Protein 6I4E (pdb70)

Nearest PDB structures (foldseek):
  6i4e-assembly1_A  TM=1.003E+00  e=1.230E-75  Plasmodium falciparum 3D7
  6i4j-assembly1_A  TM=1.002E+00  e=8.021E-72  Plasmodium falciparum 3D7
  6i4f-assembly1_A  TM=1.000E+00  e=1.715E-70  Plasmodium falciparum 3D7
  6i4g-assembly2_B  TM=9.887E-01  e=1.568E-67  Plasmodium falciparum 3D7
  5ce3-assembly1_A  TM=9.933E-01  e=3.897E-62  Spodoptera frugiperda

GO terms:
  GO:0005524 ATP binding (F, IDA)
  GO:0015629 actin cytoskeleton (C, IDA)
  GO:0016887 ATP hydrolysis activity (F, IDA)
  GO:0016887 ATP hydrolysis activity (F, EXP)
  GO:0009665 plastid inheritance (P, IMP)
  GO:0020014 schizogony (P, IMP)
  GO:0085017 entry into host cell by a symbiont-containing vacuole (P, IMP)
  GO:0005515 protein binding (F, IPI)

InterPro domains:
  IPR004000 Actin family [PF00022] (4-376)
  IPR004000 Actin family [PR00190] (27-36)
  IPR004000 Actin family [PR00190] (50-61)
  IPR004000 Actin family [PR00190] (62-84)
  IPR004000 Actin family [PR00190] (116-129)
  IPR004000 Actin family [PR00190] (141-160)
  IPR004000 Actin family [PR00190] (237-253)
  IPR004000 Actin family [PTHR11937] (9-370)
  IPR004000 Actin family [SM00268] (6-376)
  IPR004001 Actin, conserved site [PS00406] (54-64)
  IPR004001 Actin, conserved site [PS00432] (357-365)
  IPR020902 Actin/actin-like conserved site [PS01132] (105-117)
  IPR043129 ATPase, nucleotide binding domain [SSF53067] (5-154)
  IPR043129 ATPase, nucleotide binding domain [SSF53067] (147-376)

Secondary structure (DSSP, 8-state):
-PPPEEEEE-SSEEEEEETT-SS-SEEEE--EEE---EETHHHHTTGGG-EEE-TTTTSS---HHHHHHHHHIIIIIII---GGGS-EEEEE-TT--HHHHHHHHHHHHHTS--SEEEEEEHHHHHHHHTT-SSEEEEEE-SS-EEEEEEETTEE-GGG-EEES-SHHHHHHHHHHHGGGGT----SHHHHHHHHHHHHHH-B--SSHHHHHHHHTTSSTT-EEEE-TTS-EEEESTHHHHHHHTTT-GGGGT-----HHHHHHHHHHTS-HHHHHHHHT-EEEESGGG-SBTHHHHHHHHHHHHS-TTSPP-EE--TTGGGHHHHHHHHHTTSTTGGGTSEEHHHHHHH-/--HHHHHTTSSSEEEEEEEETTEEEEPPGGGTTEEETT-EEEEEEEEE-TTS-EEEEEEEEE-TT--HHHHHHHHHHHHHHHHHTTT-EEEEEEETT---HHHHTT-TT--EEES--PPP--

CATH classification: 3.30.420.40 (+2 more: 3.30.420.40, 3.90.640.10)

Foldseek 3Di:
DAWEKEWEDALFWIFIPTFPDQGGQDIFGQKWWDCVIDGGPVRVVPVPSTDIDRQCNAQAGNDVVSVLVVVVCCQPVNHNHQQLRHEYEYEGEQPHDPVSVVVVVCCSCPVSVHFWYHYYYLQLLLQVLVVDQFAWEFEAAARWTKIWGGDRRGTDNQLIDTFRGHLNLLLVLLCVVCVVVPDHQDDPVSSVVSSVVLLPQAAADLDLVVQVVVQVVDVPQWDWDQDPVGDIDIDGSSRHVSLCCQCVVVSVVDPGHHPLVSNLSSLVSDDPVCSLRHQQHYEYAADSCQHHPNQSNSQVSNCVVDPVPHDHGYHYDPVRNRSSSSSSSPCSPDPCNVVRIDGSVNVVVPD/DPVVLVVPQPDADKWKFWQALLDTHTDDPVCPQEAELQTKMKMWGWDADPVGDIAIEIEIEHHPNHDPSRSVSSVVVSVVSCVSVVVRYHYYYHYPPRGDPVVQVSDPVGHHYDYDDHDDND

B-factor: mean 24.71, std 13.39, range [6.47, 109.11]

Solvent-accessible surface area: 21126 Å² total; per-residue (Å²): 199,74,115,3,2,0,0,8,4,9,10,12,54,0,31,0,0,41,15,17,33,88,41,15,187,6,60,3,17,0,6,1,0,83,115,139,25,57,7,0,82,64,0,28,111,80,79,80,127,18,90,53,112,88,1,4,76,63,9,36,14,105,48,39,105,4,0,55,80,0,0,81,14,0,0,104,72,66,32,196,13,37,2,76,112,41,3,0,0,0,2,16,2,4,89,22,75,156,47,21,84,94,104,7,17,74,10,0,0,100,58,15,71,0,41,4,4,57,14,8,45,21,0,16,1,1,0,15,5,19,0,9,3,18,0,0,0,1,20,2,22,41,2,16,1,6,0,0,0,0,55,21,10,110,18,25,90,118,0,17,48,98,16,62,2,0,2,37,31,0,4,70,21,0,17,138,8,0,104,118,97,67,60,53,18,84,72,55,49,55,69,59,36,0,79,36,0,11,86,124,7,12,33,6,2,73,62,30,109,101,45,60,120,73,15,140,121,55,78,131,22,74,101,58,32,119,22,109,110,41,92,102,0,43,1,0,42,4,30,0,36,0,0,0,0,1,7,64,7,79,57,44,65,65,176,42,40,4,3,34,40,7,0,27,53,0,0,106,118,1,85,102,117,20,52,142,62,0,2,16,27,0,2,0,0,9,34,9,0,79,20,135,20,3,11,110,16,0,47,122,30,0,68,116,65,6,70,118,124,54,167,24,103,23,24,41,24,111,112,19,97,61,3,13,0,3,0,0,0,0,4,9,28,7,47,5,6,100,86,55,62,82,39,42,110,91,37,77,148,109,79,153,20,88,16,17,95,110,4,4,143,128,68,32,43,46,3,5,44,0,38,144,9,44,4,45,61,11,76,109,149,63,68,4,43,2,50,15,13,0,0,5,0,0,0,54,2,48,88,62,250,119,46,100,50,74,27,24,0,0,4,0,12,6,102,124,27,33,54,1,1,16,0,0,0,0,3,0,0,15,23,0,6,94,91,14,129,47,188,5,79,20,51,80,4,47,23,47,174,30,45,102,78,0,39,63,38,15,216,90,30,34,113,87,81,192,40,41,46,78,46,15,80

Radius of gyration: 23.72 Å; Cα contacts (8 Å, |Δi|>4): 1157; chains: 2; bounding box: 40×74×56 Å

Organism: Plasmodium falciparum (isolate 3D7) (NCBI:txid36329)

Structure (mmCIF, N/CA/C/O backbone):
data_6I4E
#
_entry.id   6I4E
#
_cell.length_a   68.520
_cell.length_b   71.270
_cell.length_c   109.980
_cell.angle_alpha   90.000
_cell.angle_beta   90.000
_cell.angle_gamma   90.000
#
_symmetry.space_group_name_H-M   'P 21 2 21'
#
loop_
_entity.id
_entity.type
_entity.pdbx_description
1 polymer Actin-1
2 polymer Gelsolin
3 non-polymer "ADENOSINE-5'-DIPHOSPHATE"
4 non-polymer 'MAGNESIUM ION'
5 non-polymer 'CALCIUM ION'
6 non-polymer 'THIOCYANATE ION'
7 non-polymer BETA-MERCAPTOETHANOL
8 non-polymer 2-[BIS-(2-HYDROXY-ETHYL)-AMINO]-2-HYDROXYMETHYL-PROPANE-1,3-DIOL
9 non-polymer DI(HYDROXYETHYL)ETHER
10 water water
#
loop_
_atom_site.group_PDB
_atom_site.id
_atom_site.type_symbol
_atom_site.label_atom_id
_atom_site.label_alt_id
_atom_site.label_comp_id
_atom_site.label_asym_id
_atom_site.label_entity_id
_atom_site.label_seq_id
_atom_site.pdbx_PDB_ins_code
_atom_site.Cartn_x
_atom_site.Cartn_y
_atom_site.Cartn_z
_atom_site.occupancy
_atom_site.B_iso_or_equiv
_atom_site.auth_seq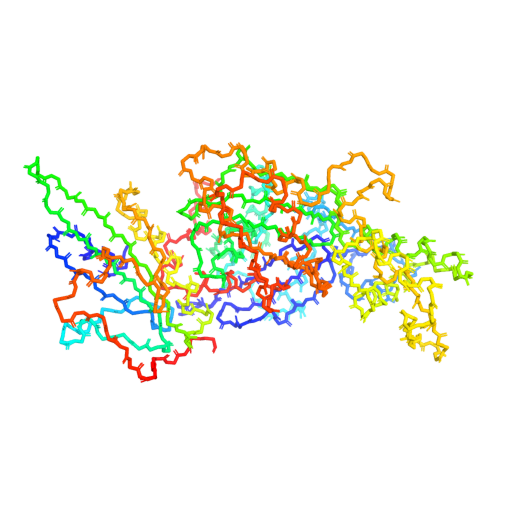_id
_atom_site.auth_comp_id
_atom_site.auth_asym_id
_atom_site.auth_atom_id
_atom_site.pdbx_PDB_model_num
ATOM 1 N N A ASP A 1 7 ? 99.80671 119.63714 144.96774 0.508 40.68248 5 ASP A N 1
ATOM 2 N N B ASP A 1 7 ? 102.41456 119.37693 145.90757 0.492 43.85152 5 ASP A N 1
ATOM 3 C CA A ASP A 1 7 ? 100.97572 119.49882 145.82439 0.508 40.25994 5 ASP A CA 1
ATOM 4 C CA B ASP A 1 7 ? 102.74307 119.06694 147.29737 0.492 43.32322 5 ASP A CA 1
ATOM 5 C C A ASP A 1 7 ? 101.31106 118.02598 146.05254 0.508 37.10139 5 ASP A C 1
ATOM 6 C C B ASP A 1 7 ? 102.48809 117.59743 147.65392 0.492 38.92193 5 ASP A C 1
ATOM 7 O O A ASP A 1 7 ? 102.28842 117.51156 145.51263 0.508 37.00107 5 ASP A O 1
ATOM 8 O O B ASP A 1 7 ? 103.11471 117.09326 148.59878 0.492 38.61511 5 ASP A O 1
ATOM 23 N N A VAL A 1 8 ? 100.49941 117.34263 146.85873 0.508 33.60202 6 VAL A N 1
ATOM 24 N N B VAL A 1 8 ? 101.56813 116.93441 146.93162 0.492 34.72464 6 VAL A N 1
ATOM 25 C CA A VAL A 1 8 ? 100.74587 115.92776 147.08844 0.508 30.37179 6 VAL A CA 1
ATOM 26 C CA B VAL A 1 8 ? 101.22865 115.52431 147.18112 0.492 29.97060 6 VAL A CA 1
ATOM 27 C C A VAL A 1 8 ? 100.40246 115.17001 145.81807 0.508 26.61883 6 VAL A C 1
ATOM 28 C C B VAL A 1 8 ? 100.60065 114.77240 146.00778 0.492 26.89239 6 VAL A C 1
ATOM 29 O O A VAL A 1 8 ? 99.56070 115.59520 145.01851 0.508 28.14019 6 VAL A O 1
ATOM 30 O O B VAL A 1 8 ? 99.41200 114.93899 145.70017 0.492 27.63259 6 VAL A O 1
ATOM 55 N N A GLN A 1 9 ? 101.05662 114.03644 145.64361 0.508 21.93566 7 GLN A N 1
ATOM 56 N N B GLN A 1 9 ? 101.35402 113.81718 145.47272 0.492 22.97088 7 GLN A N 1
ATOM 57 C CA A GLN A 1 9 ? 100.84664 113.15239 144.52224 0.508 18.08197 7 GLN A CA 1
ATOM 58 C CA B GLN A 1 9 ? 100.90585 113.04972 144.33245 0.492 20.93283 7 GLN A CA 1
ATOM 59 C C A GLN A 1 9 ? 99.71954 112.17260 144.82807 0.508 14.28940 7 GLN A C 1
ATOM 60 C C B GLN A 1 9 ? 99.80568 112.06651 144.71616 0.492 15.97089 7 GLN A C 1
ATOM 61 O O A GLN A 1 9 ? 99.71062 111.50689 145.87496 0.508 14.93254 7 GLN A O 1
ATOM 62 O O B GLN A 1 9 ? 99.89430 111.29606 145.68585 0.492 15.62838 7 GLN A O 1
ATOM 89 N N . ALA A 1 10 ? 98.77637 112.06986 143.90523 1.000 12.56724 8 ALA A N 1
ATOM 90 C CA . ALA A 1 10 ? 97.68559 111.13746 144.04731 1.000 12.18635 8 ALA A CA 1
ATOM 91 C C . ALA A 1 10 ? 98.11185 109.71929 143.68530 1.000 10.34409 8 ALA A C 1
ATOM 92 O O . ALA A 1 10 ? 99.02768 109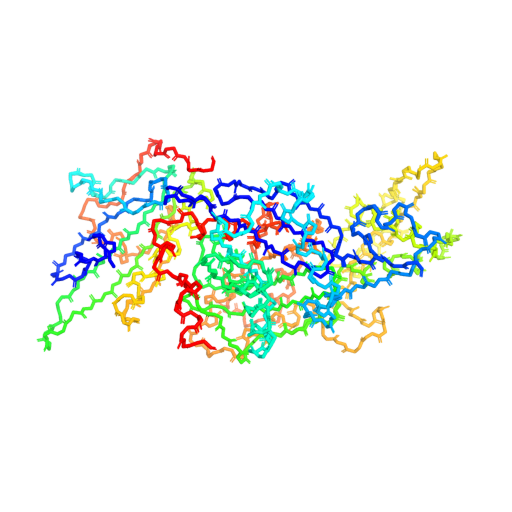.49036 142.88063 1.000 11.92025 8 ALA A O 1
ATOM 100 N N . LEU A 1 11 ? 97.43145 108.75906 144.30060 1.000 10.80502 9 LEU A N 1
ATOM 101 C CA . LEU A 1 11 ? 97.52386 107.35541 143.91951 1.000 11.00688 9 LEU A CA 1
ATOM 102 C C . LEU A 1 11 ? 96.33336 107.03247 143.02823 1.000 10.47211 9 LEU A C 1
ATOM 103 O O . LEU A 1 11 ? 95.23016 107.51388 143.27247 1.000 13.22628 9 LEU A O 1
ATOM 119 N N . VAL A 1 12 ? 96.54627 106.20766 142.03118 1.000 9.09550 10 VAL A N 1
ATOM 120 C CA . VAL A 1 12 ? 95.53297 105.83379 141.07393 1.000 10.13636 10 VAL A CA 1
ATOM 121 C C . VAL A 1 12 ? 95.34294 104.32348 141.14516 1.000 8.93688 10 VAL A C 1
ATOM 122 O O . VAL A 1 12 ? 96.30674 103.57442 140.93222 1.000 9.52957 10 VAL A O 1
ATOM 135 N N . VAL A 1 13 ? 94.11345 103.89311 141.43728 1.000 9.43711 11 VAL A N 1
ATOM 136 C CA . VAL A 1 13 ? 93.79609 102.48412 141.61751 1.000 10.73407 11 VAL A CA 1
ATOM 137 C C . VAL A 1 13 ? 92.62987 102.14004 140.69897 1.000 10.11289 11 VAL A C 1
ATOM 138 O O . VAL A 1 13 ? 91.50752 102.61333 140.90603 1.000 10.44531 11 VAL A O 1
ATOM 151 N N A ASP A 1 14 ? 92.88531 101.27401 139.73647 0.671 10.02634 12 ASP A N 1
ATOM 152 N N B ASP A 1 14 ? 92.90402 101.32123 139.69335 0.329 9.79917 12 ASP A N 1
ATOM 153 C CA A ASP A 1 14 ? 91.86936 100.74774 138.83380 0.671 11.28133 12 ASP A CA 1
ATOM 154 C CA B ASP A 1 14 ? 91.88158 100.75008 138.83004 0.329 10.23231 12 ASP A CA 1
ATOM 155 C C A ASP A 1 14 ? 91.50584 99.35244 139.31172 0.671 10.79448 12 ASP A C 1
ATOM 156 C C B ASP A 1 14 ? 91.53144 99.37811 139.38769 0.329 10.68755 12 ASP A C 1
ATOM 157 O O A ASP A 1 14 ? 92.30225 98.40199 139.19974 0.671 11.99355 12 ASP A O 1
ATOM 158 O O B ASP A 1 14 ? 92.37814 98.47461 139.44736 0.329 11.09206 12 ASP A O 1
ATOM 175 N N . ASN A 1 15 ? 90.29310 99.25737 139.85380 1.000 12.19442 13 ASN A N 1
ATOM 176 C CA . ASN A 1 15 ? 89.77295 98.06079 140.48046 1.000 13.96323 13 ASN A CA 1
ATOM 177 C C . ASN A 1 15 ? 89.28132 97.03311 139.47516 1.000 14.51807 13 ASN A C 1
ATOM 178 O O . ASN A 1 15 ? 88.08907 96.84717 139.27762 1.000 17.75959 13 ASN A O 1
ATOM 189 N N A GLY A 1 16 ? 90.20383 96.33383 138.83736 0.877 12.87489 14 GLY A N 1
ATOM 190 N N B GLY A 1 16 ? 90.22745 96.35034 138.84557 0.123 14.30838 14 GLY A N 1
ATOM 191 C CA A GLY A 1 16 ? 89.84939 95.43519 137.77678 0.877 13.93424 14 GLY A CA 1
ATOM 192 C CA B GLY A 1 16 ? 89.87747 95.40616 137.81191 0.123 14.24553 14 GLY A CA 1
ATOM 193 C C A GLY A 1 16 ? 89.24339 94.13642 138.26139 0.877 13.67844 14 GLY A C 1
ATOM 194 C C B GLY A 1 16 ? 89.09604 94.22249 138.34652 0.123 13.97761 14 GLY A C 1
ATOM 195 O O A GLY A 1 16 ? 89.65581 93.55162 139.26840 0.877 14.37125 14 GLY A O 1
ATOM 196 O O B GLY A 1 16 ? 89.17920 93.85136 139.51761 0.123 14.14487 14 GLY A O 1
ATOM 203 N N . SER A 1 17 ? 88.30721 93.63534 137.45239 1.000 13.71105 15 SER A N 1
ATOM 204 C CA . SER A 1 17 ? 87.65419 92.36469 137.72603 1.000 15.07795 15 SER A CA 1
ATOM 205 C C . SER A 1 17 ? 88.64366 91.20603 137.76030 1.000 15.86667 15 SER A C 1
ATOM 206 O O . SER A 1 17 ? 88.40541 90.20710 138.45357 1.000 18.69151 15 SER A O 1
ATOM 215 N N . GLY A 1 18 ? 89.73116 91.31237 137.01111 1.000 14.62276 16 GLY A N 1
ATOM 216 C CA . GLY A 1 18 ? 90.77597 90.32751 136.99195 1.000 16.46253 16 GLY A CA 1
ATOM 217 C C . GLY A 1 18 ? 92.05306 90.77209 137.64857 1.000 15.26708 16 GLY A C 1
ATOM 218 O O . GLY A 1 18 ? 92.65337 90.00990 138.39311 1.000 17.10585 16 GLY A O 1
ATOM 222 N N . ASN A 1 19 ? 92.50355 91.98132 137.38996 1.000 14.15947 17 ASN A N 1
ATOM 223 C CA . ASN A 1 19 ? 93.74417 92.49617 137.96414 1.000 15.51294 17 ASN A CA 1
ATOM 224 C C . ASN A 1 19 ? 93.53489 93.91554 138.44658 1.000 12.96904 17 ASN A C 1
ATOM 225 O O . ASN A 1 19 ? 92.92459 94.72242 137.73392 1.000 13.39476 17 ASN A O 1
ATOM 236 N N . VAL A 1 20 ? 94.08682 94.22549 139.59353 1.000 13.32446 18 VAL A N 1
ATOM 237 C CA . VAL A 1 20 ? 94.22063 95.61744 140.00561 1.000 13.20238 18 VAL A CA 1
ATOM 238 C C . VAL A 1 20 ? 95.37940 96.23675 139.25507 1.000 12.07875 18 VAL A C 1
ATOM 239 O O . VAL A 1 20 ? 96.41672 95.60645 139.09870 1.000 13.47630 18 VAL A O 1
ATOM 252 N N . LYS A 1 21 ? 95.17287 97.44878 138.75620 1.000 10.87118 19 LYS A N 1
ATOM 253 C CA . LYS A 1 21 ? 96.23646 98.24900 138.19029 1.000 11.71763 19 LYS A CA 1
ATOM 254 C C . LYS A 1 21 ? 96.40415 99.43236 139.13157 1.000 10.28044 19 LYS A C 1
ATOM 255 O O . LYS A 1 21 ? 95.44043 100.14492 139.39577 1.000 11.44416 19 LYS A O 1
ATOM 274 N N . ALA A 1 22 ? 97.60861 99.66840 139.62650 1.000 11.15214 20 ALA A N 1
ATOM 275 C CA . ALA A 1 22 ? 97.80565 100.74462 140.59182 1.000 11.78039 20 ALA A CA 1
ATOM 276 C C . ALA A 1 22 ? 99.13663 101.42951 140.34926 1.000 10.46922 20 ALA A C 1
ATOM 277 O O . ALA A 1 22 ? 100.08853 100.85345 139.80248 1.000 11.97892 20 ALA A O 1
ATOM 284 N N . GLY A 1 23 ? 99.22080 102.67990 140.78544 1.000 10.18881 21 GLY A N 1
ATOM 285 C CA . GLY A 1 23 ? 100.44054 103.43892 140.62821 1.000 11.88041 21 GLY A CA 1
ATOM 286 C C . GLY A 1 23 ? 100.21975 104.86571 141.06834 1.000 10.36393 21 GLY A C 1
ATOM 287 O O . GLY A 1 23 ? 99.26930 105.17630 141.78072 1.000 11.36622 21 GLY A O 1
ATOM 291 N N A VAL A 1 24 ? 101.06278 105.73120 140.56561 0.474 11.28455 22 VAL A N 1
ATOM 292 N N B VAL A 1 24 ? 101.15444 105.70122 140.68802 0.526 11.43251 22 VAL A N 1
ATOM 293 C CA A VAL A 1 24 ? 101.11910 107.09977 141.03247 0.474 11.91327 22 VAL A CA 1
ATOM 294 C CA B VAL A 1 24 ? 101.13497 107.11853 141.03023 0.526 12.62160 22 VAL A CA 1
ATOM 295 C C A VAL A 1 24 ? 100.77492 108.04296 139.88956 0.474 10.46911 22 VAL A C 1
ATOM 296 C C B VAL A 1 24 ? 100.66027 107.96434 139.85771 0.526 11.20603 22 VAL A C 1
ATOM 297 O O A VAL A 1 24 ? 101.26309 107.87687 138.76424 0.474 11.23621 22 VAL A O 1
ATOM 298 O O B VAL A 1 24 ? 100.94886 107.67128 138.68556 0.526 12.06938 22 VAL A O 1
ATOM 323 N N . ALA A 1 25 ? 99.92105 109.01923 140.17629 1.000 11.43735 23 ALA A N 1
ATOM 324 C CA . ALA A 1 25 ? 99.55494 110.01269 139.17323 1.000 12.95403 23 ALA A CA 1
ATOM 325 C C . ALA A 1 25 ? 100.79812 110.58961 138.52064 1.000 12.79563 23 ALA A C 1
ATOM 326 O O . ALA A 1 25 ? 101.79355 110.89381 139.18035 1.000 13.98340 23 ALA A O 1
ATOM 334 N N . GLY A 1 26 ? 100.72409 110.73426 137.20238 1.000 13.00775 24 GLY A N 1
ATOM 335 C CA . GLY A 1 26 ? 101.77283 111.30772 136.40693 1.000 15.81430 24 GLY A CA 1
ATOM 336 C C . GLY A 1 26 ? 102.63575 110.29114 135.71053 1.000 15.78577 24 GLY A C 1
ATOM 337 O O . GLY A 1 26 ? 103.43156 110.66660 134.84357 1.000 17.54562 24 GLY A O 1
ATOM 341 N N . ASP A 1 27 ? 102.52159 109.00968 136.06507 1.000 16.01063 25 ASP A N 1
ATOM 342 C CA . ASP A 1 27 ? 103.20869 107.95709 135.32554 1.000 16.54657 25 ASP A CA 1
ATOM 343 C C . ASP A 1 27 ? 102.36015 107.58674 134.11702 1.000 14.81700 25 ASP A C 1
ATOM 344 O O . ASP A 1 27 ? 101.12639 107.75028 134.11134 1.000 14.29218 25 ASP A O 1
ATOM 353 N N . ASP A 1 28 ? 103.02279 107.04020 133.09883 1.000 15.26025 26 ASP A N 1
ATOM 354 C CA . ASP A 1 28 ? 102.36582 106.67829 131.85050 1.000 16.95248 26 ASP A CA 1
ATOM 355 C C . ASP A 1 28 ? 101.82239 105.25789 131.84087 1.000 15.98224 26 ASP A C 1
ATOM 356 O O . ASP A 1 28 ? 101.23092 104.84162 130.83288 1.000 17.58678 26 ASP A O 1
ATOM 365 N N . ALA A 1 29 ? 101.97869 104.51569 132.94015 1.000 14.74795 27 ALA A N 1
ATOM 366 C CA . ALA A 1 29 ? 101.50852 103.13976 133.03492 1.000 16.49823 27 ALA A CA 1
ATOM 367 C C . ALA A 1 29 ? 101.50590 102.75863 134.50115 1.000 14.26768 27 ALA A C 1
ATOM 368 O O . ALA A 1 29 ? 102.26345 103.33384 135.28214 1.000 14.62785 27 ALA A O 1
ATOM 375 N N . PRO A 1 30 ? 100.68686 101.80236 134.90837 1.000 13.36586 28 PRO A N 1
ATOM 376 C CA . PRO A 1 30 ? 100.66784 101.40240 136.32046 1.000 14.69251 28 PRO A CA 1
ATOM 377 C C . PRO A 1 30 ? 101.92380 100.64676 136.66530 1.000 16.39276 28 PRO A C 1
ATOM 378 O O . PRO A 1 30 ? 102.40347 99.83038 135.89004 1.000 20.47845 28 PRO A O 1
ATOM 389 N N . ARG A 1 31 ? 102.46934 100.93736 137.83505 1.000 15.77318 29 ARG A N 1
ATOM 390 C CA . ARG A 1 31 ? 103.64906 100.22391 138.29678 1.000 18.83293 29 ARG A CA 1
ATOM 391 C C . ARG A 1 31 ? 103.32157 98.89453 138.92898 1.000 16.38355 29 ARG A C 1
ATOM 392 O O . ARG A 1 31 ? 104.20013 98.03964 139.03496 1.000 20.12633 29 ARG A O 1
ATOM 413 N N A SER A 1 32 ? 102.08786 98.70562 139.35133 0.612 14.77152 30 SER A N 1
ATOM 414 N N B SER A 1 32 ? 102.08971 98.69069 139.36589 0.388 15.49054 30 SER A N 1
ATOM 415 C CA A SER A 1 32 ? 101.63085 97.51056 140.02788 0.612 16.19049 30 SER A CA 1
ATOM 416 C CA B SER A 1 32 ? 101.68994 97.46416 140.03248 0.388 16.36251 30 SER A CA 1
ATOM 417 C C A SER A 1 32 ? 100.45385 96.94071 139.25030 0.612 14.32280 30 SER A C 1
ATOM 418 C C B SER A 1 32 ? 100.44389 96.90950 139.36279 0.388 14.61168 30 SER A C 1
ATOM 419 O O A SER A 1 32 ? 99.49047 97.65064 138.94818 0.612 14.49478 30 SER A O 1
ATOM 420 O O B SER A 1 32 ? 99.41794 97.59002 139.28036 0.388 13.94099 30 SER A O 1
ATOM 435 N N . VAL A 1 33 ? 100.52209 95.65389 138.94143 1.000 14.78308 31 VAL A N 1
ATOM 436 C CA . VAL A 1 33 ? 99.41452 94.93584 138.32656 1.000 16.29719 31 VAL A CA 1
ATOM 437 C C . VAL A 1 33 ? 99.38226 93.56697 138.98639 1.000 16.37555 31 VAL A C 1
ATOM 438 O O . VAL A 1 33 ? 100.38151 92.84572 138.93700 1.000 19.08918 31 VAL A O 1
ATOM 452 N N . PHE A 1 34 ? 98.28454 93.20642 139.63598 1.000 16.68041 32 PHE A N 1
ATOM 453 C CA . PHE A 1 34 ? 98.24988 91.93140 140.33618 1.000 16.70301 32 PHE A CA 1
ATOM 454 C C . PHE A 1 34 ? 96.82483 91.39154 140.35738 1.000 16.46313 32 PHE A C 1
ATOM 455 O O . PHE A 1 34 ? 95.86433 92.15584 140.26191 1.000 16.01911 32 PHE A O 1
ATOM 472 N N . PRO A 1 35 ? 96.65649 90.08634 140.52885 1.000 17.86621 33 PRO A N 1
ATOM 473 C CA . PRO A 1 35 ? 95.32130 89.51122 140.39665 1.000 19.23042 33 PRO A CA 1
ATOM 474 C C . PRO A 1 35 ? 94.43356 89.88897 141.55954 1.000 18.50551 33 PRO A C 1
ATOM 475 O O . PRO A 1 35 ? 94.85824 89.90893 142.72109 1.000 18.28756 33 PRO A O 1
ATOM 486 N N A SER A 1 36 ? 93.17431 90.13277 141.21592 0.759 18.71888 34 SER A N 1
ATOM 487 N N B SER A 1 36 ? 93.17232 90.19196 141.24657 0.149 19.54746 34 SER A N 1
ATOM 488 N N C SER A 1 36 ? 93.18454 90.23443 141.23752 0.091 19.38351 34 SER A N 1
ATOM 489 C CA A SER A 1 36 ? 92.16819 90.57015 142.16089 0.759 19.46796 34 SER A CA 1
ATOM 490 C CA B SER A 1 36 ? 92.21786 90.64409 142.25876 0.149 20.55039 34 SER A CA 1
ATOM 491 C CA C SER A 1 36 ? 92.20514 90.63473 142.24887 0.091 20.21173 34 SER A CA 1
ATOM 492 C C A SER A 1 36 ? 91.61646 89.32637 142.83811 0.759 20.61348 34 SER A C 1
ATOM 493 C C B SER A 1 36 ? 91.60440 89.45058 142.99535 0.149 21.11613 34 SER A C 1
ATOM 494 C C C SER A 1 36 ? 91.62067 89.37708 142.89254 0.091 21.01542 34 SER A C 1
ATOM 495 O O A SER A 1 36 ? 90.47278 88.91476 142.61260 0.759 21.83243 34 SER A O 1
ATOM 496 O O B SER A 1 36 ? 90.39247 89.24376 143.02574 0.149 21.40666 34 SER A O 1
ATOM 497 O O C SER A 1 36 ? 90.44531 89.03610 142.74344 0.091 21.30075 34 SER A O 1
ATOM 519 N N . ILE A 1 37 ? 92.48942 88.68331 143.62258 1.000 21.68390 35 ILE A N 1
ATOM 520 C CA . ILE A 1 37 ? 92.17943 87.41759 144.29673 1.000 25.24236 35 ILE A CA 1
ATOM 521 C C . ILE A 1 37 ? 92.60818 87.53193 145.74714 1.000 26.92190 35 ILE A C 1
ATOM 522 O O . ILE A 1 37 ? 93.68326 88.06793 146.05476 1.000 26.64488 35 ILE A O 1
ATOM 540 N N . VAL A 1 38 ? 91.79007 86.97094 146.63212 1.000 28.92927 36 VAL A N 1
ATOM 541 C CA . VAL A 1 38 ? 92.12489 86.85091 148.04680 1.000 31.44693 36 VAL A CA 1
ATOM 542 C C . VAL A 1 38 ? 92.00523 85.39180 148.45224 1.000 34.42768 36 VAL A C 1
ATOM 543 O O . VAL A 1 38 ? 91.00407 84.73500 148.14213 1.000 34.64856 36 VAL A O 1
ATOM 556 N N . GLY A 1 39 ? 93.02989 84.89734 149.13021 1.000 37.10666 37 GLY A N 1
ATOM 557 C CA . GLY A 1 39 ? 93.08845 83.50903 149.56215 1.000 40.80425 37 GLY A CA 1
ATOM 558 C C . GLY A 1 39 ? 93.12192 83.43884 151.07526 1.000 43.68810 37 GLY A C 1
ATOM 559 O O . GLY A 1 39 ? 93.81099 84.22394 151.72857 1.000 44.12182 37 GLY A O 1
ATOM 563 N N . ARG A 1 40 ? 92.36150 82.51047 151.62235 1.000 46.43316 38 ARG A N 1
ATOM 564 C CA . ARG A 1 40 ? 92.32856 82.28572 153.05295 1.000 48.49134 38 ARG A CA 1
ATOM 565 C C . ARG A 1 40 ? 92.42874 80.78605 153.28345 1.000 50.66275 38 ARG A C 1
ATOM 566 O O . ARG A 1 40 ? 91.95108 80.00475 152.45466 1.000 50.73431 38 ARG A O 1
ATOM 587 N N . PRO A 1 41 ? 93.07170 80.34988 154.38424 1.000 53.06723 39 PRO A N 1
ATOM 588 C CA . PRO A 1 41 ? 93.34377 78.93836 154.71548 1.000 54.03262 39 PRO A CA 1
ATOM 589 C C . PRO A 1 41 ? 92.26563 77.92727 154.32410 1.000 54.60306 39 PRO A C 1
ATOM 590 O O . PRO A 1 41 ? 91.13681 78.06568 154.78460 1.000 55.06098 39 PRO A O 1
ATOM 601 N N . ASP A 1 54 ? 93.91843 85.07617 158.72561 1.000 63.79549 52 ASP A N 1
ATOM 602 C CA . ASP A 1 54 ? 94.33140 86.17567 157.86394 1.000 63.11505 52 ASP A CA 1
ATOM 603 C C . ASP A 1 54 ? 94.30256 85.73054 156.39658 1.000 60.58205 52 ASP A C 1
ATOM 604 O O . ASP A 1 54 ? 93.65379 84.73627 156.05864 1.000 60.56646 52 ASP A O 1
ATOM 612 N N . ALA A 1 55 ? 94.98857 86.45881 155.51825 1.000 57.68408 53 ALA A N 1
ATOM 613 C CA . ALA A 1 55 ? 94.70216 86.33534 154.10094 1.000 54.19313 53 ALA A CA 1
ATOM 614 C C . ALA A 1 55 ? 95.92767 86.67470 153.26825 1.000 50.53434 53 ALA A C 1
ATOM 615 O O . ALA A 1 55 ? 96.79929 87.44294 153.68617 1.000 50.82266 53 ALA A O 1
ATOM 622 N N . PHE A 1 56 ? 95.95878 86.11076 152.06352 1.000 46.30647 54 PHE A N 1
ATOM 623 C CA . PHE A 1 56 ? 96.98625 86.39124 151.07744 1.000 42.46687 54 PHE A CA 1
ATOM 624 C C . PHE A 1 56 ? 96.32191 86.98865 149.85179 1.000 36.98515 54 PHE A C 1
ATOM 625 O O . PHE A 1 56 ? 95.19403 86.63478 149.50780 1.000 36.25630 54 PHE A O 1
ATOM 642 N N . VAL A 1 57 ? 97.03298 87.88155 149.18196 1.000 32.74527 55 VAL A N 1
ATOM 643 C CA . VAL A 1 57 ? 96.46360 88.61939 148.06090 1.000 30.25984 55 VAL A CA 1
ATOM 644 C C . VAL A 1 57 ? 97.30210 88.42361 146.80823 1.000 31.41461 55 VAL A C 1
ATOM 645 O O . VAL A 1 57 ? 98.53198 88.41870 146.86655 1.000 32.17334 55 VAL A O 1
ATOM 658 N N . GLY A 1 58 ? 96.62839 88.32823 145.66462 1.000 32.41184 56 GLY A N 1
ATOM 659 C CA . GLY A 1 58 ? 97.31722 88.46338 144.39169 1.000 34.37694 56 GLY A CA 1
ATOM 660 C C . GLY A 1 58 ? 98.16796 87.26059 144.04152 1.000 36.74905 56 GLY A C 1
ATOM 661 O O . GLY A 1 58 ? 97.73166 86.11151 144.13351 1.000 36.66803 56 GLY A O 1
ATOM 665 N N . ASP A 1 59 ? 99.39539 87.53238 143.60399 1.000 40.25476 57 ASP A N 1
ATOM 666 C CA . ASP A 1 59 ? 100.29397 86.46729 143.16486 1.000 43.96444 57 ASP A CA 1
ATOM 667 C C . ASP A 1 59 ? 100.67606 85.53612 144.30558 1.000 44.90794 57 ASP A C 1
ATOM 668 O O . ASP A 1 59 ? 100.78654 84.31977 144.10865 1.000 45.79625 57 ASP A O 1
ATOM 677 N N A GLU A 1 60 ? 100.87928 86.09400 145.50460 0.438 45.26497 58 GLU A N 1
ATOM 678 N N B GLU A 1 60 ? 100.91699 86.06708 145.50086 0.562 45.64733 58 GLU A N 1
ATOM 679 C CA A GLU A 1 60 ? 101.25555 85.30120 146.67312 0.438 45.85091 58 GLU A CA 1
ATOM 680 C CA B GLU A 1 60 ? 101.28598 85.16544 146.58799 0.562 46.56473 58 GLU A CA 1
ATOM 681 C C A GLU A 1 60 ? 100.13901 84.35855 147.10356 0.438 47.61228 58 GLU A C 1
ATOM 682 C C B GLU A 1 60 ? 100.14400 84.21534 146.91736 0.562 47.65872 58 GLU A C 1
ATOM 683 O O A GLU A 1 60 ? 100.40526 83.37096 147.79658 0.438 47.93033 58 GLU A O 1
ATOM 684 O O B GLU A 1 60 ? 100.38219 83.07844 147.33827 0.562 47.46030 58 GLU A O 1
ATOM 707 N N . ALA A 1 61 ? 98.89912 84.64673 146.70566 1.000 49.40879 59 ALA A N 1
ATOM 708 C CA . ALA A 1 61 ? 97.77166 83.76151 146.95908 1.000 52.87495 59 ALA A CA 1
ATOM 709 C C . ALA A 1 61 ? 97.68747 82.66216 145.90844 1.000 56.49035 59 ALA A C 1
ATOM 710 O O . ALA A 1 61 ? 97.27431 81.53854 146.21890 1.000 56.34347 59 ALA A O 1
ATOM 718 N N . GLN A 1 62 ? 98.07698 82.96059 144.66676 1.000 59.75000 60 GLN A N 1
ATOM 719 C CA . GLN A 1 62 ? 98.19716 81.91228 143.65838 1.000 63.04687 60 GLN A CA 1
ATOM 720 C C . GLN A 1 62 ? 99.35761 80.97987 143.98037 1.000 64.01193 60 GLN A C 1
ATOM 721 O O . GLN A 1 62 ? 99.22176 79.75414 143.90696 1.000 64.25704 60 GLN A O 1
ATOM 735 N N . THR A 1 63 ? 100.51513 81.55063 144.32778 1.000 64.88476 61 THR A N 1
ATOM 736 C CA . THR A 1 63 ? 101.65754 80.75477 144.76829 1.000 65.73052 61 THR A CA 1
ATOM 737 C C . THR A 1 63 ? 101.24362 79.69424 145.78053 1.000 65.64312 61 THR A C 1
ATOM 738 O O . THR A 1 63 ? 101.87261 78.63247 145.86020 1.000 65.88116 61 THR A O 1
ATOM 749 N N . LYS A 1 64 ? 100.18304 79.95339 146.54941 1.000 65.29537 62 LYS A N 1
ATOM 750 C CA . LYS A 1 64 ? 99.78524 79.09719 147.66020 1.000 65.25707 62 LYS A CA 1
ATOM 751 C C . LYS A 1 64 ? 98.38290 78.52079 147.46838 1.000 65.10930 62 LYS A C 1
ATOM 752 O O . LYS A 1 64 ? 97.67921 78.24409 148.44349 1.000 64.44328 62 LYS A O 1
ATOM 771 N N A ARG A 1 65 ? 97.97086 78.36528 146.20395 0.623 65.36176 63 ARG A N 1
ATOM 772 N N B ARG A 1 65 ? 97.97183 78.30422 146.21664 0.377 65.30121 63 ARG A N 1
ATOM 773 C CA A ARG A 1 65 ? 96.72572 77.68425 145.85400 0.623 65.64652 63 ARG A CA 1
ATOM 774 C CA B ARG A 1 65 ? 96.64408 77.75232 145.96475 0.377 65.48034 63 ARG A CA 1
ATOM 775 C C A ARG A 1 65 ? 96.43486 76.50559 146.77287 0.623 66.39997 63 ARG A C 1
ATOM 776 C C B ARG A 1 65 ? 96.40196 76.45232 146.72518 0.377 66.26980 63 ARG A C 1
ATOM 777 O O A ARG A 1 65 ? 95.30604 76.32228 147.24138 0.623 66.64680 63 ARG A O 1
ATOM 778 O O B ARG A 1 65 ? 95.25124 76.13058 147.04391 0.377 66.44812 63 ARG A O 1
ATOM 819 N N . GLY A 1 66 ? 97.45844 75.68750 147.02182 1.000 66.74934 64 GLY A N 1
ATOM 820 C CA . GLY A 1 66 ? 97.25544 74.37712 147.61966 1.000 67.34442 64 GLY A CA 1
ATOM 821 C C . GLY A 1 66 ? 96.64826 74.38521 149.01082 1.000 67.68401 64 GLY A C 1
ATOM 822 O O . GLY A 1 66 ? 96.01956 73.40171 149.41832 1.000 67.99399 64 GLY A O 1
ATOM 827 N N . ILE A 1 67 ? 96.84000 75.46554 149.76598 1.000 67.27383 65 ILE A N 1
ATOM 828 C CA . ILE A 1 67 ? 96.36847 75.53726 151.14878 1.000 66.52107 65 ILE A CA 1
ATOM 829 C C . ILE A 1 67 ? 95.28434 76.58664 151.36341 1.000 64.41299 65 ILE A C 1
ATOM 830 O O . ILE A 1 67 ? 94.70557 76.64079 152.46355 1.000 64.59240 65 ILE A O 1
ATOM 846 N N . LEU A 1 68 ? 94.97942 77.40480 150.36076 1.000 61.51274 66 LEU A N 1
ATOM 847 C CA . LEU A 1 68 ? 94.03183 78.49792 150.50126 1.000 59.30550 66 LEU A CA 1
ATOM 848 C C . LEU A 1 68 ? 92.78197 78.22846 149.67517 1.000 58.23927 66 LEU A C 1
ATOM 849 O O . LEU A 1 68 ? 92.83125 77.57678 148.62767 1.000 58.91141 66 LEU A O 1
ATOM 865 N N . THR A 1 69 ? 91.65701 78.73505 150.16488 1.000 56.83067 67 THR A N 1
ATOM 866 C CA . THR A 1 69 ? 90.45973 78.88850 149.35004 1.000 56.01347 67 THR A CA 1
ATOM 867 C C . THR A 1 69 ? 90.47046 80.28030 148.73487 1.000 53.78986 67 THR A C 1
ATOM 868 O O . THR A 1 69 ? 90.54755 81.27556 149.45958 1.000 53.81474 67 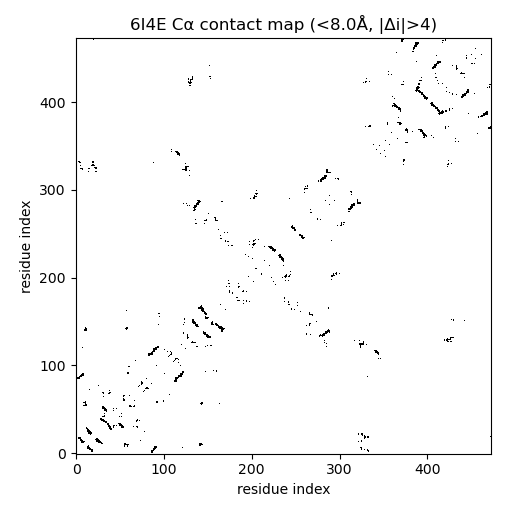THR A O 1
ATOM 879 N N . LEU A 1 70 ? 90.36406 80.34495 147.41274 1.000 51.69257 68 LEU A N 1
ATOM 880 C CA . LEU A 1 70 ? 90.48955 81.60729 146.69111 1.000 51.03278 68 LEU A CA 1
ATOM 881 C C . LEU A 1 70 ? 89.12227 82.17908 146.35694 1.000 48.99373 68 LEU A C 1
ATOM 882 O O . LEU A 1 70 ? 88.19078 81.45380 146.00314 1.000 49.18651 68 LEU A O 1
ATOM 898 N N . LYS A 1 71 ? 89.01955 83.49393 146.44447 1.000 46.16542 69 LYS A N 1
ATOM 899 C CA . LYS A 1 71 ? 87.80425 84.20243 146.09080 1.000 44.72833 69 LYS A CA 1
ATOM 900 C C . LYS A 1 71 ? 88.16349 85.40012 145.23383 1.000 39.57715 69 LYS A C 1
ATOM 901 O O . LYS A 1 71 ? 89.23737 85.99505 145.38217 1.000 38.52836 69 LYS A O 1
ATOM 920 N N . TYR A 1 72 ? 87.26681 85.69539 144.29190 1.000 37.24458 70 TYR A N 1
ATOM 921 C CA . TYR A 1 72 ? 87.33688 86.86007 143.43020 1.000 35.92763 70 TYR A CA 1
ATOM 922 C C . TYR A 1 72 ? 86.33779 87.85413 143.98618 1.000 28.12416 70 TYR A C 1
ATOM 923 O O . TYR A 1 72 ? 85.13166 87.69983 143.75743 1.000 27.87488 70 TYR A O 1
ATOM 941 N N A PRO A 1 73 ? 86.76212 88.88433 144.71695 0.723 23.72215 71 PRO A N 1
ATOM 942 N N B PRO A 1 73 ? 86.77056 88.87587 144.72560 0.277 25.37577 71 PRO A N 1
ATOM 943 C CA A PRO A 1 73 ? 85.79414 89.78920 145.34197 0.723 22.55216 71 PRO A CA 1
ATOM 944 C CA B PRO A 1 73 ? 85.80175 89.79649 145.33570 0.277 23.76509 71 PRO A CA 1
ATOM 945 C C A PRO A 1 73 ? 85.19428 90.80781 144.39431 0.723 18.90993 71 PRO A C 1
ATOM 946 C C B PRO A 1 73 ? 85.07086 90.65215 144.32715 0.277 21.05538 71 PRO A C 1
ATOM 947 O O A PRO A 1 73 ? 84.31095 91.56781 144.81027 0.723 18.33806 71 PRO A O 1
ATOM 948 O O B PRO A 1 73 ? 83.96168 91.11466 144.62090 0.277 21.09068 71 PRO A O 1
ATOM 969 N N . ILE A 1 74 ? 85.64246 90.84696 143.14024 1.000 18.97342 72 ILE A N 1
ATOM 970 C CA . ILE A 1 74 ? 85.15276 91.81819 142.16842 1.000 19.44591 72 ILE A CA 1
ATOM 971 C C . ILE A 1 74 ? 85.05298 91.11279 140.82086 1.000 19.57077 72 ILE A C 1
ATOM 972 O O . ILE A 1 74 ? 85.37051 91.64499 139.76686 1.000 18.52818 72 ILE A O 1
ATOM 989 N N . GLU A 1 75 ? 84.49335 89.91493 140.87081 1.000 21.46870 73 GLU A N 1
ATOM 990 C CA . GLU A 1 75 ? 84.55486 88.94819 139.78067 1.000 24.94633 73 GLU A CA 1
ATOM 991 C C . GLU A 1 75 ? 84.01004 89.49256 138.47198 1.000 21.99156 73 GLU A C 1
ATOM 992 O O . GLU A 1 75 ? 84.57086 89.20449 137.40450 1.000 20.43273 73 GLU A O 1
ATOM 1004 N N . HIS A 1 76 ? 82.90422 90.25139 138.51729 1.000 21.86345 74 HIS A N 1
ATOM 1005 C CA . HIS A 1 76 ? 82.33769 90.85946 137.31187 1.000 22.35680 74 HIS A CA 1
ATOM 1006 C C . HIS A 1 76 ? 82.33524 92.37644 137.36804 1.000 20.26217 74 HIS A C 1
ATOM 1007 O O . HIS A 1 76 ? 81.49632 93.02766 136.74412 1.000 21.88531 74 HIS A O 1
ATOM 1021 N N . GLY A 1 77 ? 83.28911 92.95012 138.06096 1.000 18.21814 75 GLY A N 1
ATOM 1022 C CA . GLY A 1 77 ? 83.48240 94.38430 138.04298 1.000 18.33556 75 GLY A CA 1
ATOM 1023 C C . GLY A 1 77 ? 82.81105 95.11371 139.17094 1.000 18.34571 75 GLY A C 1
ATOM 1024 O O . GLY A 1 77 ? 83.18633 96.26194 139.45212 1.000 17.69291 75 GLY A O 1
ATOM 1028 N N . ILE A 1 78 ? 81.88614 94.46227 139.86011 1.000 19.37944 76 ILE A N 1
ATOM 1029 C CA . ILE A 1 78 ? 81.19250 95.03502 141.00421 1.000 20.96767 76 ILE A CA 1
ATOM 1030 C C . ILE A 1 78 ? 81.70413 94.33179 142.25880 1.000 19.72195 76 ILE A C 1
ATOM 1031 O O . ILE A 1 78 ? 81.80477 93.10038 142.29161 1.000 20.02700 76 ILE A O 1
ATOM 1047 N N . VAL A 1 79 ? 82.03127 95.09214 143.29095 1.000 19.15239 77 VAL A N 1
ATOM 1048 C CA . VAL A 1 79 ? 82.54177 94.45710 144.48932 1.000 21.11045 77 VAL A CA 1
ATOM 1049 C C . VAL A 1 79 ? 81.39729 93.74300 145.17675 1.000 22.99824 77 VAL A C 1
ATOM 1050 O O . VAL A 1 79 ? 80.32473 94.32905 145.38908 1.000 24.10200 77 VAL A O 1
ATOM 1063 N N . THR A 1 80 ? 81.61691 92.48165 145.53298 1.000 24.00917 78 THR A N 1
ATOM 1064 C CA . THR A 1 80 ? 80.61066 91.68761 146.21955 1.000 26.90669 78 THR A CA 1
ATOM 1065 C C . THR A 1 80 ? 81.02005 91.26583 147.61679 1.000 28.17660 78 THR A C 1
ATOM 1066 O O . THR A 1 80 ? 80.15832 90.80143 148.37044 1.000 31.18906 78 THR A O 1
ATOM 1077 N N . ASN A 1 81 ? 82.30146 91.34576 147.96010 1.000 26.50828 79 ASN A N 1
ATOM 1078 C CA . ASN A 1 81 ? 82.77970 90.95360 149.28185 1.000 27.99476 79 ASN A CA 1
ATOM 1079 C C . ASN A 1 81 ? 83.71795 92.04322 149.76920 1.000 25.14643 79 ASN A C 1
ATOM 1080 O O . ASN A 1 81 ? 84.85390 92.15623 149.29630 1.000 24.65362 79 ASN A O 1
ATOM 1091 N N . TRP A 1 82 ? 83.24003 92.84530 150.70670 1.000 24.67082 80 TRP A N 1
ATOM 1092 C CA . TRP A 1 82 ? 83.95257 94.03151 151.13443 1.000 24.62067 80 TRP A CA 1
ATOM 1093 C C . TRP A 1 82 ? 85.11297 93.71629 152.04546 1.000 23.32413 80 TRP A C 1
ATOM 1094 O O . TRP A 1 82 ? 86.08971 94.44823 152.04444 1.000 22.68502 80 TRP A O 1
ATOM 1115 N N . ASP A 1 83 ? 85.04538 92.63440 152.81518 1.000 23.32474 81 ASP A N 1
ATOM 1116 C CA . ASP A 1 83 ? 86.20330 92.28313 153.62404 1.000 24.58978 81 ASP A CA 1
ATOM 1117 C C . ASP A 1 83 ? 87.37828 91.88017 152.74570 1.000 22.88330 81 ASP A C 1
ATOM 1118 O O . ASP A 1 83 ? 88.51442 92.33350 152.96137 1.000 23.19353 81 ASP A O 1
ATOM 1127 N N . ASP A 1 84 ? 87.11719 91.06479 151.71812 1.000 22.57180 82 ASP A N 1
ATOM 1128 C CA . ASP A 1 84 ? 88.17053 90.69623 150.78899 1.000 22.85668 82 ASP A CA 1
ATOM 1129 C C . ASP A 1 84 ? 88.64771 91.90265 149.98369 1.000 20.31275 82 ASP A C 1
ATOM 1130 O O . ASP A 1 84 ? 89.84976 92.04194 149.72116 1.000 20.00924 82 ASP A O 1
ATOM 1139 N N . MET A 1 85 ? 87.72739 92.78272 149.55495 1.000 19.31077 83 MET A N 1
ATOM 1140 C CA . MET A 1 85 ? 88.17196 93.94217 148.80200 1.000 18.49937 83 MET A CA 1
ATOM 1141 C C . MET A 1 85 ? 89.07623 94.81819 149.64888 1.000 17.23454 83 MET A C 1
ATOM 1142 O O . MET A 1 85 ? 90.07917 95.35489 149.15601 1.000 16.77455 83 MET A O 1
ATOM 1156 N N . GLU A 1 86 ? 88.76736 94.97180 150.94482 1.000 18.18473 84 GLU A N 1
ATOM 1157 C CA . GLU A 1 86 ? 89.64913 95.76619 151.79373 1.000 19.15292 84 GLU A CA 1
ATOM 1158 C C . GLU A 1 86 ? 91.03731 95.14719 151.87728 1.000 17.77128 84 GLU A C 1
ATOM 1159 O O . GLU A 1 86 ? 92.02469 95.87088 151.91512 1.000 18.47194 84 GLU A O 1
ATOM 1171 N N . LYS A 1 87 ? 91.13228 93.81298 151.87416 1.000 18.11310 85 LYS A N 1
ATOM 1172 C CA . LYS A 1 87 ? 92.43861 93.15693 151.85289 1.000 19.11610 85 LYS A CA 1
ATOM 1173 C C . LYS A 1 87 ? 93.18459 93.46198 150.57852 1.000 16.66592 85 LYS A C 1
ATOM 1174 O O . LYS A 1 87 ? 94.39101 93.69859 150.60773 1.000 16.42220 85 LYS A O 1
ATOM 1193 N N . ILE A 1 88 ? 92.48218 93.51753 149.45697 1.000 16.47126 86 ILE A N 1
ATOM 1194 C CA . ILE A 1 88 ? 93.11933 93.89497 148.20289 1.000 16.01102 86 ILE A CA 1
ATOM 1195 C C . ILE A 1 88 ? 93.64084 95.31998 148.26873 1.000 13.87391 86 ILE A C 1
ATOM 1196 O O . ILE A 1 88 ? 94.74431 95.60264 147.82052 1.000 13.69973 86 ILE A O 1
ATOM 1212 N N . TRP A 1 89 ? 92.83947 96.23542 148.79431 1.000 13.09314 87 TRP A N 1
ATOM 1213 C CA . TRP A 1 89 ? 93.27676 97.62244 148.85770 1.000 13.70834 87 TRP A CA 1
ATOM 1214 C C . TRP A 1 89 ? 94.43002 97.78884 149.83574 1.000 13.36024 87 TRP A C 1
ATOM 1215 O O . TRP A 1 89 ? 95.37264 98.51832 149.57419 1.000 12.81841 87 TRP A O 1
ATOM 1236 N N . HIS A 1 90 ? 94.41739 97.06575 150.95634 1.000 13.68114 88 HIS A N 1
ATOM 1237 C CA . HIS A 1 90 ? 95.55796 97.12873 151.86014 1.000 15.80453 88 HIS A CA 1
ATOM 1238 C C . HIS A 1 90 ? 96.81024 96.64756 151.17247 1.000 13.86195 88 HIS A C 1
ATOM 1239 O O . HIS A 1 90 ? 97.87144 97.26653 151.28942 1.000 15.09125 88 HIS A O 1
ATOM 1253 N N . HIS A 1 91 ? 96.70423 95.54559 150.44009 1.000 14.79735 89 HIS A N 1
ATOM 1254 C CA . HIS A 1 91 ? 97.85751 95.03239 149.70640 1.000 15.73553 89 HIS A CA 1
ATOM 1255 C C . HIS A 1 91 ? 98.35656 96.06247 148.68146 1.000 14.09105 89 HIS A C 1
ATOM 1256 O O . HIS A 1 91 ? 99.57325 96.23933 148.48259 1.000 14.74583 89 HIS A O 1
ATOM 1270 N N . THR A 1 92 ? 97.42496 96.73430 148.01387 1.000 12.94461 90 THR A N 1
ATOM 1271 C CA . THR A 1 92 ? 97.77877 97.74117 147.03912 1.000 13.39908 90 THR A CA 1
ATOM 1272 C C . THR A 1 92 ? 98.61873 98.82517 147.68082 1.000 11.55464 90 THR A C 1
ATOM 1273 O O . THR A 1 92 ? 99.69095 99.19879 147.18264 1.000 12.75704 90 THR A O 1
ATOM 1284 N N . PHE A 1 93 ? 98.10773 99.41144 148.75582 1.000 12.43669 91 PHE A N 1
ATOM 1285 C CA . PHE A 1 93 ? 98.81530 100.55531 149.34815 1.000 13.93525 91 PHE A CA 1
ATOM 1286 C C . PHE A 1 93 ? 100.12898 100.14206 150.00533 1.000 14.08307 91 PHE A C 1
ATOM 1287 O O . PHE A 1 93 ? 101.15637 100.79173 149.82064 1.000 15.36827 91 PHE A O 1
ATOM 1304 N N A TYR A 1 94 ? 100.11660 99.04017 150.76912 0.506 14.07175 92 TYR A N 1
ATOM 1305 N N B TYR A 1 94 ? 100.11295 99.06935 150.78520 0.494 15.42314 92 TYR A N 1
ATOM 1306 C CA A TYR A 1 94 ? 101.22040 98.66347 151.65145 0.506 15.61699 92 TYR A CA 1
ATOM 1307 C CA B TYR A 1 94 ? 101.32236 98.69059 151.50646 0.494 17.83222 92 TYR A CA 1
ATOM 1308 C C A TYR A 1 94 ? 102.24614 97.72562 151.02944 0.506 16.57599 92 TYR A C 1
ATOM 1309 C C B TYR A 1 94 ? 102.30786 97.94739 150.61478 0.494 16.98240 92 TYR A C 1
ATOM 1310 O O A TYR A 1 94 ? 103.44178 97.81979 151.34822 0.506 17.86210 92 TYR A O 1
ATOM 1311 O O B TYR A 1 94 ? 103.34128 98.49248 150.20355 0.494 16.97245 92 TYR A O 1
ATOM 1346 N N A ASN A 1 95 ? 101.79781 96.76168 150.24279 0.506 16.65280 93 ASN A N 1
ATOM 1347 N N B ASN A 1 95 ? 102.01742 96.69291 150.31601 0.494 16.97492 93 ASN A N 1
ATOM 1348 C CA A ASN A 1 95 ? 102.67648 95.74376 149.68148 0.506 18.17040 93 ASN A CA 1
ATOM 1349 C CA B ASN A 1 95 ? 103.02266 95.87818 149.65377 0.494 18.77319 93 ASN A CA 1
ATOM 1350 C C A ASN A 1 95 ? 103.16572 96.08866 148.27934 0.506 17.21960 93 ASN A C 1
ATOM 1351 C C B ASN A 1 95 ? 103.37289 96.41923 148.27714 0.494 17.22906 93 ASN A C 1
ATOM 1352 O O A ASN A 1 95 ? 104.24686 95.63301 147.88958 0.506 19.31299 93 ASN A O 1
ATOM 1353 O O B ASN A 1 95 ? 104.54917 96.45250 147.89664 0.494 17.52471 93 ASN A O 1
ATOM 1374 N N . GLU A 1 96 ? 102.37938 96.85382 147.50802 1.000 15.89115 94 GLU A N 1
ATOM 1375 C CA . GLU A 1 96 ? 102.67385 97.23195 146.12879 1.000 17.18234 94 GLU A CA 1
ATOM 1376 C C . GLU A 1 96 ? 103.25800 98.63377 146.05672 1.000 15.80088 94 GLU A C 1
ATOM 1377 O O . GLU A 1 96 ? 104.34217 98.82242 145.53035 1.000 19.27245 94 GLU A O 1
ATOM 1390 N N . LEU A 1 97 ? 102.55576 99.63178 146.55999 1.000 12.81642 95 LEU A N 1
ATOM 1391 C CA . LEU A 1 97 ? 103.00328 101.00153 146.37256 1.000 13.43879 95 LEU A CA 1
ATOM 1392 C C . LEU A 1 97 ? 103.88592 101.51497 147.51159 1.000 12.71427 95 LEU A C 1
ATOM 1393 O O . LEU A 1 97 ? 104.60532 102.49415 147.33215 1.000 14.60656 95 LEU A O 1
ATOM 1409 N N A ARG A 1 98 ? 103.82244 100.86879 148.67110 0.541 13.51355 96 ARG A N 1
ATOM 1410 N N B ARG A 1 98 ? 103.81880 100.90834 148.69342 0.459 12.67965 96 ARG A N 1
ATOM 1411 C CA A ARG A 1 98 ? 104.47203 101.33587 149.89662 0.541 14.66551 96 ARG A CA 1
ATOM 1412 C CA B ARG A 1 98 ? 104.55555 101.38636 149.87332 0.459 12.97163 96 ARG A CA 1
ATOM 1413 C C A ARG A 1 98 ? 104.13799 102.80644 150.15508 0.541 12.61530 96 ARG A C 1
ATOM 1414 C C B ARG A 1 98 ? 104.11553 102.78811 150.28688 0.459 11.86966 96 ARG A C 1
ATOM 1415 O O A ARG A 1 98 ? 104.99774 103.64653 150.44440 0.541 13.37609 96 ARG A O 1
ATOM 1416 O O B ARG A 1 98 ? 104.90009 103.56536 150.84283 0.459 12.10554 96 ARG A O 1
ATOM 1457 N N . ALA A 1 99 ? 102.84218 103.10082 150.07972 1.000 11.61499 97 ALA A N 1
ATOM 1458 C CA . ALA A 1 99 ? 102.32396 104.43995 150.28349 1.000 12.44660 97 ALA A CA 1
ATOM 1459 C C . ALA A 1 99 ? 101.36575 104.44717 151.45870 1.000 12.21130 97 ALA A C 1
ATOM 1460 O O . ALA A 1 99 ? 100.59560 103.49556 151.66163 1.000 14.68007 97 ALA A O 1
ATOM 1468 N N . ALA A 1 100 ? 101.42678 105.50319 152.24203 1.000 10.96575 98 ALA A N 1
ATOM 1469 C CA . ALA A 1 100 ? 100.47480 105.72250 153.32618 1.000 12.08980 98 ALA A CA 1
ATOM 1470 C C . ALA A 1 100 ? 99.19369 106.26597 152.74812 1.000 11.53990 98 ALA A C 1
ATOM 1471 O O . ALA A 1 100 ? 99.14801 107.40116 152.28753 1.000 12.49565 98 ALA A O 1
ATOM 1478 N N . PRO A 1 101 ? 98.10683 105.50823 152.75624 1.000 12.09688 99 PRO A N 1
ATOM 1479 C CA . PRO A 1 101 ? 96.88841 106.01929 152.12255 1.000 13.92448 99 PRO A CA 1
ATOM 1480 C C . PRO A 1 101 ? 96.34468 107.23607 152.82050 1.000 13.64889 99 PRO A C 1
ATOM 1481 O O . PRO A 1 101 ? 95.72123 108.07624 152.17300 1.000 13.78102 99 PRO A O 1
ATOM 1492 N N . GLU A 1 102 ? 96.62970 107.37890 154.11348 1.000 12.00815 100 GLU A N 1
ATOM 1493 C CA . GLU A 1 102 ? 96.16469 108.52108 154.86630 1.000 14.12914 100 GLU A CA 1
ATOM 1494 C C . GLU A 1 102 ? 96.92337 109.80047 154.53449 1.000 13.78343 100 GLU A C 1
ATOM 1495 O O . GLU A 1 102 ? 96.56913 110.85690 155.06238 1.000 15.28267 100 GLU A O 1
ATOM 1507 N N . GLU A 1 103 ? 97.90873 109.73264 153.63644 1.000 12.52393 101 GLU A N 1
ATOM 1508 C CA . GLU A 1 103 ? 98.70899 110.88372 153.25744 1.000 13.20969 101 GLU A CA 1
ATOM 1509 C C . GLU A 1 103 ? 98.62553 111.23197 151.78137 1.000 12.68111 101 GLU A C 1
ATOM 1510 O O . GLU A 1 103 ? 99.39174 112.07866 151.31581 1.000 15.60229 101 GLU A O 1
ATOM 1522 N N . HIS A 1 104 ? 97.75890 110.57442 151.01473 1.000 11.90868 102 HIS A N 1
ATOM 1523 C CA . HIS A 1 104 ? 97.64587 110.83493 149.58136 1.000 12.21596 102 HIS A CA 1
ATOM 1524 C C . HIS A 1 104 ? 96.19173 110.94725 149.16764 1.000 10.92005 102 HIS A C 1
ATOM 1525 O O . HIS A 1 104 ? 95.37903 110.10499 149.56823 1.000 12.75392 102 HIS A O 1
ATOM 1539 N N . PRO A 1 105 ? 95.85685 111.86791 148.26523 1.000 11.07775 103 PRO A N 1
ATOM 1540 C CA . PRO A 1 105 ? 94.59400 111.72028 147.54230 1.000 12.49139 103 PRO A CA 1
ATOM 1541 C C . PRO A 1 105 ? 94.61195 110.43298 146.72783 1.000 10.87093 103 PRO A C 1
ATOM 1542 O O . PRO A 1 105 ? 95.66302 109.98608 146.27924 1.000 10.91417 103 PRO A O 1
ATOM 1553 N N A VAL A 1 106 ? 93.42830 109.85704 146.51238 0.154 10.68101 104 VAL A N 1
ATOM 1554 N N B VAL A 1 106 ? 93.43884 109.83586 146.57678 0.846 10.39811 104 VAL A N 1
ATOM 1555 C CA A VAL A 1 106 ? 93.29469 108.56917 145.83791 0.154 10.73190 104 VAL A CA 1
ATOM 1556 C CA B VAL A 1 106 ? 93.28370 108.61082 145.82868 0.846 11.41322 104 VAL A CA 1
ATOM 1557 C C A VAL A 1 106 ? 92.17838 108.64240 144.80195 0.154 10.08908 104 VAL A C 1
ATOM 1558 C C B VAL A 1 106 ? 92.20929 108.79010 144.76382 0.846 10.45700 104 VAL A C 1
ATOM 1559 O O A VAL A 1 106 ? 91.02065 108.90707 145.14700 0.154 9.71954 104 VAL A O 1
ATOM 1560 O O B VAL A 1 106 ? 91.10509 109.25647 145.05147 0.846 12.46857 104 VAL A O 1
ATOM 1585 N N . LEU A 1 107 ? 92.51526 108.35208 143.54538 1.000 10.05853 105 LEU A N 1
ATOM 1586 C CA . LEU A 1 107 ? 91.53745 108.18516 142.48463 1.000 11.28474 105 LEU A CA 1
ATOM 1587 C C . LEU A 1 107 ? 91.27430 106.69635 142.39376 1.000 9.49710 105 LEU A C 1
ATOM 1588 O O . LEU A 1 107 ? 92.20159 105.89660 142.17877 1.000 10.61586 105 LEU A O 1
ATOM 1605 N N . LEU A 1 108 ? 90.01292 106.33091 142.55551 1.000 9.62216 106 LEU A N 1
ATOM 1606 C CA . LEU A 1 108 ? 89.55718 104.96234 142.41216 1.000 11.50056 106 LEU A CA 1
ATOM 1607 C C . LEU A 1 108 ? 88.60831 104.84366 141.24589 1.000 10.19927 106 LEU A C 1
ATOM 1608 O O . LEU A 1 108 ? 87.80281 105.73555 140.99198 1.000 12.59592 106 LEU A O 1
ATOM 1624 N N . THR A 1 109 ? 88.70092 103.74126 140.52703 1.000 10.34811 107 THR A N 1
ATOM 1625 C CA . THR A 1 109 ? 87.79976 103.53705 139.40607 1.000 11.59025 107 THR A CA 1
ATOM 1626 C C . THR A 1 109 ? 86.64458 102.62975 139.79702 1.000 11.07927 107 THR A C 1
ATOM 1627 O O . THR A 1 109 ? 86.72961 101.80539 140.72974 1.000 13.27212 107 THR A O 1
ATOM 1638 N N . GLU A 1 110 ? 85.56340 102.75609 139.04483 1.000 11.68434 108 GLU A N 1
ATOM 1639 C CA . GLU A 1 110 ? 84.41039 101.90132 139.20647 1.000 12.92167 108 GLU A CA 1
ATOM 1640 C C . GLU A 1 110 ? 83.86857 101.51026 137.84187 1.000 11.42896 108 GLU A C 1
ATOM 1641 O O . GLU A 1 110 ? 84.04736 102.19061 136.83147 1.000 11.88166 108 GLU A O 1
ATOM 1653 N N . ALA A 1 111 ? 83.14366 100.42131 137.85617 1.000 11.59730 109 ALA A N 1
ATOM 1654 C CA . ALA A 1 111 ? 82.52230 99.89392 136.67286 1.000 13.55958 109 ALA A CA 1
ATOM 1655 C C . ALA A 1 111 ? 81.40594 100.81765 136.21508 1.000 12.50676 109 ALA A C 1
ATOM 1656 O O . ALA A 1 111 ? 80.70167 101.43484 137.03341 1.000 14.08118 109 ALA A O 1
ATOM 1663 N N . PRO A 1 112 ? 81.14176 100.83847 134.91059 1.000 12.59446 110 PRO A N 1
ATOM 1664 C CA . PRO A 1 112 ? 79.90108 101.42578 134.42116 1.000 13.96662 110 PRO A CA 1
ATOM 1665 C C . PRO A 1 112 ? 78.72619 100.75345 135.12054 1.000 15.05471 110 PRO A C 1
ATOM 1666 O O . PRO A 1 112 ? 78.74279 99.54731 135.40710 1.000 15.84769 110 PRO A O 1
ATOM 1677 N N . LEU A 1 113 ? 77.70694 101.54502 135.42556 1.000 16.41681 111 LEU A N 1
ATOM 1678 C CA . LEU A 1 113 ? 76.49310 101.10694 136.12524 1.000 19.39958 111 LEU A CA 1
ATOM 1679 C C . LEU A 1 113 ? 76.74976 100.59640 137.54863 1.000 18.26379 111 LEU A C 1
ATOM 1680 O O . LEU A 1 113 ? 75.87855 99.95793 138.13332 1.000 19.89692 111 LEU A O 1
ATOM 1696 N N . ASN A 1 114 ? 77.87202 100.93437 138.17734 1.000 17.50515 112 ASN A N 1
ATOM 1697 C CA . ASN A 1 114 ? 78.07274 100.56861 139.57050 1.000 16.84188 112 ASN A CA 1
ATOM 1698 C C . ASN A 1 114 ? 76.96547 101.20675 140.40771 1.000 17.13220 112 ASN A C 1
ATOM 1699 O O . ASN A 1 114 ? 76.75285 102.41096 140.30922 1.000 18.27480 112 ASN A O 1
ATOM 1711 N N . PRO A 1 115 ? 76.26072 100.46217 141.26116 1.000 18.67161 113 PRO A N 1
ATOM 1712 C CA . PRO A 1 115 ? 75.24290 101.11048 142.07411 1.000 20.31139 113 PRO A CA 1
ATOM 1713 C C . PRO A 1 115 ? 75.85253 102.13524 143.00189 1.000 18.38933 113 PRO A C 1
ATOM 1714 O O . PRO A 1 115 ? 76.97476 102.00013 143.52207 1.000 18.68422 113 PRO A O 1
ATOM 1725 N N . LYS A 1 116 ? 75.09781 103.19551 143.21199 1.000 20.24859 114 LYS A N 1
ATOM 1726 C CA . LYS A 1 116 ? 75.50135 104.24702 144.11874 1.000 22.75656 114 LYS A CA 1
ATOM 1727 C C . LYS A 1 116 ? 75.77309 103.71187 145.51637 1.000 20.40438 114 LYS A C 1
ATOM 1728 O O . LYS A 1 116 ? 76.72052 104.14675 146.16321 1.000 19.99985 114 LYS A O 1
ATOM 1747 N N . GLY A 1 117 ? 75.01218 102.72288 145.98883 1.000 19.28652 115 GLY A N 1
ATOM 1748 C CA . GLY A 1 117 ? 75.27719 102.16416 147.30621 1.000 19.79894 115 GLY A CA 1
ATOM 1749 C C . GLY A 1 117 ? 76.65494 101.51620 147.38932 1.000 17.94977 115 GLY A C 1
ATOM 1750 O O . GLY A 1 117 ? 77.31807 101.54850 148.43862 1.000 18.92310 115 GLY A O 1
ATOM 1754 N N A ASN A 1 118 ? 77.10208 100.95413 146.27577 0.479 18.04401 116 ASN A N 1
ATOM 1755 N N B ASN A 1 118 ? 77.12179 100.91053 146.29105 0.521 17.96481 116 ASN A N 1
ATOM 1756 C CA A ASN A 1 118 ? 78.42626 100.39140 146.16947 0.479 18.60704 116 ASN A CA 1
ATOM 1757 C CA B ASN A 1 118 ? 78.44801 100.30994 146.28448 0.521 19.13191 116 ASN A CA 1
ATOM 1758 C C A ASN A 1 118 ? 79.48037 101.48928 146.24509 0.479 16.86701 116 ASN A C 1
ATOM 1759 C C B ASN A 1 118 ? 79.52604 101.38226 146.26166 0.521 17.36165 116 ASN A C 1
ATOM 1760 O O A ASN A 1 118 ? 80.42750 101.41633 147.03961 0.479 16.73715 116 ASN A O 1
ATOM 1761 O O B ASN A 1 118 ? 80.52720 101.28880 146.98068 0.521 18.42925 116 ASN A O 1
ATOM 1782 N N A ARG A 1 119 ? 79.30077 102.54996 145.46267 0.479 16.96150 117 ARG A N 1
ATOM 1783 N N B ARG A 1 119 ? 79.30811 102.43973 145.48770 0.521 16.69511 117 ARG A N 1
ATOM 1784 C CA A ARG A 1 119 ? 80.25523 103.64724 145.50081 0.479 17.95290 117 ARG A CA 1
ATOM 1785 C CA B ARG A 1 119 ? 80.22271 103.57093 145.51133 0.521 17.79993 117 ARG A CA 1
ATOM 1786 C C A ARG A 1 119 ? 80.31815 104.24461 146.89567 0.479 17.26425 117 ARG A C 1
ATOM 1787 C C B ARG A 1 119 ? 80.32220 104.13895 146.91659 0.521 17.11378 117 ARG A C 1
ATOM 1788 O O A ARG A 1 119 ? 81.39509 104.64548 147.36322 0.479 17.43668 117 ARG A O 1
ATOM 1789 O O B ARG A 1 119 ? 81.42651 104.40278 147.41454 0.521 17.31621 117 ARG A O 1
ATOM 1830 N N . GLU A 1 120 ? 79.17801 104.28834 147.59321 1.000 17.59475 118 GLU A N 1
ATOM 1831 C CA . GLU A 1 120 ? 79.16706 104.82729 148.94767 1.000 19.31316 118 GLU A CA 1
ATOM 1832 C C . GLU A 1 120 ? 79.92848 103.93502 149.91804 1.000 17.55481 118 GLU A C 1
ATOM 1833 O O . GLU A 1 120 ? 80.60441 104.43856 150.81826 1.000 18.21290 118 GLU A O 1
ATOM 1846 N N . ARG A 1 121 ? 79.82595 102.61626 149.76033 1.000 17.17636 119 ARG A N 1
ATOM 1847 C CA . ARG A 1 121 ? 80.54871 101.69507 150.62450 1.000 20.04968 119 ARG A CA 1
ATOM 1848 C C . ARG A 1 121 ? 82.05584 101.77776 150.37745 1.000 18.04463 119 ARG A C 1
ATOM 1849 O O . ARG A 1 121 ? 82.85034 101.78757 151.33077 1.000 18.78647 119 ARG A O 1
ATOM 1870 N N A MET A 1 122 ? 82.48602 101.87100 149.12578 0.572 16.46956 120 MET A N 1
ATOM 1871 N N B MET A 1 122 ? 82.46507 101.81850 149.09064 0.428 18.67851 120 MET A N 1
ATOM 1872 C CA A MET A 1 122 ? 83.91253 102.02486 148.88794 0.572 15.60529 120 MET A CA 1
ATOM 1873 C CA B MET A 1 122 ? 83.85556 102.09026 148.70963 0.428 19.55326 120 MET A CA 1
ATOM 1874 C C A MET A 1 122 ? 84.41346 103.35143 149.44638 0.572 14.48511 120 MET A C 1
ATOM 1875 C C B MET A 1 122 ? 84.36890 103.31878 149.44430 0.428 17.18101 120 MET A C 1
ATOM 1876 O O A MET A 1 122 ? 85.53865 103.43833 149.96506 0.572 14.97088 120 MET A O 1
ATOM 1877 O O B MET A 1 122 ? 85.44657 103.31108 150.06029 0.428 17.44219 120 MET A O 1
ATOM 1904 N N . THR A 1 123 ? 83.59458 104.39611 149.35443 1.000 16.51921 121 THR A N 1
ATOM 1905 C CA . THR A 1 123 ? 83.96765 105.68599 149.90266 1.000 17.90961 121 THR A CA 1
ATOM 1906 C C . THR A 1 123 ? 84.07798 105.63145 151.42350 1.000 16.57905 121 THR A C 1
ATOM 1907 O O . THR A 1 123 ? 85.03605 106.16269 152.00369 1.000 16.27564 121 THR A O 1
ATOM 1919 N N A GLN A 1 124 ? 83.12861 104.97754 152.08921 0.681 16.82487 122 GLN A N 1
ATOM 1920 N N B GLN A 1 124 ? 83.14447 104.94633 152.09131 0.319 16.95995 122 GLN A N 1
ATOM 1921 C CA A GLN A 1 124 ? 83.21870 104.77862 153.52268 0.681 18.72729 122 GLN A CA 1
ATOM 1922 C CA B GLN A 1 124 ? 83.23458 104.79132 153.53851 0.319 18.04446 122 GLN A CA 1
ATOM 1923 C C A GLN A 1 124 ? 84.50677 104.04629 153.91101 0.681 17.03762 122 GLN A C 1
ATOM 1924 C C B GLN A 1 124 ? 84.49197 104.02360 153.94428 0.319 17.02165 122 GLN A C 1
ATOM 1925 O O A GLN A 1 124 ? 85.18933 104.43559 154.86232 0.681 17.70069 122 GLN A O 1
ATOM 1926 O O B GLN A 1 124 ? 85.14161 104.36722 154.93738 0.319 17.15937 122 GLN A O 1
ATOM 1953 N N . ILE A 1 125 ? 84.83503 102.96531 153.21147 1.000 16.78854 123 ILE A N 1
ATOM 1954 C CA . ILE A 1 125 ? 86.04536 102.21319 153.52976 1.000 17.45930 123 ILE A CA 1
ATOM 1955 C C . ILE A 1 125 ? 87.27530 103.09151 153.35494 1.000 15.86666 123 ILE A C 1
ATOM 1956 O O . ILE A 1 125 ? 88.17519 103.10947 154.18826 1.000 15.72987 123 ILE A O 1
ATOM 1973 N N . MET A 1 126 ? 87.33124 103.83453 152.26566 1.000 13.99654 124 MET A N 1
ATOM 1974 C CA . MET A 1 126 ? 88.50371 104.66370 152.02411 1.000 14.91323 124 MET A CA 1
ATOM 1975 C C . MET A 1 126 ? 88.65686 105.71233 153.11409 1.000 13.19304 124 MET A C 1
ATOM 1976 O O . MET A 1 126 ? 89.76382 105.94519 153.61652 1.000 13.44928 124 MET A O 1
ATOM 1990 N N . PHE A 1 127 ? 87.56499 106.39535 153.45814 1.000 14.55698 125 PHE A N 1
ATOM 1991 C CA . PHE A 1 127 ? 87.65311 107.46945 154.44040 1.000 16.10690 125 PHE A CA 1
ATOM 1992 C C . PHE A 1 127 ? 87.75641 106.99058 155.87625 1.000 15.98709 125 PHE A C 1
ATOM 1993 O O . PHE A 1 127 ? 88.40377 107.64773 156.68140 1.000 17.71977 125 PHE A O 1
ATOM 2010 N N A GLU A 1 128 ? 87.17042 105.83900 156.20784 0.511 15.96480 126 GLU A N 1
ATOM 2011 N N B GLU A 1 128 ? 87.09561 105.90591 156.23716 0.489 16.34441 126 GLU A N 1
ATOM 2012 C CA A GLU A 1 128 ? 87.08519 105.38679 157.59399 0.511 17.97544 126 GLU A CA 1
ATOM 2013 C CA B GLU A 1 128 ? 87.05101 105.52036 157.64064 0.489 18.50174 126 GLU A CA 1
ATOM 2014 C C A GLU A 1 128 ? 87.90670 104.14855 157.92406 0.511 18.08538 126 GLU A C 1
ATOM 2015 C C B GLU A 1 128 ? 88.06600 104.45772 158.00054 0.489 19.42994 126 GLU A C 1
ATOM 2016 O O A GLU A 1 128 ? 88.14304 103.89511 159.11524 0.511 18.50843 126 GLU A O 1
ATOM 2017 O O B GLU A 1 128 ? 88.63140 104.50105 159.10330 0.489 20.26789 126 GLU A O 1
ATOM 2040 N N A SER A 1 129 ? 88.32619 103.36692 156.92733 0.511 17.48987 127 SER A N 1
ATOM 2041 N N B SER A 1 129 ? 88.33701 103.52300 157.09728 0.489 18.57069 127 SER A N 1
ATOM 2042 C CA A SER A 1 129 ? 89.24220 102.25718 157.14669 0.511 18.57479 127 SER A CA 1
ATOM 2043 C CA B SER A 1 129 ? 89.31927 102.50237 157.40522 0.489 19.11473 127 SER A CA 1
ATOM 2044 C C A SER A 1 129 ? 90.67362 102.60357 156.78419 0.511 17.10394 127 SER A C 1
ATOM 2045 C C B SER A 1 129 ? 90.71728 102.92906 156.98272 0.489 17.73051 127 SER A C 1
ATOM 2046 O O A SER A 1 129 ? 91.59437 102.12300 157.44603 0.511 18.21804 127 SER A O 1
ATOM 2047 O O B SER A 1 129 ? 91.64968 102.85474 157.79152 0.489 18.43966 127 SER A O 1
ATOM 2062 N N . PHE A 1 130 ? 90.87594 103.43482 155.75797 1.000 15.13096 128 PHE A N 1
ATOM 2063 C CA . PHE A 1 130 ? 92.18435 103.84620 155.29749 1.000 15.52269 128 PHE A CA 1
ATOM 2064 C C . PHE A 1 130 ? 92.47624 105.30160 155.59835 1.000 14.91774 128 PHE A C 1
ATOM 2065 O O . PHE A 1 130 ? 93.62823 105.73109 155.44050 1.000 15.86502 128 PHE A O 1
ATOM 2083 N N A ASN A 1 131 ? 91.47303 106.05890 156.01324 0.595 14.36529 129 ASN A N 1
ATOM 2084 N N B ASN A 1 131 ? 91.49308 106.08562 156.03039 0.405 14.90206 129 ASN A N 1
ATOM 2085 C CA A ASN A 1 131 ? 91.63113 107.46592 156.33136 0.595 14.22823 129 ASN A CA 1
ATOM 2086 C CA B ASN A 1 131 ? 91.71749 107.48551 156.40395 0.405 15.17196 129 ASN A CA 1
ATOM 2087 C C A ASN A 1 131 ? 92.26269 108.25319 155.19323 0.595 13.73116 129 ASN A C 1
ATOM 2088 C C B ASN A 1 131 ? 92.23906 108.33795 155.24844 0.405 13.98350 129 ASN A C 1
ATOM 2089 O O A ASN A 1 131 ? 93.04947 109.17160 155.41681 0.595 13.51173 129 ASN A O 1
ATOM 2090 O O B ASN A 1 131 ? 92.96905 109.30898 155.45671 0.405 13.74188 129 ASN A O 1
ATOM 2111 N N A VAL A 1 132 ? 91.86593 107.94055 153.96232 0.595 13.26734 130 VAL A N 1
ATOM 2112 N N B VAL A 1 132 ? 91.80865 108.02478 154.03250 0.405 12.77581 130 VAL A N 1
ATOM 2113 C CA A VAL A 1 132 ? 92.40371 108.75033 152.87178 0.595 14.87066 130 VAL A CA 1
ATOM 2114 C CA B VAL A 1 132 ? 92.29429 108.72822 152.84532 0.405 12.78962 130 VAL A CA 1
ATOM 2115 C C A VAL A 1 132 ? 91.96850 110.19180 153.06950 0.595 13.84418 130 VAL A C 1
ATOM 2116 C C B VAL A 1 132 ? 91.88899 110.20287 152.92301 0.405 12.59913 130 VAL A C 1
AT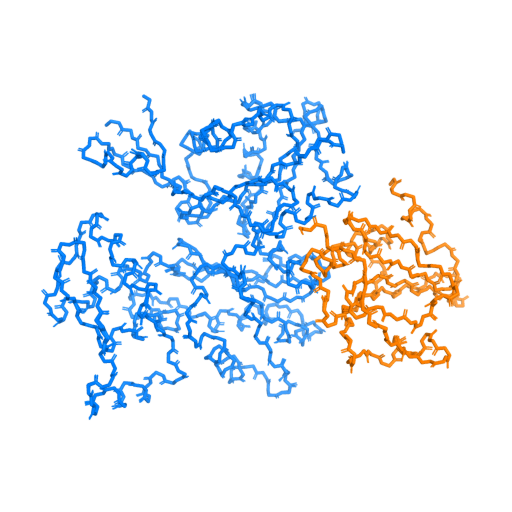OM 2117 O O A VAL A 1 132 ? 90.86034 110.44584 153.58928 0.595 15.05070 130 VAL A O 1
ATOM 2118 O O B VAL A 1 132 ? 90.70007 110.50209 153.16057 0.405 13.39436 130 VAL A O 1
ATOM 2143 N N . PRO A 1 133 ? 92.81863 111.16504 152.72657 1.000 12.84373 131 PRO A N 1
ATOM 2144 C CA . PRO A 1 133 ? 92.47229 112.58129 152.95778 1.000 14.37910 131 PRO A CA 1
ATOM 2145 C C . PRO A 1 133 ? 91.55340 113.16340 151.91452 1.000 13.55512 131 PRO A C 1
ATOM 2146 O O . PRO A 1 133 ? 90.86826 114.16143 152.17929 1.000 15.67585 131 PRO A O 1
ATOM 2157 N N . ALA A 1 134 ? 91.52580 112.59729 150.72515 1.000 13.37419 132 ALA A N 1
ATOM 2158 C CA . ALA A 1 134 ? 90.68554 113.08315 149.64809 1.000 13.94766 132 ALA A CA 1
ATOM 2159 C C . ALA A 1 134 ? 90.57733 111.96437 148.63417 1.000 12.29748 132 ALA A C 1
ATOM 2160 O O . ALA A 1 134 ? 91.51312 111.19807 148.44797 1.000 13.23207 132 ALA A O 1
ATOM 2167 N N A MET A 1 135 ? 89.44782 111.89177 147.96593 0.557 11.61664 133 MET A N 1
ATOM 2168 N N B MET A 1 135 ? 89.42273 111.89424 147.96581 0.443 13.06332 133 MET A N 1
ATOM 2169 C CA A MET A 1 135 ? 89.33017 110.88317 146.93412 0.557 12.80295 133 MET A CA 1
ATOM 2170 C CA B MET A 1 135 ? 89.07730 110.77900 147.08318 0.443 14.75462 133 MET A CA 1
ATOM 2171 C C A MET A 1 135 ? 88.43785 111.37945 145.82516 0.557 11.35380 133 MET A C 1
ATOM 2172 C C B MET A 1 135 ? 88.25890 111.25664 145.89207 0.443 12.49055 133 MET A C 1
ATOM 2173 O O A MET A 1 135 ? 87.72000 112.38090 145.94071 0.557 13.13147 133 MET A O 1
ATOM 2174 O O B MET A 1 135 ? 87.36162 112.09743 146.03469 0.443 12.48193 133 MET A O 1
ATOM 2201 N N . TYR A 1 136 ? 88.50709 110.66150 144.72311 1.000 11.82599 134 TYR A N 1
ATOM 2202 C CA . TYR A 1 136 ? 87.66871 110.87257 143.55096 1.000 13.08725 134 TYR A CA 1
ATOM 2203 C C . TYR A 1 136 ? 87.38878 109.50272 142.96801 1.000 11.81595 134 TYR A C 1
ATOM 2204 O O . TYR A 1 136 ? 88.28673 108.69023 142.84421 1.000 13.04395 134 TYR A O 1
ATOM 2223 N N . VAL A 1 137 ? 86.13467 109.24003 142.62172 1.000 11.76996 135 VAL A N 1
ATOM 2224 C CA . VAL A 1 137 ? 85.71654 108.00749 141.97259 1.000 12.94834 135 VAL A CA 1
ATOM 2225 C C . VAL A 1 137 ? 85.38127 108.32739 140.52068 1.000 12.50454 135 VAL A C 1
ATOM 2226 O O . VAL A 1 137 ? 84.56813 109.22077 140.24715 1.000 15.02151 135 VAL A O 1
ATOM 2239 N N . ALA A 1 138 ? 85.99932 107.61879 139.60034 1.000 11.64210 136 ALA A N 1
ATOM 2240 C CA . ALA A 1 138 ? 85.79753 107.80241 138.18377 1.000 13.45507 136 ALA A CA 1
ATOM 2241 C C . ALA A 1 138 ? 85.27819 106.53066 137.54247 1.000 11.23900 136 ALA A C 1
ATOM 2242 O O . ALA A 1 138 ? 85.68690 105.42407 137.89861 1.000 12.80469 136 ALA A O 1
ATOM 2249 N N . ILE A 1 139 ? 84.46193 106.70316 136.51689 1.000 12.04045 137 ILE A N 1
ATOM 2250 C CA . ILE A 1 139 ? 83.96237 105.57560 135.74302 1.000 11.94940 137 ILE A CA 1
ATOM 2251 C C . ILE A 1 139 ? 85.06782 105.13553 134.79537 1.000 10.57671 137 ILE A C 1
ATOM 2252 O O . ILE A 1 139 ? 85.63241 105.94986 134.03636 1.000 10.97228 137 ILE A O 1
ATOM 2268 N N . GLN A 1 140 ? 85.33584 103.83078 134.77527 1.000 11.05431 138 GLN A N 1
ATOM 2269 C CA . GLN A 1 140 ? 86.45136 103.30137 133.98879 1.000 12.08582 138 GLN A CA 1
ATOM 2270 C C . GLN A 1 140 ? 86.38608 103.75398 132.53983 1.000 10.30275 138 GLN A C 1
ATOM 2271 O O . GLN A 1 140 ? 87.37747 104.24661 131.98208 1.000 10.35601 138 GLN A O 1
ATOM 2285 N N . ALA A 1 141 ? 85.25678 103.54097 131.87826 1.000 11.25768 139 ALA A N 1
ATOM 2286 C CA . ALA A 1 141 ? 85.18147 103.84716 130.44748 1.000 12.61737 139 ALA A CA 1
ATOM 2287 C C . ALA A 1 141 ? 85.41045 105.31442 130.16433 1.000 11.20436 139 ALA A C 1
ATOM 2288 O O . ALA A 1 141 ? 85.93187 105.64348 129.10258 1.000 11.36769 139 ALA A O 1
ATOM 2295 N N . VAL A 1 142 ? 84.96785 106.20419 131.05499 1.000 11.17969 140 VAL A N 1
ATOM 2296 C CA . VAL A 1 142 ? 85.16911 107.63236 130.82967 1.000 12.10938 140 VAL A CA 1
ATOM 2297 C C . VAL A 1 142 ? 86.65402 107.95848 130.82293 1.000 10.24038 140 VAL A C 1
ATOM 2298 O O . VAL A 1 142 ? 87.14140 108.70307 129.97133 1.000 9.83298 140 VAL A O 1
ATOM 2311 N N . LEU A 1 143 ? 87.38635 107.41912 131.78640 1.000 9.89224 141 LEU A N 1
ATOM 2312 C CA . LEU A 1 143 ? 88.84048 107.57921 131.81014 1.000 9.79583 141 LEU A CA 1
ATOM 2313 C C . LEU A 1 143 ? 89.47198 107.09808 130.52340 1.000 8.43711 141 LEU A C 1
ATOM 2314 O O . LEU A 1 143 ? 90.37387 107.73281 130.00169 1.000 9.65970 141 LEU A O 1
ATOM 2330 N N A SER A 1 144 ? 89.04736 105.94086 130.00323 0.827 9.41341 142 SER A N 1
ATOM 2331 N N B SER A 1 144 ? 89.03225 105.94743 130.01237 0.055 8.70431 142 SER A N 1
ATOM 2332 N N C SER A 1 144 ? 89.00673 105.96016 130.00465 0.118 9.18718 142 SER A N 1
ATOM 2333 C CA A SER A 1 144 ? 89.60106 105.44821 128.73608 0.827 10.77363 142 SER A CA 1
ATOM 2334 C CA B SER A 1 144 ? 89.59485 105.45804 128.75906 0.055 8.95620 142 SER A CA 1
ATOM 2335 C CA C SER A 1 144 ? 89.55786 105.43066 128.76258 0.118 9.95254 142 SER A CA 1
ATOM 2336 C C A SER A 1 144 ? 89.31154 106.41695 127.60143 0.827 8.64277 142 SER A C 1
ATOM 2337 C C B SER A 1 144 ? 89.32621 106.43715 127.62473 0.055 8.97193 142 SER A C 1
ATOM 2338 C C C SER A 1 144 ? 89.30074 106.38042 127.60068 0.118 9.44183 142 SER A C 1
ATOM 2339 O O A SER A 1 144 ? 90.17128 106.65902 126.74899 0.827 10.53242 142 SER A O 1
ATOM 2340 O O B SER A 1 144 ? 90.22794 106.74232 126.83659 0.055 9.14119 142 SER A O 1
ATOM 2341 O O C SER A 1 144 ? 90.17756 106.58663 126.75326 0.118 9.89341 142 SER A O 1
ATOM 2363 N N . LEU A 1 145 ? 88.10385 106.96757 127.53744 1.000 9.06124 143 LEU A N 1
ATOM 2364 C CA . LEU A 1 145 ? 87.80379 107.91815 126.45947 1.000 9.94556 143 LEU A CA 1
ATOM 2365 C C . LEU A 1 145 ? 88.72779 109.11395 126.56448 1.000 8.84542 143 LEU A C 1
ATOM 2366 O O . LEU A 1 145 ? 89.32655 109.53568 125.55732 1.000 9.31777 143 LEU A O 1
ATOM 2384 N N . TYR A 1 146 ? 88.89919 109.64802 127.77500 1.000 9.32011 144 TYR A N 1
ATOM 2385 C CA . TYR A 1 146 ? 89.79726 110.79581 127.92401 1.000 11.43858 144 TYR A CA 1
ATOM 2386 C C . TYR A 1 146 ? 91.21620 110.44021 127.52179 1.000 10.20218 144 TYR A C 1
ATOM 2387 O O . TYR A 1 146 ? 91.89414 111.22583 126.88735 1.000 11.32729 144 TYR A O 1
ATOM 2405 N N A SER A 1 147 ? 91.65879 109.21475 127.83555 0.781 10.41682 145 SER A N 1
ATOM 2406 N N B SER A 1 147 ? 91.67168 109.23246 127.86503 0.219 10.20131 145 SER A N 1
ATOM 2407 C CA A SER A 1 147 ? 93.02008 108.81743 127.49355 0.781 11.98559 145 SER A CA 1
ATOM 2408 C CA B SER A 1 147 ? 93.01219 108.80837 127.46935 0.219 10.42231 145 SER A CA 1
ATOM 2409 C C A SER A 1 147 ? 93.22567 108.76842 125.99152 0.781 10.84521 145 SER A C 1
ATOM 2410 C C B SER A 1 147 ? 93.20900 108.90564 125.97057 0.219 9.87582 145 SER A C 1
ATOM 2411 O O A SER A 1 147 ? 94.37769 108.83019 125.53144 0.781 12.33565 145 SER A O 1
ATOM 2412 O O B SER A 1 147 ? 94.32490 109.16988 125.49823 0.219 9.34686 145 SER A O 1
ATOM 2427 N N . SER A 1 148 ? 92.14672 108.68180 125.21135 1.000 10.51188 146 SER A N 1
ATOM 2428 C CA . SER A 1 148 ? 92.19718 108.70086 123.75196 1.000 12.03729 146 SER A CA 1
ATOM 2429 C C . SER A 1 148 ? 92.08146 110.08920 123.19873 1.000 11.06465 146 SER A C 1
ATOM 2430 O O . SER A 1 148 ? 92.06098 110.24229 121.99227 1.000 12.25459 146 SER A O 1
ATOM 2439 N N . GLY A 1 149 ? 91.99001 111.08973 124.04991 1.000 11.27780 147 GLY A N 1
ATOM 2440 C CA . GLY A 1 149 ? 91.94306 112.44970 123.54736 1.000 12.06984 147 GLY A CA 1
ATOM 2441 C C . GLY A 1 149 ? 90.58671 112.84842 123.04789 1.000 9.66894 147 GLY A C 1
ATOM 2442 O O . GLY A 1 149 ? 90.51904 113.62838 122.10629 1.000 11.47646 147 GLY A O 1
ATOM 2446 N N . ARG A 1 150 ? 89.51744 112.34337 123.66299 1.000 9.52192 148 ARG A N 1
ATOM 2447 C CA . ARG A 1 150 ? 88.15328 112.60118 123.24050 1.000 11.12381 148 ARG A CA 1
ATOM 2448 C C . ARG A 1 150 ? 87.26620 112.92134 124.42816 1.000 9.35209 148 ARG A C 1
ATOM 2449 O O . ARG A 1 150 ? 87.45631 112.38711 125.50942 1.000 10.25769 148 ARG A O 1
ATOM 2470 N N . THR A 1 151 ? 86.22620 113.72616 124.17072 1.000 9.78644 149 THR A N 1
ATOM 2471 C CA . THR A 1 151 ? 85.14607 113.94404 125.10709 1.000 11.63523 149 THR A CA 1
ATOM 2472 C C . THR A 1 151 ? 83.84171 113.27160 124.70544 1.000 10.97216 149 THR A C 1
ATOM 2473 O O . THR A 1 151 ? 82.95138 113.14984 125.54388 1.000 11.43209 149 THR A O 1
ATOM 2484 N N . THR A 1 152 ? 83.71684 112.82936 123.45963 1.000 9.97223 150 THR A N 1
ATOM 2485 C CA . THR A 1 152 ? 82.52534 112.16648 122.93186 1.000 11.52245 150 THR A CA 1
ATOM 2486 C C . THR A 1 152 ? 82.96125 110.90368 122.21642 1.000 10.09631 150 THR A C 1
ATOM 2487 O O . THR A 1 152 ? 83.89454 110.91853 121.40400 1.000 11.05784 150 THR A O 1
ATOM 2498 N N . GLY A 1 153 ? 82.26823 109.81453 122.47850 1.000 10.34394 151 GLY A N 1
ATOM 2499 C CA . GLY A 1 153 ? 82.52556 108.58154 121.78065 1.000 11.06678 151 GLY A CA 1
ATOM 2500 C C . GLY A 1 153 ? 81.84990 107.46684 122.51358 1.000 9.23094 151 GLY A C 1
ATOM 2501 O O . GLY A 1 153 ? 81.20760 107.67869 123.52900 1.000 10.97630 151 GLY A O 1
ATOM 2505 N N . ILE A 1 154 ? 81.96795 106.26223 121.97045 1.000 9.44302 152 ILE A N 1
ATOM 2506 C CA . ILE A 1 154 ? 81.48386 105.07705 122.68665 1.000 10.21477 152 ILE A CA 1
ATOM 2507 C C . ILE A 1 154 ? 82.67197 104.18654 122.97595 1.000 9.02685 152 ILE A C 1
ATOM 2508 O O . ILE A 1 154 ? 83.42513 103.83651 122.07534 1.000 10.12499 152 ILE A O 1
ATOM 2524 N N . VAL A 1 155 ? 82.83180 103.80807 124.23614 1.000 8.74994 153 VAL A N 1
ATOM 2525 C CA . VAL A 1 155 ? 83.91260 102.93865 124.64933 1.000 9.81354 153 VAL A CA 1
ATOM 2526 C C . VAL A 1 155 ? 83.41253 101.51943 124.72687 1.000 8.91310 153 VAL A C 1
ATOM 2527 O O . VAL A 1 155 ? 82.38701 101.24117 125.35625 1.000 10.40710 153 VAL A O 1
ATOM 2540 N N A LEU A 1 156 ? 84.11745 100.62321 124.06633 0.689 9.53257 154 LEU A N 1
ATOM 2541 N N B LEU A 1 156 ? 84.18431 100.60588 124.14275 0.311 9.72845 154 LEU A N 1
ATOM 2542 C CA A LEU A 1 156 ? 83.91369 99.19745 124.22193 0.689 11.26130 154 LEU A CA 1
ATOM 2543 C CA B LEU A 1 156 ? 83.98845 99.16709 124.27445 0.311 11.03489 154 LEU A CA 1
ATOM 2544 C C A LEU A 1 156 ? 85.04980 98.73894 125.11458 0.689 10.31114 154 LEU A C 1
ATOM 2545 C C B LEU A 1 156 ? 85.14073 98.69723 125.15000 0.311 10.80177 154 LEU A C 1
ATOM 2546 O O A LEU A 1 156 ? 86.19806 98.70576 124.67675 0.689 11.67186 154 LEU A O 1
ATOM 2547 O O B LEU A 1 156 ? 86.25676 98.51341 124.65771 0.311 11.31953 154 LEU A O 1
ATOM 2578 N N A ASP A 1 157 ? 84.73101 98.40128 126.36515 0.689 9.78825 155 ASP A N 1
ATOM 2579 N N B ASP A 1 157 ? 84.87986 98.49974 126.44210 0.311 10.81932 155 ASP A N 1
ATOM 2580 C CA A ASP A 1 157 ? 85.71379 97.99211 127.35493 0.689 11.47659 155 ASP A CA 1
ATOM 2581 C CA B ASP A 1 157 ? 85.90294 98.03122 127.36927 0.311 11.94935 155 ASP A CA 1
ATOM 2582 C C A ASP A 1 157 ? 85.49650 96.51794 127.56252 0.689 10.55073 155 ASP A C 1
ATOM 2583 C C B ASP A 1 157 ? 85.61624 96.58483 127.70434 0.311 10.90942 155 ASP A C 1
ATOM 2584 O O A ASP A 1 157 ? 84.40972 96.10726 127.98636 0.689 11.68596 155 ASP A O 1
ATOM 2585 O O B ASP A 1 157 ? 84.64159 96.27756 128.40231 0.311 11.11671 155 ASP A O 1
ATOM 2602 N N . SER A 1 158 ? 86.50012 95.70947 127.25783 1.000 11.28332 156 SER A N 1
ATOM 2603 C CA . SER A 1 158 ? 86.40364 94.28535 127.49995 1.000 11.96991 156 SER A CA 1
ATOM 2604 C C . SER A 1 158 ? 87.58958 93.89548 128.37269 1.000 10.65056 156 SER A C 1
ATOM 2605 O O . SER A 1 158 ? 88.73409 94.02053 127.94489 1.000 11.49742 156 SER A O 1
ATOM 2612 N N . GLY A 1 159 ? 87.30358 93.43644 129.58271 1.000 10.70685 157 GLY A N 1
ATOM 2613 C CA . GLY A 1 159 ? 88.30191 93.11122 130.57160 1.000 12.00354 157 GLY A CA 1
ATOM 2614 C C . GLY A 1 159 ? 88.36396 91.63200 130.83155 1.000 11.75900 157 GLY A C 1
ATOM 2615 O O . GLY A 1 159 ? 88.34114 90.81883 129.90491 1.000 13.54075 157 GLY A O 1
ATOM 2619 N N . ASP A 1 160 ? 88.39885 91.25630 132.09856 1.000 11.61180 158 ASP A N 1
ATOM 2620 C CA . ASP A 1 160 ? 88.56670 89.85899 132.47417 1.000 13.22006 158 ASP A CA 1
ATOM 2621 C C . ASP A 1 160 ? 87.22494 89.19322 132.73375 1.000 12.22017 158 ASP A C 1
ATOM 2622 O O . ASP A 1 160 ? 86.88579 88.17765 132.11589 1.000 14.48674 158 ASP A O 1
ATOM 2631 N N . GLY A 1 161 ? 86.44218 89.75825 133.63739 1.000 12.21427 159 GLY A N 1
ATOM 2632 C CA . GLY A 1 161 ? 85.16120 89.20761 134.01710 1.000 13.50496 159 GLY A CA 1
ATOM 2633 C C . GLY A 1 161 ? 83.97167 89.94963 133.49736 1.000 14.10756 159 GLY A C 1
ATOM 2634 O O . GLY A 1 161 ? 82.83389 89.52618 133.73572 1.000 16.56436 159 GLY A O 1
ATOM 2638 N N . VAL A 1 162 ? 84.16929 91.04459 132.77404 1.000 13.00876 160 VAL A N 1
ATOM 2639 C CA . VAL A 1 162 ? 83.04117 91.85177 132.32114 1.000 14.48152 160 VAL A CA 1
ATOM 2640 C C . VAL A 1 162 ? 83.46032 92.69758 131.14579 1.000 11.73029 160 VAL A C 1
ATOM 2641 O O . VAL A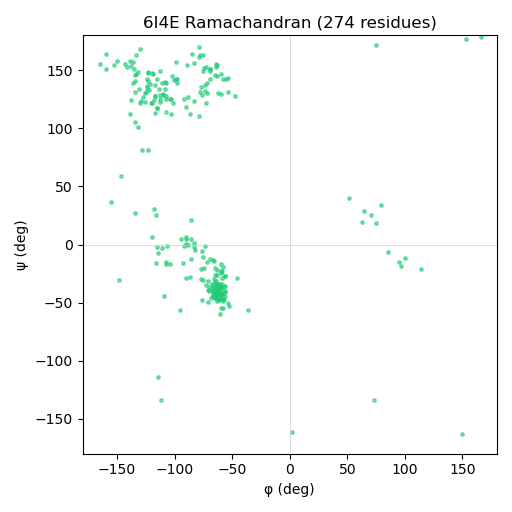 1 162 ? 84.62273 93.08083 131.02475 1.000 11.58407 160 VAL A O 1
ATOM 2654 N N . SER A 1 163 ? 82.48185 92.99647 130.28741 1.000 11.79253 161 SER A N 1
ATOM 2655 C CA . SER A 1 163 ? 82.62374 93.92697 129.19194 1.000 12.64139 161 SER A CA 1
ATOM 2656 C C . SER A 1 163 ? 81.44934 94.88503 129.21543 1.000 11.50233 161 SER A C 1
ATOM 2657 O O . SER A 1 163 ? 80.33904 94.52521 129.59845 1.000 12.77222 161 SER A O 1
ATOM 2665 N N . HIS A 1 164 ? 81.68819 96.10766 128.77253 1.000 10.85309 162 HIS A N 1
ATOM 2666 C CA . HIS A 1 164 ? 80.61743 97.09302 128.67533 1.000 12.27706 162 HIS A CA 1
ATOM 2667 C C . HIS A 1 164 ? 80.79975 97.91435 127.41725 1.000 10.47136 162 HIS A C 1
ATOM 2668 O O . HIS A 1 164 ? 81.92503 98.14255 126.97396 1.000 10.86370 162 HIS A O 1
ATOM 2682 N N . THR A 1 165 ? 79.68756 98.41526 126.89878 1.000 10.75562 163 THR A N 1
ATOM 2683 C CA . THR A 1 165 ? 79.71385 99.48309 125.90469 1.000 11.81967 163 THR A CA 1
ATOM 2684 C C . THR A 1 165 ? 79.12053 100.73560 126.54726 1.000 10.63992 163 THR A C 1
ATOM 2685 O O . THR A 1 165 ? 78.03189 100.68014 127.14657 1.000 11.50835 163 THR A O 1
ATOM 2696 N N . VAL A 1 166 ? 79.85737 101.84379 126.45220 1.000 10.10163 164 VAL A N 1
ATOM 2697 C CA . VAL A 1 166 ? 79.52692 103.03897 127.21136 1.000 10.91171 164 VAL A CA 1
ATOM 2698 C C . VAL A 1 166 ? 79.53028 104.26639 126.30659 1.000 9.73040 164 VAL A C 1
ATOM 2699 O O . VAL A 1 166 ? 80.60912 104.79878 126.02948 1.000 9.20267 164 VAL A O 1
ATOM 2712 N N . PRO A 1 167 ? 78.36819 104.75265 125.86461 1.000 9.06562 165 PRO A N 1
ATOM 2713 C CA . PRO A 1 167 ? 78.31870 106.01297 125.11832 1.000 10.35489 165 PRO A CA 1
ATOM 2714 C C . PRO A 1 167 ? 78.54236 107.16658 126.06863 1.000 9.67530 165 PRO A C 1
ATOM 2715 O O . PRO A 1 167 ? 77.97876 107.21076 127.17833 1.000 10.19965 165 PRO A O 1
ATOM 2726 N N . ILE A 1 168 ? 79.34137 108.11625 125.61757 1.000 9.76028 166 ILE A N 1
ATOM 2727 C CA . ILE A 1 168 ? 79.74078 109.29277 126.39045 1.000 11.03904 166 ILE A CA 1
ATOM 2728 C C . ILE A 1 168 ? 79.58983 110.50724 125.47998 1.000 10.57730 166 ILE A C 1
ATOM 2729 O O . ILE A 1 168 ? 80.08459 110.51230 124.34841 1.000 11.01102 166 ILE A O 1
ATOM 2745 N N . TYR A 1 169 ? 78.94333 111.55155 125.97152 1.000 11.87521 167 TYR A N 1
ATOM 2746 C CA . TYR A 1 169 ? 78.73634 112.76839 125.19328 1.000 13.50246 167 TYR A CA 1
ATOM 2747 C C . TYR A 1 169 ? 79.25405 113.95030 125.98772 1.000 12.72670 167 TYR A C 1
ATOM 2748 O O . TYR A 1 169 ? 78.77986 114.20053 127.10222 1.000 13.84005 167 TYR A O 1
ATOM 2766 N N . GLU A 1 170 ? 80.18775 114.69035 125.39523 1.000 13.49943 168 GLU A N 1
ATOM 2767 C CA . GLU A 1 170 ? 80.70285 115.89940 126.00919 1.000 15.77512 168 GLU A CA 1
ATOM 2768 C C . GLU A 1 170 ? 81.15699 115.66330 127.45064 1.000 15.90201 168 GLU A C 1
ATOM 2769 O O . GLU A 1 170 ? 80.99351 116.48930 128.34418 1.000 17.15486 168 GLU A O 1
ATOM 2781 N N . GLY A 1 171 ? 81.79326 114.53142 127.66634 1.000 14.55916 169 GLY A N 1
ATOM 2782 C CA . GLY A 1 171 ? 82.42453 114.20174 128.89187 1.000 16.32417 169 GLY A CA 1
ATOM 2783 C C . GLY A 1 171 ? 81.64879 113.31989 129.82677 1.000 16.32388 169 GLY A C 1
ATOM 2784 O O . GLY A 1 171 ? 82.22608 112.87562 130.82816 1.000 20.67353 169 GLY A O 1
ATOM 2788 N N A TYR A 1 172 ? 80.35596 113.08850 129.55916 0.170 16.07930 170 TYR A N 1
ATOM 2789 N N B TYR A 1 172 ? 80.37891 113.05099 129.56180 0.830 15.66920 170 TYR A N 1
ATOM 2790 C CA A TYR A 1 172 ? 79.44929 112.37327 130.45510 0.170 16.18761 170 TYR A CA 1
ATOM 2791 C CA B TYR A 1 172 ? 79.54744 112.31966 130.50117 0.830 17.65676 170 TYR A CA 1
ATOM 2792 C C A TYR A 1 172 ? 78.96028 111.07651 129.82766 0.170 14.82426 170 TYR A C 1
ATOM 2793 C C B TYR A 1 172 ? 78.87205 111.10284 129.89790 0.830 15.10828 170 TYR A C 1
ATOM 2794 O O A TYR A 1 172 ? 78.53702 111.06520 128.66905 0.170 14.47050 170 TYR A O 1
ATOM 2795 O O B TYR A 1 172 ? 78.30658 111.15659 128.80599 0.830 14.05635 170 TYR A O 1
ATOM 2830 N N . ALA A 1 173 ? 78.99686 109.99411 130.60392 1.000 13.77456 171 ALA A N 1
ATOM 2831 C CA . ALA A 1 173 ? 78.40094 108.75123 130.17344 1.000 14.51854 171 ALA A CA 1
ATOM 2832 C C . ALA A 1 173 ? 76.89930 108.93613 130.13262 1.000 14.77930 171 ALA A C 1
ATOM 2833 O O . ALA A 1 173 ? 76.31870 109.67994 130.93219 1.000 18.07600 171 ALA A O 1
ATOM 2841 N N . LEU A 1 174 ? 76.24655 108.22649 129.24357 1.000 14.25275 172 LEU A N 1
ATOM 2842 C CA . LEU A 1 174 ? 74.79141 108.27651 129.10306 1.000 15.14333 172 LEU A CA 1
ATOM 2843 C C . LEU A 1 174 ? 74.23947 107.00780 129.70865 1.000 13.83070 172 LEU A C 1
ATOM 2844 O O . LEU A 1 174 ? 74.27244 105.94143 129.06779 1.000 13.81079 172 LEU A O 1
ATOM 2860 N N A PRO A 1 175 ? 73.70228 107.03266 130.92154 0.618 15.93650 173 PRO A N 1
ATOM 2861 N N B PRO A 1 175 ? 73.73715 107.05354 130.95012 0.382 15.44410 173 PRO A N 1
ATOM 2862 C CA A PRO A 1 175 ? 73.50221 105.75845 131.62551 0.618 17.80925 173 PRO A CA 1
ATOM 2863 C CA B PRO A 1 175 ? 73.43840 105.79947 131.65993 0.382 16.51052 173 PRO A CA 1
ATOM 2864 C C A PRO A 1 175 ? 72.36682 104.91546 131.07838 0.618 15.44497 173 PRO A C 1
ATOM 2865 C C B PRO A 1 175 ? 72.46024 104.90752 130.93102 0.382 14.53712 173 PRO A C 1
ATOM 2866 O O A PRO A 1 175 ? 72.35161 103.70585 131.32449 0.618 17.06656 173 PRO A O 1
ATOM 2867 O O B PRO A 1 175 ? 72.66325 103.68763 130.86945 0.382 15.00581 173 PRO A O 1
ATOM 2888 N N . HIS A 1 176 ? 71.42733 105.49350 130.32767 1.000 12.27136 174 HIS A N 1
ATOM 2889 C CA . HIS A 1 176 ? 70.36172 104.74307 129.71894 1.000 12.71650 174 HIS A CA 1
ATOM 2890 C C . HIS A 1 176 ? 70.82662 103.92769 128.53341 1.000 11.85565 174 HIS A C 1
ATOM 2891 O O . HIS A 1 176 ? 70.04554 103.11935 128.01599 1.000 13.85388 174 HIS A O 1
ATOM 2906 N N . ALA A 1 177 ? 72.06650 104.13449 128.06470 1.000 11.52904 175 ALA A N 1
ATOM 2907 C CA . ALA A 1 177 ? 72.56010 103.49297 126.85485 1.000 12.16748 175 ALA A CA 1
ATOM 2908 C C . ALA A 1 177 ? 73.71731 102.53543 127.10992 1.000 11.03037 175 ALA A C 1
ATOM 2909 O O . ALA A 1 177 ? 74.22286 101.91210 126.18480 1.000 12.90937 175 ALA A O 1
ATOM 2916 N N . ILE A 1 178 ? 74.17653 102.42513 128.35308 1.000 10.80596 176 ILE A N 1
ATOM 2917 C CA . ILE A 1 178 ? 75.26950 101.52904 128.69033 1.000 11.65362 176 ILE A CA 1
ATOM 2918 C C . ILE A 1 178 ? 74.77065 100.10274 128.67432 1.000 11.52456 176 ILE A C 1
ATOM 2919 O O . ILE A 1 178 ? 73.68990 99.81690 129.18182 1.000 13.83778 176 ILE A O 1
ATOM 2935 N N A MET A 1 179 ? 75.56508 99.20306 128.05922 0.516 11.66129 177 MET A N 1
ATOM 2936 N N B MET A 1 179 ? 75.54710 99.20374 128.08426 0.484 13.31600 177 MET A N 1
ATOM 2937 C CA A MET A 1 179 ? 75.30525 97.76825 128.00401 0.516 12.93483 177 MET A CA 1
ATOM 2938 C CA B MET A 1 179 ? 75.12539 97.82331 128.00612 0.484 15.99401 177 MET A CA 1
ATOM 2939 C C A MET A 1 179 ? 76.39769 97.04693 128.78305 0.516 13.21372 177 MET A C 1
ATOM 2940 C C B MET A 1 179 ? 76.27217 96.92553 128.40958 0.484 16.40799 177 MET A C 1
ATOM 2941 O O A MET A 1 179 ? 77.57166 97.37202 128.66220 0.516 14.17408 177 MET A O 1
ATOM 2942 O O B MET A 1 179 ? 77.43866 97.21053 128.16045 0.484 14.89336 177 MET A O 1
ATOM 2969 N N A ARG A 1 180 ? 76.01029 96.06943 129.59357 0.516 13.68213 178 ARG A N 1
ATOM 2970 N N B ARG A 1 180 ? 75.91440 95.81876 129.02062 0.484 18.69708 178 ARG A N 1
ATOM 2971 C CA A ARG A 1 180 ? 76.92302 95.15358 130.26092 0.516 15.40729 178 ARG A CA 1
ATOM 2972 C CA B ARG A 1 180 ? 76.85887 94.81286 129.46263 0.484 21.52107 178 ARG A CA 1
ATOM 2973 C C A ARG A 1 180 ? 76.83550 93.79040 129.59497 0.516 14.08506 178 ARG A C 1
ATOM 2974 C C B ARG A 1 180 ? 76.89136 93.74652 128.38027 0.484 23.12524 178 ARG A C 1
ATOM 2975 O O A ARG A 1 180 ? 75.73865 93.28449 129.35097 0.516 13.77172 178 ARG A O 1
ATOM 2976 O O B ARG A 1 180 ? 75.83975 93.24501 127.97423 0.484 23.85548 178 ARG A O 1
ATOM 3017 N N A LEU A 1 181 ? 77.98872 93.18654 129.33812 0.516 13.86316 179 LEU A N 1
ATOM 3018 N N B LEU A 1 181 ? 78.08019 93.44943 127.86558 0.484 24.91477 179 LEU A N 1
ATOM 3019 C CA A LEU A 1 181 ? 78.07638 91.80228 128.89303 0.516 15.84366 179 LEU A CA 1
ATOM 3020 C CA B LEU A 1 181 ? 78.26312 92.30164 126.99064 0.484 26.65872 179 LEU A CA 1
ATOM 3021 C C A LEU A 1 181 ? 78.89011 91.00287 129.90289 0.516 15.56798 179 LEU A C 1
ATOM 3022 C C B LEU A 1 181 ? 78.49298 91.08100 127.86744 0.484 26.88953 179 LEU A C 1
ATOM 3023 O O A LEU A 1 181 ? 80.05468 91.33578 130.19404 0.516 14.49061 179 LEU A O 1
ATOM 3024 O O B LEU A 1 181 ? 79.32224 91.11791 128.78412 0.484 26.81183 179 LEU A O 1
ATOM 3055 N N A ASP A 1 182 ? 78.30419 89.91878 130.40156 0.516 17.53121 180 ASP A N 1
ATOM 3056 N N B ASP A 1 182 ? 77.76869 89.99667 127.58126 0.484 27.19863 180 ASP A N 1
ATOM 3057 C CA A ASP A 1 182 ? 79.06566 88.97142 131.20645 0.516 20.39899 180 ASP A CA 1
ATOM 3058 C CA B ASP A 1 182 ? 77.70709 88.86676 128.51165 0.484 27.50187 180 ASP A CA 1
ATOM 3059 C C A ASP A 1 182 ? 79.74813 88.00301 130.24385 0.516 19.19085 180 ASP A C 1
ATOM 3060 C C B ASP A 1 182 ? 78.89092 87.89728 128.40303 0.484 24.95743 180 ASP A C 1
ATOM 3061 O O A ASP A 1 182 ? 79.40379 86.83451 130.11565 0.516 20.01151 180 ASP A O 1
ATOM 3062 O O B ASP A 1 182 ? 78.72485 86.68773 128.57790 0.484 24.59400 180 ASP A O 1
ATOM 3079 N N A LEU A 1 183 ? 80.71935 88.54535 129.52442 0.516 16.63312 181 LEU A N 1
ATOM 3080 N N B LEU A 1 183 ? 80.09373 88.39915 128.12774 0.484 22.49066 181 LEU A N 1
ATOM 3081 C CA A LEU A 1 183 ? 81.45430 87.80774 128.50474 0.516 17.92197 181 LEU A CA 1
ATOM 3082 C CA B LEU A 1 183 ? 81.30817 87.59386 128.21020 0.484 21.90141 181 LEU A CA 1
ATOM 3083 C C A LEU A 1 183 ? 82.69821 88.63727 128.27613 0.516 15.35045 181 LEU A C 1
ATOM 3084 C C B LEU A 1 183 ? 82.51966 88.52725 128.30394 0.484 19.32782 181 LEU A C 1
ATOM 3085 O O A LEU A 1 183 ? 82.62270 89.72305 127.70020 0.516 15.07568 181 LEU A O 1
ATOM 3086 O O B LEU A 1 183 ? 82.40349 89.74387 128.12636 0.484 19.24810 181 LEU A O 1
ATOM 3117 N N A ALA A 1 184 ? 83.81723 88.14462 128.74365 0.516 13.91773 182 ALA A N 1
ATOM 3118 N N B ALA A 1 184 ? 83.68588 87.94219 128.58325 0.484 17.09624 182 ALA A N 1
ATOM 3119 C CA A ALA A 1 184 ? 85.05773 88.83785 128.49373 0.516 13.61508 182 ALA A CA 1
ATOM 3120 C CA B ALA A 1 184 ? 84.93273 88.70088 128.74632 0.484 16.08749 182 ALA A CA 1
ATOM 3121 C C A ALA A 1 184 ? 86.17415 87.81597 128.50503 0.516 13.14275 182 ALA A C 1
ATOM 3122 C C B ALA A 1 184 ? 86.12690 87.73362 128.67509 0.484 14.93749 182 ALA A C 1
ATOM 3123 O O A ALA A 1 184 ? 85.99386 86.66389 128.09830 0.516 12.40214 182 ALA A O 1
ATOM 3124 O O B ALA A 1 184 ? 85.96349 86.55517 128.34269 0.484 15.36458 182 ALA A O 1
ATOM 3137 N N . GLY A 1 185 ? 87.35089 88.23477 128.94412 1.000 13.99270 183 GLY A N 1
ATOM 3138 C CA . GLY A 1 185 ? 88.54355 87.41533 128.73091 1.000 15.17625 183 GLY A CA 1
ATOM 3139 C C . GLY A 1 185 ? 88.55340 86.07951 129.45341 1.000 14.58098 183 GLY A C 1
ATOM 3140 O O . GLY A 1 185 ? 89.08113 85.09427 128.93406 1.000 14.88677 183 GLY A O 1
ATOM 3145 N N . ARG A 1 186 ? 88.01802 86.03199 130.66384 1.000 15.31903 184 ARG A N 1
ATOM 3146 C CA . ARG A 1 186 ? 88.03284 84.77541 131.38987 1.000 16.78112 184 ARG A CA 1
ATOM 3147 C C . ARG A 1 186 ? 87.17253 83.72451 130.69215 1.000 16.04875 184 ARG A C 1
ATOM 3148 O O . ARG A 1 186 ? 87.53824 82.55115 130.64196 1.000 16.72196 184 ARG A O 1
ATOM 3169 N N . ASP A 1 187 ? 86.04183 84.13901 130.11297 1.000 14.99933 185 ASP A N 1
ATOM 3170 C CA . ASP A 1 187 ? 85.24092 83.21833 129.32609 1.000 16.07526 185 ASP A CA 1
ATOM 3171 C C . ASP A 1 187 ? 85.99981 82.72512 128.12149 1.000 14.89009 185 ASP A C 1
ATOM 3172 O O . ASP A 1 187 ? 85.85176 81.57218 127.71320 1.000 15.33006 185 ASP A O 1
ATOM 3181 N N . LEU A 1 188 ? 86.77536 83.60963 127.49070 1.000 14.72275 186 LEU A N 1
ATOM 3182 C CA . LEU A 1 188 ? 87.55531 83.18954 126.33008 1.000 13.87823 186 LEU A CA 1
ATOM 3183 C C . LEU A 1 188 ? 88.65120 82.19789 126.72540 1.000 13.83963 186 LEU A C 1
ATOM 3184 O O . LEU A 1 188 ? 88.88786 81.22454 126.01201 1.000 14.07820 186 LEU A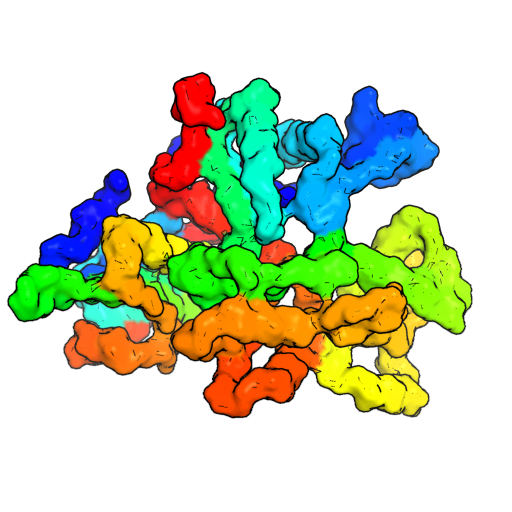 O 1
ATOM 3200 N N . THR A 1 189 ? 89.32165 82.43173 127.85743 1.000 14.22785 187 THR A N 1
ATOM 3201 C CA . THR A 1 189 ? 90.29675 81.46184 128.34346 1.000 14.79142 187 THR A CA 1
ATOM 3202 C C . THR A 1 189 ? 89.65242 80.11017 128.57156 1.000 14.75699 187 THR A C 1
ATOM 3203 O O . THR A 1 189 ? 90.18333 79.07398 128.14493 1.000 15.59806 187 THR A O 1
ATOM 3214 N N . GLU A 1 190 ? 88.50004 80.11095 129.23865 1.000 15.50604 188 GLU A N 1
ATOM 3215 C CA . GLU A 1 190 ? 87.79752 78.85424 129.48766 1.000 17.47832 188 GLU A CA 1
ATOM 3216 C C . GLU A 1 190 ? 87.36325 78.18743 128.18448 1.000 15.66782 188 GLU A C 1
ATOM 3217 O O . GLU A 1 190 ? 87.41399 76.95695 128.06294 1.000 16.91779 188 GLU A O 1
ATOM 3229 N N . TYR A 1 191 ? 86.96275 78.97776 127.19016 1.000 14.58662 189 TYR A N 1
ATOM 3230 C CA . TYR A 1 191 ? 86.53371 78.40279 125.92670 1.000 15.38909 189 TYR A CA 1
ATOM 3231 C C . TYR A 1 191 ? 87.71425 77.80153 125.17688 1.000 14.39497 189 TYR A C 1
ATOM 3232 O O . TYR A 1 191 ? 87.60261 76.72149 124.58368 1.000 15.03192 189 TYR A O 1
ATOM 3250 N N . LEU A 1 192 ? 88.87070 78.46187 125.20507 1.000 15.33705 190 LEU A N 1
ATOM 3251 C CA . LEU A 1 192 ? 90.06662 77.86035 124.61844 1.000 16.07712 190 LEU A CA 1
ATOM 3252 C C . LEU A 1 192 ? 90.41224 76.54298 125.30977 1.000 16.47470 190 LEU A C 1
ATOM 3253 O O . LEU A 1 192 ? 90.73928 75.55050 124.64310 1.000 15.52918 190 LEU A O 1
ATOM 3269 N N A MET A 1 193 ? 90.30958 76.50373 126.64489 0.599 15.74551 191 MET A N 1
ATOM 3270 N N B MET A 1 193 ? 90.33369 76.50567 126.63562 0.401 17.39173 191 MET A N 1
ATOM 3271 C CA A MET A 1 193 ? 90.55156 75.25906 127.37304 0.599 17.24497 191 MET A CA 1
ATOM 3272 C CA B MET A 1 193 ? 90.56440 75.24729 127.32878 0.401 19.58189 191 MET A CA 1
ATOM 3273 C C A MET A 1 193 ? 89.61438 74.15716 126.90255 0.599 17.15171 191 MET A C 1
ATOM 3274 C C B MET A 1 193 ? 89.63303 74.17038 126.79307 0.401 18.28058 191 MET A C 1
ATOM 3275 O O A MET A 1 193 ? 90.00778 72.99252 126.82728 0.599 16.74926 191 MET A O 1
ATOM 3276 O O B MET A 1 193 ? 90.06228 73.05550 126.48190 0.401 18.24316 191 MET A O 1
ATOM 3303 N N . LYS A 1 194 ? 88.34914 74.50262 126.66220 1.000 16.67969 192 LYS A N 1
ATOM 3304 C CA . LYS A 1 194 ? 87.37255 73.54317 126.16757 1.000 18.09224 192 LYS A CA 1
ATOM 3305 C C . LYS A 1 194 ? 87.73622 73.06216 124.77167 1.000 16.69785 192 LYS A C 1
ATOM 3306 O O . LYS A 1 194 ? 87.79994 71.86078 124.50847 1.000 17.67007 192 LYS A O 1
ATOM 3326 N N . ILE A 1 195 ? 87.96972 73.96904 123.83434 1.000 16.09022 193 ILE A N 1
ATOM 3327 C CA . ILE A 1 195 ? 88.12258 73.50442 122.46373 1.000 17.24297 193 ILE A CA 1
ATOM 3328 C C . ILE A 1 195 ? 89.44934 72.82988 122.20960 1.000 15.59446 193 ILE A C 1
ATOM 3329 O O . ILE A 1 195 ? 89.57312 72.03213 121.26439 1.000 17.28634 193 ILE A O 1
ATOM 3345 N N . LEU A 1 196 ? 90.44759 73.06812 123.04794 1.000 16.28122 194 LEU A N 1
ATOM 3346 C CA . LEU A 1 196 ? 91.69734 72.32365 122.92060 1.000 17.19717 194 LEU A CA 1
ATOM 3347 C C . LEU A 1 196 ? 91.53190 70.84315 123.21372 1.000 16.81047 194 LEU A C 1
ATOM 3348 O O . LEU A 1 196 ? 92.42446 70.06004 122.87840 1.000 17.87686 194 LEU A O 1
ATOM 3364 N N . HIS A 1 197 ? 90.41707 70.43196 123.80513 1.000 17.49904 195 HIS A N 1
ATOM 3365 C CA . HIS A 1 197 ? 90.14630 69.00884 123.93919 1.000 19.18767 195 HIS A CA 1
ATOM 3366 C C . HIS A 1 197 ? 89.99018 68.31863 122.58908 1.000 19.30594 195 HIS A C 1
ATOM 3367 O O . HIS A 1 197 ? 90.13182 67.10143 122.50800 1.000 20.13600 195 HIS A O 1
ATOM 3381 N N . GLU A 1 198 ? 89.67578 69.05335 121.52295 1.000 20.21494 196 GLU A N 1
ATOM 3382 C CA . GLU A 1 198 ? 89.55846 68.41758 120.20648 1.000 22.68267 196 GLU A CA 1
ATOM 3383 C C . GLU A 1 198 ? 90.89700 67.85743 119.74087 1.000 23.08959 196 GLU A C 1
ATOM 3384 O O . GLU A 1 198 ? 90.93564 66.87223 119.00411 1.000 24.91855 196 GLU A O 1
ATOM 3396 N N . ARG A 1 199 ? 91.99515 68.50577 120.12040 1.000 23.44088 197 ARG A N 1
ATOM 3397 C CA . ARG A 1 199 ? 93.35242 68.08144 119.82055 1.000 25.39917 197 ARG A CA 1
ATOM 3398 C C . ARG A 1 199 ? 93.90678 67.13635 120.87547 1.000 24.60879 197 ARG A C 1
ATOM 3399 O O . ARG A 1 199 ? 95.07750 66.75846 120.78233 1.000 26.33107 197 ARG A O 1
ATOM 3420 N N . GLY A 1 200 ? 93.13511 66.82378 121.92119 1.000 22.50871 198 GLY A N 1
ATOM 3421 C CA . GLY A 1 200 ? 93.59386 65.93639 122.95722 1.000 22.98010 198 GLY A CA 1
ATOM 3422 C C . GLY A 1 200 ? 94.20303 66.58846 124.17383 1.000 22.69102 198 GLY A C 1
ATOM 3423 O O . GLY A 1 200 ? 94.65287 65.88447 125.07457 1.000 23.31163 198 GLY A O 1
ATOM 3427 N N A TYR A 1 201 ? 94.22964 67.90756 124.24669 0.592 22.39054 199 TYR A N 1
ATOM 3428 N N B TYR A 1 201 ? 94.21533 67.91797 124.25802 0.408 22.81912 199 TYR A N 1
ATOM 3429 C CA A TYR A 1 201 ? 94.72843 68.53661 125.45133 0.592 23.76048 199 TYR A CA 1
ATOM 3430 C CA B TYR A 1 201 ? 94.78194 68.59179 125.42216 0.408 23.98031 199 TYR A CA 1
ATOM 3431 C C A TYR A 1 201 ? 93.69019 68.47955 126.54800 0.592 24.66974 199 TYR A C 1
ATOM 3432 C C B TYR A 1 201 ? 93.75354 68.66623 126.54912 0.408 25.24443 199 TYR A C 1
ATOM 3433 O O A TYR A 1 201 ? 92.48942 68.63014 126.30849 0.592 24.33879 199 TYR A O 1
ATOM 3434 O O B TYR A 1 201 ? 92.61603 69.09756 126.33435 0.408 25.05943 199 TYR A O 1
ATOM 3469 N N . GLY A 1 202 ? 94.17124 68.29231 127.76115 1.000 26.57388 200 GLY A N 1
ATOM 3470 C CA . GLY A 1 202 ? 93.30341 68.31069 128.91666 1.000 28.60443 200 GLY A CA 1
ATOM 3471 C C . GLY A 1 202 ? 93.73441 69.31178 129.97396 1.000 29.21320 200 GLY A C 1
ATOM 3472 O O . GLY A 1 202 ? 94.07056 68.93913 131.10205 1.000 32.42187 200 GLY A O 1
ATOM 3477 N N . PHE A 1 203 ? 93.72775 70.58959 129.63504 1.000 28.21374 201 PHE A N 1
ATOM 3478 C CA . PHE A 1 203 ? 93.98186 71.62601 130.62373 1.000 28.37379 201 PHE A CA 1
ATOM 3479 C C . PHE A 1 203 ? 92.71791 71.79591 131.46800 1.000 31.72589 201 PHE A C 1
ATOM 3480 O O . PHE A 1 203 ? 91.61738 71.96066 130.92732 1.000 33.12867 201 PHE A O 1
ATOM 3497 N N . SER A 1 204 ? 92.86067 71.74895 132.78964 1.000 33.59009 202 SER A N 1
ATOM 3498 C CA . SER A 1 204 ? 91.67677 71.86636 133.63438 1.000 35.95359 202 SER A CA 1
ATOM 3499 C C . SER A 1 204 ? 91.94606 72.54032 134.97874 1.000 36.08816 202 SER A C 1
ATOM 3500 O O . SER A 1 204 ? 91.05111 73.19399 135.52852 1.000 36.60700 202 SER A O 1
ATOM 3508 N N . THR A 1 205 ? 93.15310 72.39229 135.52202 1.000 35.24794 203 THR A N 1
ATOM 3509 C CA . THR A 1 205 ? 93.46018 72.96026 136.83115 1.000 35.67124 203 THR A CA 1
ATOM 3510 C C . THR A 1 205 ? 93.68681 74.46931 136.74272 1.000 35.77187 203 THR A C 1
ATOM 3511 O O . THR A 1 205 ? 93.86557 75.04787 135.66274 1.000 34.47752 203 THR A O 1
ATOM 3522 N N A SER A 1 206 ? 93.66353 75.11026 137.91553 0.564 36.67770 204 SER A N 1
ATOM 3523 N N B SER A 1 206 ? 93.72244 75.10595 137.91418 0.436 36.50516 204 SER A N 1
ATOM 3524 C CA A SER A 1 206 ? 93.92464 76.54301 137.99986 0.564 37.46838 204 SER A CA 1
ATOM 3525 C CA B SER A 1 206 ? 93.90695 76.55149 137.97097 0.436 37.11190 204 SER A CA 1
ATOM 3526 C C A SER A 1 206 ? 95.23799 76.90310 137.32706 0.564 36.59985 204 SER A C 1
ATOM 3527 C C B SER A 1 206 ? 95.25750 76.96341 137.39837 0.436 36.47994 204 SER A C 1
ATOM 3528 O O A SER A 1 206 ? 95.30735 77.85218 136.54321 0.564 36.21352 204 SER A O 1
ATOM 3529 O O B SER A 1 206 ? 95.36430 77.99848 136.73289 0.436 36.19815 204 SER A O 1
ATOM 3544 N N . ALA A 1 207 ? 96.30404 76.17642 137.65652 1.000 36.04331 205 ALA A N 1
ATOM 3545 C CA . ALA A 1 207 ? 97.60343 76.45651 137.05957 1.000 35.18975 205 ALA A CA 1
ATOM 3546 C C . ALA A 1 207 ? 97.55535 76.27612 135.55169 1.000 33.11945 205 ALA A C 1
ATOM 3547 O O . ALA A 1 207 ? 98.16134 77.04651 134.80167 1.000 33.23925 205 ALA A O 1
ATOM 3555 N N . GLU A 1 208 ? 96.85652 75.24356 135.09145 1.000 29.92342 206 GLU A N 1
ATOM 3556 C CA . GLU A 1 208 ? 96.73002 75.01395 133.65857 1.000 29.25223 206 GLU A CA 1
ATOM 3557 C C . GLU A 1 208 ? 95.91180 76.11839 132.99953 1.000 27.55239 206 GLU A C 1
ATOM 3558 O O . GLU A 1 208 ? 96.20820 76.52074 131.87013 1.000 26.14126 206 GLU A O 1
ATOM 3570 N N . LYS A 1 209 ? 94.91129 76.64866 133.70258 1.000 27.20013 207 LYS A N 1
ATOM 3571 C CA . LYS A 1 209 ? 94.14251 77.76140 133.15498 1.000 28.32566 207 LYS A CA 1
ATOM 3572 C C . LYS A 1 209 ? 95.03249 78.97439 132.90579 1.000 25.37041 207 LYS A C 1
ATOM 3573 O O . LYS A 1 209 ? 94.86993 79.67399 131.90305 1.000 23.70458 207 LYS A O 1
ATOM 3592 N N . GLU A 1 210 ? 95.99473 79.22957 133.78768 1.000 25.86750 208 GLU A N 1
ATOM 3593 C CA . GLU A 1 210 ? 96.89050 80.36018 133.56804 1.000 26.57288 208 GLU A CA 1
ATOM 3594 C C . GLU A 1 210 ? 97.79732 80.14097 132.36585 1.000 23.04051 208 GLU A C 1
ATOM 3595 O O . GLU A 1 210 ? 98.11019 81.10494 131.65241 1.000 22.82404 208 GLU A O 1
ATOM 3607 N N . ILE A 1 211 ? 98.20704 78.89647 132.10496 1.000 21.89952 209 ILE A N 1
ATOM 3608 C CA . ILE A 1 211 ? 98.95938 78.61187 130.89003 1.000 22.38025 209 ILE A CA 1
ATOM 3609 C C . ILE A 1 211 ? 98.09299 78.86441 129.66803 1.000 19.47622 209 ILE A C 1
ATOM 3610 O O . ILE A 1 211 ? 98.53381 79.47168 128.69129 1.000 19.34035 209 ILE A O 1
ATOM 3626 N N . VAL A 1 212 ? 96.85279 78.38181 129.69781 1.000 18.39782 210 VAL A N 1
ATOM 3627 C CA . VAL A 1 212 ? 95.95599 78.58572 128.56103 1.000 17.26847 210 VAL A CA 1
ATOM 3628 C C . VAL A 1 212 ? 95.69112 80.07031 128.32547 1.000 15.77426 210 VAL A C 1
ATOM 3629 O O . VAL A 1 212 ? 95.63709 80.52282 127.18072 1.000 15.41653 210 VAL A O 1
ATOM 3642 N N . ARG A 1 213 ? 95.56061 80.84877 129.39209 1.000 15.92926 211 ARG A N 1
ATOM 3643 C CA . ARG A 1 213 ? 95.43387 82.28715 129.22830 1.000 17.38005 211 ARG A CA 1
ATOM 3644 C C . ARG A 1 213 ? 96.61721 82.83443 128.44493 1.000 15.95220 211 ARG A C 1
ATOM 3645 O O . ARG A 1 213 ? 96.43751 83.66788 127.55600 1.000 15.55134 211 ARG A O 1
ATOM 3666 N N . ASP A 1 214 ? 97.83949 82.38876 128.77810 1.000 16.85475 212 ASP A N 1
ATOM 3667 C CA . ASP A 1 214 ? 99.00688 82.88121 128.06402 1.000 17.78700 212 ASP A CA 1
ATOM 3668 C C . ASP A 1 214 ? 99.00352 82.41451 126.60762 1.000 17.15514 212 ASP A C 1
ATOM 3669 O O . ASP A 1 214 ? 99.34441 83.18517 125.70950 1.000 16.60146 212 ASP A O 1
ATOM 3678 N N . ILE A 1 215 ? 98.60054 81.17644 126.34237 1.000 16.74089 213 ILE A N 1
ATOM 3679 C CA . ILE A 1 215 ? 98.47162 80.72528 124.96244 1.000 16.94550 213 ILE A CA 1
ATOM 3680 C C . ILE A 1 215 ? 97.50811 81.61966 124.19017 1.000 15.07705 213 ILE A C 1
ATOM 3681 O O . ILE A 1 215 ? 97.76958 82.04021 123.05112 1.000 15.64383 213 ILE A O 1
ATOM 3697 N N . LYS A 1 216 ? 96.34834 81.89367 124.79291 1.000 15.11736 214 LYS A N 1
ATOM 3698 C CA . LYS A 1 216 ? 95.34748 82.78107 124.19304 1.000 14.69132 214 LYS A CA 1
ATOM 3699 C C . LYS A 1 216 ? 95.95757 84.12553 123.82314 1.000 14.05778 214 LYS A C 1
ATOM 3700 O O . LYS A 1 216 ? 95.80683 84.60590 122.69685 1.000 15.30093 214 LYS A O 1
ATOM 3719 N N . GLU A 1 217 ? 96.65368 84.74215 124.76219 1.000 14.15001 215 GLU A N 1
ATOM 3720 C CA . GLU A 1 217 ? 97.19308 86.07019 124.51233 1.000 16.30408 215 GLU A CA 1
ATOM 3721 C C . GLU A 1 217 ? 98.27230 86.03401 123.44384 1.000 16.39973 215 GLU A C 1
ATOM 3722 O O . GLU A 1 217 ? 98.39381 86.98515 122.65723 1.000 18.35318 215 GLU A O 1
ATOM 3734 N N A LYS A 1 218 ? 99.04822 84.95752 123.37868 0.523 16.22270 216 LYS A N 1
ATOM 3735 N N B LYS A 1 218 ? 99.03025 84.94831 123.35655 0.477 16.11676 216 LYS A N 1
ATOM 3736 C CA A LYS A 1 218 ? 100.15265 84.91584 122.43011 0.523 18.08391 216 LYS A CA 1
ATOM 3737 C CA B LYS A 1 218 ? 100.16857 84.92101 122.45132 0.477 17.73379 216 LYS A CA 1
ATOM 3738 C C A LYS A 1 218 ? 99.67902 84.58179 121.02358 0.523 16.69719 216 LYS A C 1
ATOM 3739 C C B LYS A 1 218 ? 99.84125 84.40009 121.05999 0.477 16.50538 216 LYS A C 1
ATOM 3740 O O A LYS A 1 218 ? 100.14270 85.18328 120.05297 0.523 17.32249 216 LYS A O 1
ATOM 3741 O O B LYS A 1 218 ? 100.58637 84.69955 120.12301 0.477 16.64579 216 LYS A O 1
ATOM 3778 N N . LEU A 1 219 ? 98.76940 83.61747 120.88765 1.000 15.71448 217 LEU A N 1
ATOM 3779 C CA . LEU A 1 219 ? 98.48853 82.99993 119.60198 1.000 16.67912 217 LEU A CA 1
ATOM 3780 C C . LEU A 1 219 ? 97.16188 83.36048 118.97150 1.000 14.64580 217 LEU A C 1
ATOM 3781 O O . LEU A 1 219 ? 96.99882 83.14392 117.76704 1.000 16.37190 217 LEU A O 1
ATOM 3798 N N . CYS A 1 220 ? 96.18630 83.84891 119.72869 1.000 14.68091 218 CYS A N 1
ATOM 3799 C CA . CYS A 1 220 ? 94.87907 84.04527 119.13879 1.000 15.49660 218 CYS A CA 1
ATOM 3800 C C . CYS A 1 220 ? 94.83652 85.30889 118.28000 1.000 15.65799 218 CYS A C 1
ATOM 3801 O O . CYS A 1 220 ? 95.66896 86.21902 118.39885 1.000 17.88826 218 CYS A O 1
ATOM 3809 N N . TYR A 1 221 ? 93.81833 85.38760 117.42952 1.000 14.37678 219 TYR A N 1
ATOM 3810 C CA . TYR A 1 221 ? 93.55714 86.57543 116.60689 1.000 15.11229 219 TYR A CA 1
ATOM 3811 C C . TYR A 1 221 ? 92.11487 86.52779 116.17014 1.000 14.30638 219 TYR A C 1
ATOM 3812 O O . TYR A 1 221 ? 91.47728 85.48112 116.24063 1.000 14.74757 219 TYR A O 1
ATOM 3830 N N . ILE A 1 222 ? 91.60151 87.66168 115.70437 1.000 14.02035 220 ILE A N 1
ATOM 3831 C CA . ILE A 1 222 ? 90.21868 87.75011 115.25654 1.000 14.89399 220 ILE A CA 1
ATOM 3832 C C . ILE A 1 222 ? 90.18017 87.73358 113.72985 1.000 14.26290 220 ILE A C 1
ATOM 3833 O O . ILE A 1 222 ? 90.85117 88.54585 113.08259 1.000 15.08250 220 ILE A O 1
ATOM 3849 N N . ALA A 1 223 ? 89.41781 86.79820 113.16761 1.000 14.09866 221 ALA A N 1
ATOM 3850 C CA . ALA A 1 223 ? 89.26263 86.65683 111.72610 1.000 16.85802 221 ALA A CA 1
ATOM 3851 C C . ALA A 1 223 ? 88.46817 87.83440 111.18947 1.000 16.11944 221 ALA A C 1
ATOM 3852 O O . ALA A 1 223 ? 87.51373 88.28851 111.82341 1.000 15.99497 221 ALA A O 1
ATOM 3859 N N . LEU A 1 224 ? 88.82831 88.31609 109.99879 1.000 16.69996 222 LEU A N 1
ATOM 3860 C CA . LEU A 1 224 ? 88.04088 89.38538 109.40146 1.000 18.08680 222 LEU A CA 1
ATOM 3861 C C . LEU A 1 224 ? 86.68090 88.87312 108.95777 1.000 18.64833 222 LEU A C 1
ATOM 3862 O O . LEU A 1 224 ? 85.66706 89.58144 109.06962 1.000 19.72174 222 LEU A O 1
ATOM 3878 N N . ASN A 1 225 ? 86.65064 87.64622 108.46066 1.000 18.39797 223 ASN A N 1
ATOM 3879 C CA . ASN A 1 225 ? 85.41982 86.96491 108.08413 1.000 20.46352 223 ASN A CA 1
ATOM 3880 C C . ASN A 1 225 ? 85.57187 85.53218 108.56152 1.000 19.76787 223 ASN A C 1
ATOM 3881 O O . ASN A 1 225 ? 86.42241 84.78912 108.06361 1.000 19.59386 223 ASN A O 1
ATOM 3892 N N . PHE A 1 226 ? 84.77316 85.15880 109.55313 1.000 18.41138 224 PHE A N 1
ATOM 3893 C CA . PHE A 1 226 ? 84.98433 83.88900 110.22959 1.000 18.52598 224 PHE A CA 1
ATOM 3894 C C . PHE A 1 226 ? 84.80839 82.71086 109.27284 1.000 19.42353 224 PHE A C 1
ATOM 3895 O O . PHE A 1 226 ? 85.61914 81.77529 109.24914 1.000 19.08786 224 PHE A O 1
ATOM 3912 N N . ASP A 1 227 ? 83.72004 82.70442 108.50860 1.000 20.74009 225 ASP A N 1
ATOM 3913 C CA . ASP A 1 227 ? 83.46456 81.55485 107.64816 1.000 22.49818 225 ASP A CA 1
ATOM 3914 C C . ASP A 1 227 ? 84.57341 81.38570 106.61621 1.000 23.25581 225 ASP A C 1
ATOM 3915 O O . ASP A 1 227 ? 84.98306 80.25598 106.30482 1.000 23.97448 225 ASP A O 1
ATOM 3924 N N A GLU A 1 228 ? 85.07467 82.49713 106.07167 0.468 23.22428 226 GLU A N 1
ATOM 3925 N N B GLU A 1 228 ? 85.07683 82.49301 106.06592 0.532 23.73003 226 GLU A N 1
ATOM 3926 C CA A GLU A 1 228 ? 86.15145 82.41134 105.09389 0.468 24.55010 226 GLU A CA 1
ATOM 3927 C CA B GLU A 1 228 ? 86.15650 82.37857 105.09278 0.532 25.65719 226 GLU A CA 1
ATOM 3928 C C A GLU A 1 228 ? 87.45343 81.94931 105.73887 0.468 22.96235 226 GLU A C 1
ATOM 3929 C C B GLU A 1 228 ? 87.43927 81.89647 105.75808 0.532 23.59223 226 GLU A C 1
ATOM 3930 O O A GLU A 1 228 ? 88.23397 81.23741 105.10664 0.468 23.69293 226 GLU A O 1
ATOM 3931 O O B GLU A 1 228 ? 88.19109 81.11806 105.16826 0.532 24.45641 226 GLU A O 1
ATOM 3954 N N . GLU A 1 229 ? 87.70126 82.33629 106.99044 1.000 20.61286 227 GLU A N 1
ATOM 3955 C CA . GLU A 1 229 ? 88.89678 81.89416 107.68967 1.000 19.46330 227 GLU A CA 1
ATOM 3956 C C . GLU A 1 229 ? 88.82367 80.40238 107.99797 1.000 19.07736 227 GLU A C 1
ATOM 3957 O O . GLU A 1 229 ? 89.83841 79.70116 107.95120 1.000 19.07313 227 GLU A O 1
ATOM 3970 N N . MET A 1 230 ? 87.64317 79.91124 108.35370 1.000 19.57110 228 MET A N 1
ATOM 3971 C CA . MET A 1 230 ? 87.50504 78.47829 108.55247 1.000 21.32538 228 MET A CA 1
ATOM 3972 C C . MET A 1 230 ? 87.86800 77.72782 107.27883 1.000 22.42431 228 MET A C 1
ATOM 3973 O O . MET A 1 230 ? 88.56554 76.70575 107.33048 1.000 22.81140 228 MET A O 1
ATOM 3987 N N A LYS A 1 231 ? 87.43254 78.24079 106.11776 0.616 23.78240 229 LYS A N 1
ATOM 3988 N N B LYS A 1 231 ? 87.37925 78.20231 106.12757 0.384 23.34081 229 LYS A N 1
ATOM 3989 C CA A LYS A 1 231 ? 87.66962 77.57058 104.83561 0.616 27.38536 229 LYS A CA 1
ATOM 3990 C CA B LYS A 1 231 ? 87.68784 77.55505 104.85449 0.384 25.62543 229 LYS A CA 1
ATOM 3991 C C A LYS A 1 231 ? 89.14209 77.62401 104.44190 0.616 27.29957 229 LYS A C 1
ATOM 3992 C C B LYS A 1 231 ? 89.18842 77.58327 104.59295 0.384 26.21309 229 LYS A C 1
ATOM 3993 O O A LYS A 1 231 ? 89.70794 76.62580 103.99167 0.616 27.73177 229 LYS A O 1
ATOM 3994 O O B LYS A 1 231 ? 89.82399 76.53882 104.42128 0.384 25.97239 229 LYS A O 1
ATOM 4031 N N . THR A 1 232 ? 89.78555 78.77604 104.60799 1.000 26.77717 230 THR A N 1
ATOM 4032 C CA . THR A 1 232 ? 91.19727 78.87944 104.25145 1.000 28.47014 230 THR A CA 1
ATOM 4033 C C . THR A 1 232 ? 92.06611 78.08061 105.21727 1.000 27.84146 230 THR A C 1
ATOM 4034 O O . THR A 1 232 ? 93.03563 77.43677 104.80123 1.000 28.63823 230 THR A O 1
ATOM 4046 N N . SER A 1 233 ? 91.70680 78.05581 106.50499 1.000 27.44050 231 SER A N 1
ATOM 4047 C CA . SER A 1 233 ? 92.57816 77.37619 107.45782 1.000 29.51379 231 SER A CA 1
ATOM 4048 C C . SER A 1 233 ? 92.60780 75.86786 107.22677 1.000 31.37986 231 SER A C 1
ATOM 4049 O O . SER A 1 233 ? 93.62210 75.22332 107.50868 1.000 32.13964 231 SER A O 1
ATOM 4057 N N A GLU A 1 234 ? 91.52370 75.29051 106.70478 0.512 31.87406 232 GLU A N 1
ATOM 4058 N N B GLU A 1 234 ? 91.52177 75.28909 106.71543 0.488 31.85635 232 GLU A N 1
ATOM 4059 C CA A GLU A 1 234 ? 91.46789 73.85003 106.48743 0.512 33.86338 232 GLU A CA 1
ATOM 4060 C CA B GLU A 1 234 ? 91.49198 73.84839 106.50444 0.488 33.75942 232 GLU A CA 1
ATOM 4061 C C A GLU A 1 234 ? 92.18888 73.41846 105.21650 0.512 33.75875 232 GLU A C 1
ATOM 4062 C C B GLU A 1 234 ? 92.33592 73.43133 105.30450 0.488 33.48617 232 GLU A C 1
ATOM 4063 O O A GLU A 1 234 ? 92.34616 72.21105 104.98472 0.512 34.22112 232 GLU A O 1
ATOM 4064 O O B GLU A 1 234 ? 92.73540 72.26240 105.21731 0.488 33.42426 232 GLU A O 1
ATOM 4087 N N . GLN A 1 235 ? 92.64367 74.36440 104.39792 1.000 33.55364 233 GLN A N 1
ATOM 4088 C CA . GLN A 1 235 ? 93.30356 74.03297 103.13568 1.000 34.86876 233 GLN A CA 1
ATOM 4089 C C . GLN A 1 235 ? 94.80000 73.82107 103.27799 1.000 33.38184 233 GLN A C 1
ATOM 4090 O O . GLN A 1 235 ? 95.43252 73.31713 102.33884 1.000 34.67184 233 GLN A O 1
ATOM 4105 N N . SER A 1 236 ? 95.38194 74.19232 104.40864 1.000 31.63780 234 SER A N 1
ATOM 4106 C CA . SER A 1 236 ? 96.80506 74.00621 104.63216 1.000 32.22865 234 SER A CA 1
ATOM 4107 C C . SER A 1 236 ? 97.06673 74.03670 106.12580 1.000 32.56975 234 SER A C 1
ATOM 4108 O O . SER A 1 236 ? 96.15849 74.23982 106.93570 1.000 32.67923 234 SER A O 1
ATOM 4116 N N A SER A 1 237 ? 98.31876 73.83096 106.51170 0.604 32.88566 235 SER A N 1
ATOM 4117 N N B SER A 1 237 ? 98.34278 73.85050 106.46281 0.396 33.27772 235 SER A N 1
ATOM 4118 C CA A SER A 1 237 ? 98.68251 73.96683 107.91656 0.604 33.55285 235 SER A CA 1
ATOM 4119 C CA B SER A 1 237 ? 98.88571 73.91195 107.81148 0.396 34.09506 235 SER A CA 1
ATOM 4120 C C A SER A 1 237 ? 99.31996 75.31699 108.21945 0.604 32.94591 235 SER A C 1
ATOM 4121 C C B SER A 1 237 ? 99.25503 75.32355 108.23953 0.396 33.33611 235 SER A C 1
ATOM 4122 O O A SER A 1 237 ? 99.98539 75.46435 109.24875 0.604 33.28507 235 SER A O 1
ATOM 4123 O O B SER A 1 237 ? 99.66304 75.51606 109.38914 0.396 33.48583 235 SER A O 1
ATOM 4138 N N . ASP A 1 238 ? 99.12545 76.31121 107.35300 1.000 32.99300 236 ASP A N 1
ATOM 4139 C CA . ASP A 1 238 ? 99.72332 77.61710 107.60958 1.000 34.80571 236 ASP A CA 1
ATOM 4140 C C . ASP A 1 238 ? 99.18633 78.24876 108.89273 1.000 33.87420 236 ASP A C 1
ATOM 4141 O O . ASP A 1 238 ? 99.88689 79.04526 109.51913 1.000 35.21030 236 ASP A O 1
ATOM 4151 N N . ILE A 1 239 ? 97.95549 77.89569 109.28553 1.000 32.62172 237 ILE A N 1
ATOM 4152 C CA . ILE A 1 239 ? 97.29160 78.40440 110.49123 1.000 32.37348 237 ILE A CA 1
ATOM 4153 C C . ILE A 1 239 ? 98.01422 77.97979 111.75245 1.000 30.61293 237 ILE A C 1
ATOM 4154 O O . ILE A 1 239 ? 97.93879 78.65589 112.78333 1.000 29.78960 237 ILE A O 1
ATOM 4170 N N . GLU A 1 240 ? 98.64542 76.82160 111.72654 1.000 29.74136 238 GLU A N 1
ATOM 4171 C CA . GLU A 1 240 ? 99.14502 76.22511 112.94885 1.000 29.55111 238 GLU A CA 1
ATOM 4172 C C . GLU A 1 240 ? 100.33431 77.00713 113.47077 1.000 27.74414 238 GLU A C 1
ATOM 4173 O O . GLU A 1 240 ? 101.24314 77.36889 112.72440 1.000 30.36582 238 GLU A O 1
ATOM 4185 N N A LYS A 1 241 ? 100.29525 77.33830 114.74099 0.587 25.46261 239 LYS A N 1
ATOM 4186 N N B LYS A 1 241 ? 100.35829 77.21160 114.78603 0.413 26.27903 239 LYS A N 1
ATOM 4187 C CA A LYS A 1 241 ? 101.36780 78.07752 115.37028 0.587 25.19290 239 LYS A CA 1
ATOM 4188 C CA B LYS A 1 241 ? 101.48694 77.83479 115.46116 0.413 26.11736 239 LYS A CA 1
ATOM 4189 C C A LYS A 1 241 ? 101.54664 77.44306 116.73351 0.587 22.92206 239 LYS A C 1
ATOM 4190 C C B LYS A 1 241 ? 101.81503 77.06562 116.73012 0.413 25.2079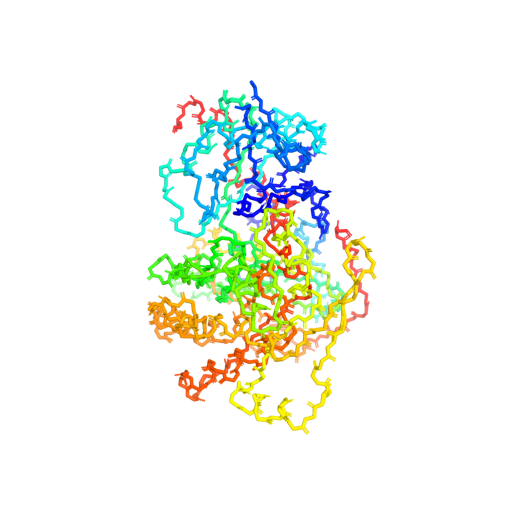5 239 LYS A C 1
ATOM 4191 O O A LYS A 1 241 ? 100.58199 76.93930 117.32462 0.587 21.91613 239 LYS A O 1
ATOM 4192 O O B LYS A 1 241 ? 100.95873 76.40151 117.32475 0.413 25.19782 239 LYS A O 1
ATOM 4229 N N A SER A 1 242 ? 102.78387 77.44513 117.21105 0.587 23.15382 240 SER A N 1
ATOM 4230 N N B SER A 1 242 ? 103.06856 77.19126 117.15213 0.413 25.08567 240 SER A N 1
ATOM 4231 C CA A SER A 1 242 ? 103.18362 76.61963 118.33591 0.587 23.53529 240 SER A CA 1
ATOM 4232 C CA B SER A 1 242 ? 103.58535 76.47139 118.30266 0.413 25.43874 240 SER A CA 1
ATOM 4233 C C A SER A 1 242 ? 103.51743 77.45416 119.56539 0.587 23.44100 240 SER A C 1
ATOM 4234 C C B SER A 1 242 ? 103.69431 77.38170 119.52390 0.413 24.56155 240 SER A C 1
ATOM 4235 O O A SER A 1 242 ? 103.71907 78.66761 119.50332 0.587 23.43949 240 SER A O 1
ATOM 4236 O O B SER A 1 242 ? 103.87365 78.59697 119.41088 0.413 24.70081 240 SER A O 1
ATOM 4251 N N . TYR A 1 243 ? 103.60105 76.76511 120.69997 1.000 23.51042 241 TYR A N 1
ATOM 4252 C CA . TYR A 1 243 ? 103.78008 77.43410 121.97716 1.000 24.01085 241 TYR A CA 1
ATOM 4253 C C . TYR A 1 243 ? 104.54213 76.48720 122.89291 1.000 24.17335 241 TYR A C 1
ATOM 4254 O O . TYR A 1 243 ? 104.20979 75.30536 122.96964 1.000 23.66251 241 TYR A O 1
ATOM 4273 N N . GLU A 1 244 ? 105.54639 77.00291 123.59392 1.000 25.67613 242 GLU A N 1
ATOM 4274 C CA . GLU A 1 244 ? 106.34752 76.19612 124.49911 1.000 28.65236 242 GLU A CA 1
ATOM 4275 C C . GLU A 1 244 ? 105.74047 76.21828 125.89491 1.000 28.25546 242 GLU A C 1
ATOM 4276 O O . GLU A 1 244 ? 105.66310 77.27370 126.52886 1.000 28.28580 242 GLU A O 1
ATOM 4288 N N . LEU A 1 245 ? 105.34116 75.06172 126.37791 1.000 29.35647 243 LEU A N 1
ATOM 4289 C CA . LEU A 1 245 ? 104.77250 74.95650 127.70623 1.000 31.98305 243 LEU A CA 1
ATOM 4290 C C . LEU A 1 245 ? 105.85919 75.05439 128.76691 1.000 34.53068 243 LEU A C 1
ATOM 4291 O O . LEU A 1 245 ? 107.04561 74.85902 128.47990 1.000 34.07585 243 LEU A O 1
ATOM 4307 N N . PRO A 1 246 ? 105.46949 75.31663 130.01865 1.000 37.56409 244 PRO A N 1
ATOM 4308 C CA . PRO A 1 246 ? 106.47788 75.44721 131.07770 1.000 40.17638 244 PRO A CA 1
ATOM 4309 C C . PRO A 1 246 ? 107.36885 74.23633 131.21636 1.000 42.37069 244 PRO A C 1
ATOM 4310 O O . PRO A 1 246 ? 108.51048 74.37895 131.67584 1.000 42.07646 244 PRO A O 1
ATOM 4321 N N . ASP A 1 247 ? 106.88893 73.04862 130.84114 1.000 44.14821 245 ASP A N 1
ATOM 4322 C CA . ASP A 1 247 ? 107.67927 71.83172 130.97788 1.000 46.03582 245 ASP A CA 1
ATOM 4323 C C . ASP A 1 247 ? 108.51383 71.52535 129.74142 1.000 45.37070 245 ASP A C 1
ATOM 4324 O O . ASP A 1 247 ? 109.16736 70.48031 129.69912 1.000 45.98513 245 ASP A O 1
ATOM 4333 N N . GLY A 1 248 ? 108.51125 72.40299 128.74231 1.000 43.60777 246 GLY A N 1
ATOM 4334 C CA . GLY A 1 248 ? 109.35368 72.26805 127.57862 1.000 42.50332 246 GLY A CA 1
ATOM 4335 C C . GLY A 1 248 ? 108.68582 71.62224 126.38547 1.000 41.12700 246 GLY A C 1
ATOM 4336 O O . GLY A 1 248 ? 109.18026 71.77557 125.26356 1.000 40.94329 246 GLY A O 1
ATOM 4340 N N . ASN A 1 249 ? 107.57738 70.91159 126.60039 1.000 39.74930 247 ASN A N 1
ATOM 4341 C CA . ASN A 1 249 ? 106.78344 70.38999 125.50341 1.000 38.55824 247 ASN A CA 1
ATOM 4342 C C . ASN A 1 249 ? 106.20836 71.53740 124.68173 1.000 34.54746 247 ASN A C 1
ATOM 4343 O O . ASN A 1 249 ? 106.00206 72.65021 125.17682 1.000 32.74849 247 ASN A O 1
ATOM 4354 N N . ILE A 1 250 ? 105.96914 71.26213 123.40924 1.000 33.35529 248 ILE A N 1
ATOM 4355 C CA . ILE A 1 250 ? 105.42896 72.23716 122.47181 1.000 32.34249 248 ILE A CA 1
ATOM 4356 C C . ILE A 1 250 ? 103.98732 71.85495 122.18075 1.000 30.96476 248 ILE A C 1
ATOM 4357 O O . ILE A 1 250 ? 103.70019 70.68484 121.90159 1.000 32.48443 248 ILE A O 1
ATOM 4373 N N A ILE A 1 251 ? 103.07717 72.82485 122.24141 0.684 29.37168 249 ILE A N 1
ATOM 4374 N N B ILE A 1 251 ? 103.09354 72.82465 122.27457 0.316 30.28136 249 ILE A N 1
ATOM 4375 C CA A ILE A 1 251 ? 101.69375 72.63691 121.79516 0.684 28.55819 249 ILE A CA 1
ATOM 4376 C CA B ILE A 1 251 ? 101.73704 72.68120 121.77258 0.316 29.90711 249 ILE A CA 1
ATOM 4377 C C A ILE A 1 251 ? 101.50870 73.37135 120.47676 0.684 28.60334 249 ILE A C 1
ATOM 4378 C C B ILE A 1 251 ? 101.69817 73.23945 120.35974 0.316 29.08405 249 ILE A C 1
ATOM 4379 O O A ILE A 1 251 ? 102.04759 74.46686 120.28310 0.684 28.14039 249 ILE A O 1
ATOM 4380 O O B ILE A 1 251 ? 102.52943 74.05723 119.96920 0.316 28.65512 249 ILE A O 1
ATOM 4411 N N . THR A 1 252 ? 100.72821 72.77894 119.57841 1.000 28.00261 250 THR A N 1
ATOM 4412 C CA . THR A 1 252 ? 100.39470 73.40354 118.31367 1.000 28.08249 250 THR A CA 1
ATOM 4413 C C . THR A 1 252 ? 98.90577 73.69167 118.27660 1.000 25.15508 250 THR A C 1
ATOM 4414 O O . THR A 1 252 ? 98.09282 72.84200 118.65547 1.000 26.46924 250 THR A O 1
ATOM 4426 N N . VAL A 1 253 ? 98.55779 74.90620 117.85842 1.000 24.21918 251 VAL A N 1
ATOM 4427 C CA . VAL A 1 253 ? 97.18356 75.37481 117.82204 1.000 24.61437 251 VAL A CA 1
ATOM 4428 C C . VAL A 1 253 ? 96.89188 75.82539 116.40260 1.000 23.65540 251 VAL A C 1
ATOM 4429 O O . VAL A 1 253 ? 97.71872 76.48571 115.76831 1.000 25.15737 251 VAL A O 1
ATOM 4442 N N . GLY A 1 254 ? 95.72293 75.45867 115.90274 1.000 22.20033 252 GLY A N 1
ATOM 4443 C CA . GLY A 1 254 ? 95.33492 75.78953 114.55270 1.000 23.04747 252 GLY A CA 1
ATOM 4444 C C . GLY A 1 254 ? 94.15785 76.73730 114.56223 1.000 21.06093 252 GLY A C 1
ATOM 4445 O O . GLY A 1 254 ? 94.27416 77.86703 115.05074 1.000 20.87803 252 GLY A O 1
ATOM 4449 N N . ASN A 1 255 ? 93.00187 76.29003 114.07794 1.000 20.58041 253 ASN A N 1
ATOM 4450 C CA . ASN A 1 255 ? 91.86710 77.19437 113.98347 1.000 19.82237 253 ASN A CA 1
ATOM 4451 C C . ASN A 1 255 ? 91.34882 77.64174 115.33288 1.000 16.75902 253 ASN A C 1
ATOM 4452 O O . ASN A 1 255 ? 90.59052 78.60911 115.37503 1.000 16.04481 253 ASN A O 1
ATOM 4463 N N . GLU A 1 256 ? 91.76959 76.99588 116.42190 1.000 16.91785 254 GLU A N 1
ATOM 4464 C CA . GLU A 1 256 ? 91.40147 77.50248 117.73565 1.000 17.07662 254 GLU A CA 1
ATOM 4465 C C . GLU A 1 256 ? 91.92364 78.91111 117.94070 1.000 15.96711 254 GLU A C 1
ATOM 4466 O O . GLU A 1 256 ? 91.36028 79.66370 118.73891 1.000 15.67958 254 GLU A O 1
ATOM 4478 N N . ARG A 1 257 ? 92.96412 79.29625 117.20012 1.000 15.21780 255 ARG A N 1
ATOM 4479 C CA . ARG A 1 257 ? 93.52024 80.63533 117.31910 1.000 15.88049 255 ARG A CA 1
ATOM 4480 C C . ARG A 1 257 ? 92.47856 81.71368 117.07325 1.000 14.38571 255 ARG A C 1
ATOM 4481 O O . ARG A 1 257 ? 92.49742 82.75783 117.73819 1.000 14.15571 255 ARG A O 1
ATOM 4502 N N . PHE A 1 258 ? 91.59752 81.52114 116.09151 1.000 13.39873 256 PHE A N 1
ATOM 4503 C CA . PHE A 1 258 ? 90.56856 82.51066 115.80768 1.000 14.73700 256 PHE A CA 1
ATOM 4504 C C . PHE A 1 258 ? 89.18404 82.07322 116.23574 1.000 13.76203 256 PHE A C 1
ATOM 4505 O O . PHE A 1 258 ? 88.30203 82.91750 116.41708 1.000 14.46544 256 PHE A O 1
ATOM 4522 N N . ARG A 1 259 ? 88.96411 80.77891 116.48263 1.000 13.95550 257 ARG A N 1
ATOM 4523 C CA . ARG A 1 259 ? 87.66505 80.36350 116.98350 1.000 15.18794 257 ARG A CA 1
ATOM 4524 C C . ARG A 1 259 ? 87.46763 80.80986 118.42698 1.000 14.59000 257 ARG A C 1
ATOM 4525 O O . ARG A 1 259 ? 86.34106 81.10972 118.81641 1.000 15.37215 257 ARG A O 1
ATOM 4546 N N . CYS A 1 260 ? 88.54550 80.88847 119.22182 1.000 14.32142 258 CYS A N 1
ATOM 4547 C CA . CYS A 1 260 ? 88.41076 81.33112 120.60704 1.000 15.83961 258 CYS A CA 1
ATOM 4548 C C . CYS A 1 260 ? 87.84395 82.73891 120.68557 1.000 14.33426 258 CYS A C 1
ATOM 4549 O O . CYS A 1 260 ? 86.76239 82.91458 121.25613 1.000 14.75270 258 CYS A O 1
ATOM 4557 N N . PRO A 1 261 ? 88.47972 83.76551 120.11996 1.000 13.91203 259 PRO A N 1
ATOM 4558 C CA . PRO A 1 261 ? 87.90310 85.11742 120.26200 1.000 14.45575 259 PRO A CA 1
ATOM 4559 C C . PRO A 1 261 ? 86.69332 85.37021 119.38698 1.000 13.38069 259 PRO A C 1
ATOM 4560 O O . PRO A 1 261 ? 85.96342 86.33878 119.59367 1.000 14.16833 259 PRO A O 1
ATOM 4571 N N . GLU A 1 262 ? 86.41242 84.48071 118.44323 1.000 13.94131 260 GLU A N 1
ATOM 4572 C CA . GLU A 1 262 ? 85.15111 84.56128 117.72540 1.000 14.43907 260 GLU A CA 1
ATOM 4573 C C . GLU A 1 262 ? 83.96162 84.53691 118.66874 1.000 13.42666 260 GLU A C 1
ATOM 4574 O O . GLU A 1 262 ? 82.92343 85.10672 118.33231 1.000 14.40283 260 GLU A O 1
ATOM 4586 N N . ALA A 1 263 ? 84.09470 83.91592 119.85287 1.000 13.88669 261 ALA A N 1
ATOM 4587 C CA . ALA A 1 263 ? 82.99776 83.92831 120.81170 1.000 15.61619 261 ALA A CA 1
ATOM 4588 C C . ALA A 1 263 ? 82.58614 85.33995 121.23282 1.000 15.11047 261 ALA A C 1
ATOM 4589 O O . ALA A 1 263 ? 81.45338 85.52167 121.69487 1.000 15.82107 261 ALA A O 1
ATOM 4596 N N . LEU A 1 264 ? 83.46445 86.34532 121.10565 1.000 13.51518 262 LEU A N 1
ATOM 4597 C CA . LEU A 1 264 ? 83.04893 87.72901 121.36110 1.000 14.54149 262 LEU A CA 1
ATOM 4598 C C . LEU A 1 264 ? 81.94114 88.15654 120.43285 1.000 13.57130 262 LEU A C 1
ATOM 4599 O O . LEU A 1 264 ? 81.10544 88.99399 120.79119 1.000 14.55942 262 LEU A O 1
ATOM 4615 N N . PHE A 1 265 ? 81.99609 87.70077 119.19527 1.000 14.22898 263 PHE A N 1
ATOM 4616 C CA . PHE A 1 265 ? 81.00752 88.03197 118.17942 1.000 15.16341 263 PHE A CA 1
ATOM 4617 C C . PHE A 1 265 ? 79.85991 87.05683 118.14033 1.000 15.45996 263 PHE A C 1
ATOM 4618 O O . PHE A 1 265 ? 78.75299 87.44105 117.73573 1.000 16.28682 263 PHE A O 1
ATOM 4635 N N . GLN A 1 266 ? 80.11319 85.79798 118.52611 1.000 15.35452 264 GLN A N 1
ATOM 4636 C CA . GLN A 1 266 ? 79.11756 84.73573 118.49649 1.000 16.69161 264 GLN A CA 1
ATOM 4637 C C . GLN A 1 266 ? 79.07114 84.06280 119.85400 1.000 16.02083 264 GLN A C 1
ATOM 4638 O O . GLN A 1 266 ? 79.65579 82.98805 120.04987 1.000 16.52092 264 GLN A O 1
ATOM 4652 N N . PRO A 1 267 ? 78.35477 84.65263 120.82138 1.000 15.64189 265 PRO A N 1
ATOM 4653 C CA . PRO A 1 267 ? 78.39671 84.10440 122.18022 1.000 18.17010 265 PRO A CA 1
ATOM 4654 C C . PRO A 1 267 ? 77.71172 82.76018 122.29224 1.000 18.70349 265 PRO A C 1
ATOM 4655 O O . PRO A 1 267 ? 77.90299 82.05218 123.29472 1.000 19.69082 265 PRO A O 1
ATOM 4666 N N . SER A 1 268 ? 76.95406 82.35637 121.26549 1.000 19.53558 266 SER A N 1
ATOM 4667 C CA . SER A 1 268 ? 76.39987 81.01527 121.21192 1.000 22.46427 266 SER A CA 1
ATOM 4668 C C . SER A 1 268 ? 77.49315 79.95337 121.23918 1.000 21.84684 266 SER A C 1
ATOM 4669 O O . SER A 1 268 ? 77.22764 78.83169 121.68542 1.000 23.67643 266 SER A O 1
ATOM 4677 N N . PHE A 1 269 ? 78.71993 80.28288 120.81682 1.000 21.03068 267 PHE A N 1
ATOM 4678 C CA . PHE A 1 269 ? 79.81418 79.32079 120.93258 1.000 22.31759 267 PHE A CA 1
ATOM 4679 C C . PHE A 1 269 ? 80.02401 78.90042 122.38164 1.000 23.28275 267 PHE A C 1
ATOM 4680 O O . PHE A 1 269 ? 80.49954 77.78825 122.64319 1.000 24.11033 267 PHE A O 1
ATOM 4697 N N . LEU A 1 270 ? 79.70399 79.79067 123.32241 1.000 24.33466 268 LEU A N 1
ATOM 4698 C CA . LEU A 1 270 ? 79.78841 79.56912 124.76237 1.000 26.83314 268 LEU A CA 1
ATOM 4699 C C . LEU A 1 270 ? 78.47967 79.09723 125.36768 1.000 29.12122 268 LEU A C 1
ATOM 4700 O O . LEU A 1 270 ? 78.37500 79.00878 126.59568 1.000 31.60856 268 LEU A O 1
ATOM 4716 N N . GLY A 1 271 ? 77.46701 78.85430 124.55402 1.000 29.49328 269 GLY A N 1
ATOM 4717 C CA . GLY A 1 271 ? 76.18205 78.51091 125.09832 1.000 31.40667 269 GLY A CA 1
ATOM 4718 C C . GLY A 1 271 ? 75.43809 79.67976 125.68080 1.000 31.42319 269 GLY A C 1
ATOM 4719 O O . GLY A 1 271 ? 74.50505 79.47748 126.46797 1.000 33.52905 269 GLY A O 1
ATOM 4723 N N . LYS A 1 272 ? 75.81422 80.90030 125.31807 1.000 30.13998 270 LYS A N 1
ATOM 4724 C CA . LYS A 1 272 ? 75.13786 82.09923 125.78410 1.000 30.05340 270 LYS A CA 1
ATOM 4725 C C . LYS A 1 272 ? 74.19770 82.60893 124.69861 1.000 30.03338 270 LYS A C 1
ATOM 4726 O O . LYS A 1 272 ? 74.52610 82.57523 123.50406 1.000 30.88307 270 LYS A O 1
ATOM 4745 N N . GLU A 1 273 ? 73.03307 83.09452 125.12633 1.000 30.70609 271 GLU A N 1
ATOM 4746 C CA . GLU A 1 273 ? 72.07649 83.74179 124.23447 1.000 31.91497 271 GLU A CA 1
ATOM 4747 C C . GLU A 1 273 ? 72.40782 85.21174 123.99083 1.000 30.24460 271 GLU A C 1
ATOM 4748 O O . GLU A 1 273 ? 71.74304 85.87116 123.18219 1.000 31.35342 271 GLU A O 1
ATOM 4760 N N . ALA A 1 274 ? 73.44856 85.73057 124.62252 1.000 27.86198 272 ALA A N 1
ATOM 4761 C CA . ALA A 1 274 ? 73.76374 87.14749 124.51918 1.000 25.83698 272 ALA A CA 1
ATOM 4762 C C . ALA A 1 274 ? 74.11576 87.56612 123.08991 1.000 21.98492 272 ALA A C 1
ATOM 4763 O O . ALA A 1 274 ? 74.61378 86.78549 122.27725 1.000 22.64223 272 ALA A O 1
ATOM 4770 N N . ALA A 1 275 ? 73.89927 88.84313 122.81713 1.000 19.51022 273 ALA A N 1
ATOM 4771 C CA . ALA A 1 275 ? 74.39536 89.47369 121.61138 1.000 17.99423 273 ALA A CA 1
ATOM 4772 C C . ALA A 1 275 ? 75.91470 89.59608 121.66395 1.000 16.07616 273 ALA A C 1
ATOM 4773 O O . ALA A 1 275 ? 76.50726 89.78045 122.72187 1.000 17.54990 273 ALA A O 1
ATOM 4780 N N . GLY A 1 276 ? 76.54871 89.53994 120.49661 1.000 15.27808 274 GLY A N 1
ATOM 4781 C CA . GLY A 1 276 ? 77.97674 89.75805 120.38193 1.000 15.59020 274 GLY A CA 1
ATOM 4782 C C . GLY A 1 276 ? 78.35261 91.21288 120.53573 1.000 14.36305 274 GLY A C 1
ATOM 4783 O O . GLY A 1 276 ? 77.52250 92.11055 120.64424 1.000 14.42132 274 GLY A O 1
ATOM 4787 N N A ILE A 1 277 ? 79.66026 91.45845 120.51993 0.670 13.32393 275 ILE A N 1
ATOM 4788 N N B ILE A 1 277 ? 79.66185 91.43638 120.52398 0.330 14.49538 275 ILE A N 1
ATOM 4789 C CA A ILE A 1 277 ? 80.14269 92.79849 120.84811 0.670 13.17936 275 ILE A CA 1
ATOM 4790 C CA B ILE A 1 277 ? 80.20253 92.76278 120.78800 0.330 14.73629 275 ILE A CA 1
ATOM 4791 C C A ILE A 1 277 ? 79.80298 93.80500 119.75083 0.670 13.20234 275 ILE A C 1
ATOM 4792 C C B ILE A 1 277 ? 79.70335 93.76321 119.75853 0.330 14.11029 275 ILE A C 1
ATOM 4793 O O A ILE A 1 277 ? 79.66651 95.00066 120.03850 0.670 12.79443 275 ILE A O 1
ATOM 4794 O O B ILE A 1 277 ? 79.34489 94.89901 120.09463 0.330 13.80256 275 ILE A O 1
ATOM 4825 N N . HIS A 1 278 ? 79.69921 93.37070 118.48752 1.000 13.75896 276 HIS A N 1
ATOM 4826 C CA . HIS A 1 278 ? 79.29490 94.29686 117.42253 1.000 14.23979 276 HIS A CA 1
ATOM 4827 C C . HIS A 1 278 ? 77.83267 94.70246 117.57560 1.000 13.18582 276 HIS A C 1
ATOM 4828 O O . HIS A 1 278 ? 77.49345 95.88751 117.54174 1.000 13.91938 276 HIS A O 1
ATOM 4843 N N . THR A 1 279 ? 76.96501 93.72354 117.80017 1.000 13.61986 277 THR A N 1
ATOM 4844 C CA . THR A 1 279 ? 75.55185 93.99596 118.00320 1.000 14.41021 277 THR A CA 1
ATOM 4845 C C . THR A 1 279 ? 75.34213 94.85476 119.23251 1.000 12.63924 277 THR A C 1
ATOM 4846 O O . THR A 1 279 ? 74.49921 95.74247 119.22132 1.000 13.01321 277 THR A O 1
ATOM 4857 N N . THR A 1 280 ? 76.07354 94.56922 120.31503 1.000 12.28036 278 THR A N 1
ATOM 4858 C CA . THR A 1 280 ? 75.89680 95.32619 121.54126 1.000 13.26444 278 THR A CA 1
ATOM 4859 C C . THR A 1 280 ? 76.30581 96.77574 121.35172 1.000 12.24610 278 THR A C 1
ATOM 4860 O O . THR A 1 280 ? 75.62567 97.67817 121.82465 1.000 12.76510 278 THR A O 1
ATOM 4871 N N . THR A 1 281 ? 77.42682 97.01116 120.67494 1.000 11.64557 279 THR A N 1
ATOM 4872 C CA . THR A 1 281 ? 77.88066 98.36844 120.39280 1.000 12.72965 279 THR A CA 1
ATOM 4873 C C . THR A 1 281 ? 76.82093 99.11921 119.61730 1.000 11.24384 279 THR A C 1
ATOM 4874 O O . THR A 1 281 ? 76.47173 100.24538 119.95321 1.000 12.04477 279 THR A O 1
ATOM 4885 N N . PHE A 1 282 ? 76.30655 98.49136 118.56767 1.000 11.91798 280 PHE A N 1
ATOM 4886 C CA . PHE A 1 282 ? 75.24311 99.06359 117.76548 1.000 13.10830 280 PHE A CA 1
ATOM 4887 C C . PHE A 1 282 ? 74.01401 99.38741 118.60194 1.000 12.27652 280 PHE A C 1
ATOM 4888 O O . PHE A 1 282 ? 73.46543 100.49329 118.51378 1.000 12.69084 280 PHE A O 1
ATOM 4905 N N . ASN A 1 283 ? 73.58952 98.45430 119.45286 1.000 12.78276 281 ASN A N 1
ATOM 4906 C CA . ASN A 1 283 ? 72.39824 98.70130 120.25768 1.000 13.91624 281 ASN A CA 1
ATOM 4907 C C . ASN A 1 283 ? 72.63024 99.84379 121.23347 1.000 11.95289 281 ASN A C 1
ATOM 4908 O O . ASN A 1 283 ? 71.69783 100.61869 121.49469 1.000 13.04216 281 ASN A O 1
ATOM 4919 N N A SER A 1 284 ? 73.85294 99.97297 121.71913 0.407 11.40524 282 SER A N 1
ATOM 4920 N N B SER A 1 284 ? 73.84056 99.97046 121.82323 0.593 11.96940 282 SER A N 1
ATOM 4921 C CA A SER A 1 284 ? 74.17904 101.00120 122.67355 0.407 11.32918 282 SER A CA 1
ATOM 4922 C CA B SER A 1 284 ? 74.09996 101.09506 122.72649 0.593 12.56273 282 SER A CA 1
ATOM 4923 C C A SER A 1 284 ? 74.10586 102.38075 122.02328 0.407 10.51522 282 SER A C 1
ATOM 4924 C C B SER A 1 284 ? 73.99680 102.41484 121.97765 0.593 11.38060 282 SER A C 1
ATOM 4925 O O A SER A 1 284 ? 73.59424 103.32900 122.61598 0.407 9.73383 282 SER A O 1
ATOM 4926 O O B SER A 1 284 ? 73.40979 103.37404 122.46954 0.593 11.60442 282 SER A O 1
ATOM 4941 N N . ILE A 1 285 ? 74.59921 102.50577 120.78905 1.000 10.33590 283 ILE A N 1
ATOM 4942 C CA . ILE A 1 285 ? 74.51139 103.74974 120.03179 1.000 11.18654 283 ILE A CA 1
ATOM 4943 C C . ILE A 1 285 ? 73.06128 104.08983 119.73727 1.000 10.73945 283 ILE A C 1
ATOM 4944 O O . ILE A 1 285 ? 72.65151 105.24375 119.84322 1.000 12.22841 283 ILE A O 1
ATOM 4961 N N A LYS A 1 286 ? 72.27108 103.09536 119.33287 0.393 12.66534 284 LYS A N 1
ATOM 4962 N N B LYS A 1 286 ? 72.26154 103.08940 119.38037 0.607 11.27582 284 LYS A N 1
ATOM 4963 C CA A LYS A 1 286 ? 70.87108 103.34624 118.98839 0.393 15.29505 284 LYS A CA 1
ATOM 4964 C CA B LYS A 1 286 ? 70.85433 103.32682 119.05282 0.607 13.09697 284 LYS A CA 1
ATOM 4965 C C A LYS A 1 286 ? 70.08561 103.91750 120.16725 0.393 14.10566 284 LYS A C 1
ATOM 4966 C C B LYS A 1 286 ? 70.04049 103.77725 120.26002 0.607 11.23703 284 LYS A C 1
ATOM 4967 O O A LYS A 1 286 ? 69.16455 104.71612 119.96933 0.393 14.48671 284 LYS A O 1
ATOM 4968 O O B LYS A 1 286 ? 68.98862 104.39609 120.10207 0.607 11.26133 284 LYS A O 1
ATOM 5005 N N A LYS A 1 287 ? 70.42564 103.53119 121.40309 0.393 12.73061 285 LYS A N 1
ATOM 5006 N N B LYS A 1 287 ? 70.49541 103.51479 121.48135 0.607 10.64146 285 LYS A N 1
ATOM 5007 C CA A LYS A 1 287 ? 69.73888 104.07738 122.57348 0.393 13.08169 285 LYS A CA 1
ATOM 5008 C CA B LYS A 1 287 ? 69.78244 104.04800 122.63592 0.607 12.87860 285 LYS A CA 1
ATOM 5009 C C A LYS A 1 287 ? 69.89317 105.58218 122.69276 0.393 11.90371 285 LYS A C 1
ATOM 5010 C C B LYS A 1 287 ? 69.99212 105.54380 122.82474 0.607 11.66678 285 LYS A C 1
ATOM 5011 O O A LYS A 1 287 ? 69.08366 106.22334 123.36302 0.393 11.36279 285 LYS A O 1
ATOM 5012 O O B LYS A 1 287 ? 69.28297 106.14773 123.63913 0.607 11.11568 285 LYS A O 1
ATOM 5049 N N . CYS A 1 288 ? 70.91905 106.14103 122.08116 1.000 11.39713 286 CYS A N 1
ATOM 5050 C CA . CYS A 1 288 ? 71.21651 107.55704 122.14451 1.000 12.13406 286 CYS A CA 1
ATOM 5051 C C . CYS A 1 288 ? 70.44897 108.28999 121.07141 1.000 11.41036 286 CYS A C 1
ATOM 5052 O O . CYS A 1 288 ? 70.13864 107.74581 120.00628 1.000 12.78635 286 CYS A O 1
ATOM 5061 N N A ASP A 1 289 ? 70.09312 109.54258 121.34141 0.568 12.98718 287 ASP A N 1
ATOM 5062 N N B ASP A 1 289 ? 70.10518 109.54043 121.35361 0.432 12.26051 287 ASP A N 1
ATOM 5063 C CA A ASP A 1 289 ? 69.21168 110.18401 120.36871 0.568 15.84188 287 ASP A CA 1
ATOM 5064 C CA B ASP A 1 289 ? 69.27366 110.26143 120.40255 0.432 14.09218 287 ASP A CA 1
ATOM 5065 C C A ASP A 1 289 ? 69.91392 110.35087 119.01598 0.568 15.80171 287 ASP A C 1
ATOM 5066 C C B ASP A 1 289 ? 69.98533 110.40841 119.05892 0.432 13.81568 287 ASP A C 1
ATOM 5067 O O A ASP A 1 289 ? 71.14672 110.41677 118.89567 0.568 15.72030 287 ASP A O 1
ATOM 5068 O O B ASP A 1 289 ? 71.22153 110.49441 118.95114 0.432 13.13089 287 ASP A O 1
ATOM 5085 N N A VAL A 1 290 ? 69.10055 110.38143 117.96957 0.568 16.00333 288 VAL A N 1
ATOM 5086 N N B VAL A 1 290 ? 69.16591 110.42135 118.01206 0.432 14.57854 288 VAL A N 1
ATOM 5087 C CA A VAL A 1 290 ? 69.64072 110.36466 116.61228 0.568 17.30535 288 VAL A CA 1
ATOM 5088 C CA B VAL A 1 290 ? 69.64916 110.36218 116.64254 0.432 16.26227 288 VAL A CA 1
ATOM 5089 C C A VAL A 1 290 ? 70.68047 111.45444 116.42968 0.568 17.28964 288 VAL A C 1
ATOM 5090 C C B VAL A 1 290 ? 70.54642 111.52701 116.30643 0.432 16.27517 288 VAL A C 1
ATOM 5091 O O A VAL A 1 290 ? 71.67985 111.25431 115.72520 0.568 18.45555 288 VAL A O 1
ATOM 5092 O O B VAL A 1 290 ? 71.29498 111.45104 115.33378 0.432 15.95830 288 VAL A O 1
ATOM 5117 N N . ASP A 1 291 ? 70.47031 112.62123 117.05286 1.000 16.80276 289 ASP A N 1
ATOM 5118 C CA . ASP A 1 291 ? 71.31118 113.77179 116.75685 1.000 18.94869 289 ASP A CA 1
ATOM 5119 C C . ASP A 1 291 ? 72.74999 113.63701 117.23173 1.000 18.35811 289 ASP A C 1
ATOM 5120 O O . ASP A 1 291 ? 73.58578 114.42802 116.79933 1.000 21.47668 289 ASP A O 1
ATOM 5130 N N . ILE A 1 292 ? 73.07407 112.67813 118.08616 1.000 15.77491 290 ILE A N 1
ATOM 5131 C CA . ILE A 1 292 ? 74.46473 112.45119 118.51497 1.000 15.66587 290 ILE A CA 1
ATOM 5132 C C . ILE A 1 292 ? 75.05907 111.15886 118.00349 1.000 13.54225 290 ILE A C 1
ATOM 5133 O O . ILE A 1 292 ? 76.24480 110.88412 118.25869 1.000 14.65127 290 ILE A O 1
ATOM 5149 N N . ARG A 1 293 ? 74.29700 110.35034 117.29532 1.000 13.74902 291 ARG A N 1
ATOM 5150 C CA . ARG A 1 293 ? 74.83139 109.03720 116.92472 1.000 14.79192 291 ARG A CA 1
ATOM 5151 C C . ARG A 1 293 ? 76.02655 109.13378 115.97950 1.000 13.83887 291 ARG A C 1
ATOM 5152 O O . ARG A 1 293 ? 76.93832 108.31483 116.04825 1.000 13.72028 291 ARG A O 1
ATOM 5173 N N A LYS A 1 294 ? 76.04403 110.11302 115.07574 0.408 15.38138 292 LYS A N 1
ATOM 5174 N N B LYS A 1 294 ? 76.03176 110.10925 115.07729 0.592 14.91620 292 LYS A N 1
ATOM 5175 C CA A LYS A 1 294 ? 77.17408 110.21536 114.15724 0.408 17.19423 292 LYS A CA 1
ATOM 5176 C CA B LYS A 1 294 ? 77.16009 110.24090 114.16473 0.592 16.56068 292 LYS A CA 1
ATOM 5177 C C A LYS A 1 294 ? 78.48520 110.38784 114.90931 0.408 15.81719 292 LYS A C 1
ATOM 5178 C C B LYS A 1 294 ? 78.46932 110.37408 114.92338 0.592 14.93342 292 LYS A C 1
ATOM 5179 O O A LYS A 1 294 ? 79.50592 109.81105 114.52362 0.408 15.40357 292 LYS A O 1
ATOM 5180 O O B LYS A 1 294 ? 79.46680 109.74389 114.56513 0.592 13.96321 292 LYS A O 1
ATOM 5217 N N . ASP A 1 295 ? 78.47808 111.16764 115.99133 1.000 15.58162 293 ASP A N 1
ATOM 5218 C CA . ASP A 1 295 ? 79.68219 111.31850 116.77803 1.000 17.13201 293 ASP A CA 1
ATOM 5219 C C . ASP A 1 295 ? 80.06513 110.03155 117.50399 1.000 14.84427 293 ASP A C 1
ATOM 5220 O O . ASP A 1 295 ? 81.24720 109.82858 117.75138 1.000 18.13112 293 ASP A O 1
ATOM 5228 N N . LEU A 1 296 ? 79.11438 109.17392 117.85390 1.000 11.62081 294 LEU A N 1
ATOM 5229 C CA . LEU A 1 296 ? 79.45591 107.92913 118.50460 1.000 11.93308 294 LEU A CA 1
ATOM 5230 C C . LEU A 1 296 ? 80.01961 106.95020 117.48897 1.000 10.84640 294 LEU A C 1
ATOM 5231 O O . LEU A 1 296 ? 81.05654 106.33710 117.72793 1.000 11.12500 294 LEU A O 1
ATOM 5247 N N . TYR A 1 297 ? 79.35076 106.79543 116.34631 1.000 12.02694 295 TYR A N 1
ATOM 5248 C CA . TYR A 1 297 ? 79.83561 105.88019 115.30514 1.000 11.76577 295 TYR A CA 1
ATOM 5249 C C . TYR A 1 297 ? 81.23369 106.25635 114.83888 1.000 10.94714 295 TYR A C 1
ATOM 5250 O O . TYR A 1 297 ? 82.01762 105.38107 114.48143 1.000 11.72156 295 TYR A O 1
ATOM 5268 N N . GLY A 1 298 ? 81.55561 107.54871 114.81934 1.000 10.87536 296 GLY A N 1
ATOM 5269 C CA . GLY A 1 298 ? 82.82434 108.01138 114.38712 1.000 12.35883 296 GLY A CA 1
ATOM 5270 C C . GLY A 1 298 ? 83.89731 107.97111 115.45244 1.000 10.56742 296 GLY A C 1
ATOM 5271 O O . GLY A 1 298 ? 85.03214 108.36031 115.16506 1.000 11.97737 296 GLY A O 1
ATOM 5275 N N . ASN A 1 299 ? 83.59242 107.50611 116.66140 1.000 10.52713 297 ASN A N 1
ATOM 5276 C CA . ASN A 1 299 ? 84.53024 107.48058 117.76519 1.000 10.90506 297 ASN A CA 1
ATOM 5277 C C . ASN A 1 299 ? 84.26704 106.26512 118.63096 1.000 9.53862 297 ASN A C 1
ATOM 5278 O O . ASN A 1 299 ? 83.96668 106.40007 119.81704 1.000 10.31240 297 ASN A O 1
ATOM 5289 N N . ILE A 1 300 ? 84.35665 105.07155 118.04337 1.000 9.97758 298 ILE A N 1
ATOM 5290 C CA . ILE A 1 300 ? 84.23970 103.82080 118.78060 1.000 10.52105 298 ILE A CA 1
ATOM 5291 C C . ILE A 1 300 ? 85.63896 103.49988 119.30041 1.000 10.16929 298 ILE A C 1
ATOM 5292 O O . ILE A 1 300 ? 86.52563 103.19465 118.52147 1.000 13.34122 298 ILE A O 1
ATOM 5308 N N . VAL A 1 301 ? 85.83845 103.55869 120.60870 1.000 9.24781 299 VAL A N 1
ATOM 5309 C CA . VAL A 1 301 ? 87.16099 103.45442 121.21010 1.000 10.75171 299 VAL A CA 1
ATOM 5310 C C . VAL A 1 301 ? 87.25653 102.14429 121.99998 1.000 8.81539 299 VAL A C 1
ATOM 5311 O O . VAL A 1 301 ? 86.43310 101.87728 122.88115 1.000 10.53643 299 VAL A O 1
ATOM 5324 N N . LEU A 1 302 ? 88.22536 101.30456 121.64889 1.000 9.38195 300 LEU A N 1
ATOM 5325 C CA . LEU A 1 302 ? 88.42307 100.05570 122.35870 1.000 10.61489 300 LEU A CA 1
ATOM 5326 C C . LEU A 1 302 ? 89.28314 100.27568 123.59105 1.000 9.75004 300 LEU A C 1
ATOM 5327 O O . LEU A 1 302 ? 90.26882 101.00132 123.54165 1.000 11.21990 300 LEU A O 1
ATOM 5343 N N A SER A 1 303 ? 88.95627 99.55708 124.67296 0.546 10.52361 301 SER A N 1
ATOM 5344 N N B SER A 1 303 ? 88.96119 99.56495 124.66279 0.454 10.03302 301 SER A N 1
ATOM 5345 C CA A SER A 1 303 ? 89.67983 99.62432 125.93773 0.546 12.08899 301 SER A CA 1
ATOM 5346 C CA B SER A 1 303 ? 89.82656 99.54317 125.82144 0.454 10.80892 301 SER A CA 1
ATOM 5347 C C A SER A 1 303 ? 89.68473 98.25137 126.60062 0.546 10.57788 301 SER A C 1
ATOM 5348 C C B SER A 1 303 ? 89.77297 98.17091 126.45458 0.454 10.30202 301 SER A C 1
ATOM 5349 O O A SER A 1 303 ? 88.69917 97.51552 126.51928 0.546 10.94189 301 SER A O 1
ATOM 5350 O O B SER A 1 303 ? 88.85046 97.38222 126.23578 0.454 10.62620 301 SER A O 1
ATOM 5365 N N . GLY A 1 304 ? 90.81011 97.88987 127.21605 1.000 10.20081 302 GLY A N 1
ATOM 5366 C CA . GLY A 1 304 ? 90.85483 96.70079 128.02519 1.000 11.52611 302 GLY A CA 1
ATOM 5367 C C . GLY A 1 304 ? 91.61782 95.57043 127.35981 1.000 10.50172 302 GLY A C 1
ATOM 5368 O O . GLY A 1 304 ? 91.78204 95.50758 126.13153 1.000 11.54931 302 GLY A O 1
ATOM 5373 N N . GLY A 1 305 ? 92.06020 94.63232 128.18841 1.000 10.99865 303 GLY A N 1
ATOM 5374 C CA . GLY A 1 305 ? 92.90053 93.55876 127.69610 1.000 12.75325 303 GLY A CA 1
ATOM 5375 C C . GLY A 1 305 ? 92.27044 92.68714 126.61979 1.000 11.86593 303 GLY A C 1
ATOM 5376 O O . GLY A 1 305 ? 92.95624 92.21025 125.73233 1.000 12.92875 303 GLY A O 1
ATOM 5380 N N . THR A 1 306 ? 90.97549 92.43953 126.70451 1.000 11.11753 304 THR A N 1
ATOM 5381 C CA . THR A 1 306 ? 90.29576 91.56839 125.76121 1.000 12.28662 304 THR A CA 1
ATOM 5382 C C . THR A 1 306 ? 90.04446 92.23142 124.43090 1.000 11.95743 304 THR A C 1
ATOM 5383 O O . THR A 1 306 ? 89.66943 91.54697 123.47005 1.000 13.94795 304 THR A O 1
ATOM 5394 N N . THR A 1 307 ? 90.35174 93.52524 124.31451 1.000 12.09741 305 THR A N 1
ATOM 5395 C CA . THR A 1 307 ? 90.37406 94.16384 123.01628 1.000 12.62456 305 THR A CA 1
ATOM 5396 C C . THR A 1 307 ? 91.73545 94.09290 122.33355 1.000 12.90805 305 THR A C 1
ATOM 5397 O O . THR A 1 307 ? 91.89174 94.69317 121.28522 1.000 14.00108 305 THR A O 1
ATOM 5408 N N . MET A 1 308 ? 92.71027 93.38035 122.88387 1.000 13.05359 306 MET A N 1
ATOM 5409 C CA . MET A 1 308 ? 94.06568 93.39633 122.33404 1.000 14.98409 306 MET A CA 1
ATOM 5410 C C . MET A 1 308 ? 94.28621 92.45716 121.14672 1.000 15.01808 306 MET A C 1
ATOM 5411 O O . MET A 1 308 ? 95.36052 92.51130 120.54764 1.000 18.12118 306 MET A O 1
ATOM 5425 N N . TYR A 1 309 ? 93.31437 91.64024 120.76284 1.000 14.32417 307 TYR A N 1
ATOM 5426 C CA . TYR A 1 309 ? 93.49794 90.68709 119.68291 1.000 14.73090 307 TYR A CA 1
ATOM 5427 C C . TYR A 1 309 ? 93.82261 91.38942 118.38166 1.000 14.21048 307 TYR A C 1
ATOM 5428 O O . TYR A 1 309 ? 93.14506 92.33850 117.98365 1.000 15.00544 307 TYR A O 1
ATOM 5446 N N A GLU A 1 310 ? 94.82103 90.87282 117.68546 0.770 13.77076 308 GLU A N 1
ATOM 5447 N N B GLU A 1 310 ? 94.82552 90.87791 117.67351 0.230 14.81667 308 GLU A N 1
ATOM 5448 C CA A GLU A 1 310 ? 95.06482 91.29476 116.32674 0.770 16.11504 308 GLU A CA 1
ATOM 5449 C CA B GLU A 1 310 ? 95.08402 91.36076 116.32597 0.230 16.17935 308 GLU A CA 1
ATOM 5450 C C A GLU A 1 310 ? 93.78977 91.10091 115.51583 0.770 14.33892 308 GLU A C 1
ATOM 5451 C C B GLU A 1 310 ? 93.88293 91.06817 115.43454 0.230 14.94129 308 GLU A C 1
ATOM 5452 O O A GLU A 1 310 ? 93.08855 90.09447 115.67427 0.770 14.51493 308 GLU A O 1
ATOM 5453 O O B GLU A 1 310 ? 93.32475 89.96751 115.46383 0.230 14.56543 308 GLU A O 1
ATOM 5476 N N . GLY A 1 311 ? 93.48142 92.06547 114.64768 1.000 14.79948 309 GLY A N 1
ATOM 5477 C CA . GLY A 1 311 ? 92.32696 91.97009 113.78642 1.000 14.78661 309 GLY A CA 1
ATOM 5478 C C . GLY A 1 311 ? 91.04214 92.54893 114.33853 1.000 14.06956 309 GLY A C 1
ATOM 5479 O O . GLY A 1 311 ? 90.05684 92.64387 113.59512 1.000 14.38935 309 GLY A O 1
ATOM 5484 N N . ILE A 1 312 ? 91.01518 92.94910 115.60541 1.000 13.66150 310 ILE A N 1
ATOM 5485 C CA . ILE A 1 312 ? 89.74646 93.30846 116.21504 1.000 15.11395 310 ILE A CA 1
ATOM 5486 C C . ILE A 1 312 ? 89.15647 94.55565 115.57558 1.000 13.96623 310 ILE A C 1
ATOM 5487 O O . ILE A 1 312 ? 87.94810 94.63897 115.35732 1.000 14.20359 310 ILE A O 1
ATOM 5503 N N . GLY A 1 313 ? 89.98084 95.57073 115.32061 1.000 14.95479 311 GLY A N 1
ATOM 5504 C CA . GLY A 1 313 ? 89.45158 96.82315 114.80550 1.000 15.92251 311 GLY A CA 1
ATOM 5505 C C . GLY A 1 313 ? 88.87942 96.64933 113.41450 1.000 14.67405 311 GLY A C 1
ATOM 5506 O O . GLY A 1 313 ? 87.79513 97.16094 113.10344 1.000 15.05490 311 GLY A O 1
ATOM 5510 N N . GLU A 1 314 ? 89.57762 95.89276 112.57953 1.000 15.46225 312 GLU A N 1
ATOM 5511 C CA . GLU A 1 314 ? 89.10683 95.64902 111.22934 1.000 16.65746 312 GLU A CA 1
ATOM 5512 C C . GLU A 1 314 ? 87.79161 94.86250 111.22878 1.000 15.48614 312 GLU A C 1
ATOM 5513 O O . GLU A 1 314 ? 86.86148 95.16767 110.46361 1.000 14.78399 312 GLU A O 1
ATOM 5525 N N . ARG A 1 315 ? 87.69402 93.84886 112.07853 1.000 13.82622 313 ARG A N 1
ATOM 5526 C CA . ARG A 1 315 ? 86.48826 93.04352 112.14813 1.000 14.66614 313 ARG A CA 1
ATOM 5527 C C . ARG A 1 315 ? 85.31538 93.85780 112.68210 1.000 13.26196 313 ARG A C 1
ATOM 5528 O O . ARG A 1 315 ? 84.22059 93.81682 112.12486 1.000 13.04589 313 ARG A O 1
ATOM 5549 N N A LEU A 1 316 ? 85.53979 94.61973 113.74650 0.424 12.92111 314 LEU A N 1
ATOM 5550 N N B LEU A 1 316 ? 85.52246 94.59880 113.78059 0.576 12.16265 314 LEU A N 1
ATOM 5551 C CA A LEU A 1 316 ? 84.46467 95.40029 114.30717 0.424 13.68861 314 LEU A CA 1
ATOM 5552 C CA B LEU A 1 316 ? 84.45240 95.41796 114.31423 0.576 12.89475 314 LEU A CA 1
ATOM 5553 C C A LEU A 1 316 ? 84.02756 96.49755 113.35160 0.424 13.08609 314 LEU A C 1
ATOM 5554 C C B LEU A 1 316 ? 84.00816 96.44621 113.29324 0.576 12.80976 314 LEU A C 1
ATOM 5555 O O A LEU A 1 316 ? 82.84800 96.85526 113.32030 0.424 13.15311 314 LEU A O 1
ATOM 5556 O O B LEU A 1 316 ? 82.81069 96.70944 113.15200 0.576 13.42666 314 LEU A O 1
ATOM 5587 N N . THR A 1 317 ? 84.96033 97.05396 112.57298 1.000 12.58820 315 THR A N 1
ATOM 5588 C CA . THR A 1 317 ? 84.59242 98.03531 111.56475 1.000 14.61761 315 THR A CA 1
ATOM 5589 C C . THR A 1 317 ? 83.67364 97.40267 110.53152 1.000 14.40729 315 THR A C 1
ATOM 5590 O O . THR A 1 317 ? 82.62990 97.94856 110.19713 1.000 14.75777 315 THR A O 1
ATOM 5602 N N A ARG A 1 318 ? 84.06860 96.24648 109.98675 0.439 13.50674 316 ARG A N 1
ATOM 5603 N N B ARG A 1 318 ? 84.04008 96.22763 110.02802 0.561 14.37146 316 ARG A N 1
ATOM 5604 C CA A ARG A 1 318 ? 83.19822 95.55819 109.04122 0.439 14.68850 316 ARG A CA 1
ATOM 5605 C CA B ARG A 1 318 ? 83.19306 95.59174 109.03343 0.561 16.67907 316 ARG A CA 1
ATOM 5606 C C A ARG A 1 318 ? 81.81197 95.34228 109.63597 0.439 13.84975 316 ARG A C 1
ATOM 5607 C C B ARG A 1 318 ? 81.81357 95.25544 109.59414 0.561 14.96187 316 ARG A C 1
ATOM 5608 O O A ARG A 1 318 ? 80.79239 95.73088 109.04884 0.439 14.17964 316 ARG A O 1
ATOM 5609 O O B ARG A 1 318 ? 80.79187 95.45158 108.92047 0.561 15.51738 316 ARG A O 1
ATOM 5650 N N . ASP A 1 319 ? 81.76194 94.72886 110.81788 1.000 13.39255 317 ASP A N 1
ATOM 5651 C CA . ASP A 1 319 ? 80.49148 94.27987 111.36480 1.000 14.81502 317 ASP A CA 1
ATOM 5652 C C . ASP A 1 319 ? 79.58634 95.43843 111.76213 1.000 13.42868 317 ASP A C 1
ATOM 5653 O O . ASP A 1 319 ? 78.37854 95.39685 111.50597 1.000 14.40442 317 ASP A O 1
ATOM 5663 N N . ILE A 1 320 ? 80.14057 96.48991 112.35184 1.000 12.63229 318 ILE A N 1
ATOM 5664 C CA . ILE A 1 320 ? 79.29774 97.62617 112.71441 1.000 13.81470 318 ILE A CA 1
ATOM 5665 C C . ILE A 1 320 ? 78.87728 98.41333 111.48089 1.000 12.90033 318 ILE A C 1
ATOM 5666 O O . ILE A 1 320 ? 77.75350 98.90400 111.41631 1.000 14.89224 318 ILE A O 1
ATOM 5682 N N . THR A 1 321 ? 79.74644 98.50670 110.47891 1.000 13.83502 319 THR A N 1
ATOM 5683 C CA . THR A 1 321 ? 79.35155 99.15030 109.23665 1.000 15.58668 319 THR A CA 1
ATOM 5684 C C . THR A 1 321 ? 78.14958 98.44304 108.62427 1.000 15.59019 319 THR A C 1
ATOM 5685 O O . THR A 1 321 ? 77.23290 99.09703 108.12833 1.000 16.49179 319 THR A O 1
ATOM 5696 N N . THR A 1 322 ? 78.14333 97.10642 108.63077 1.000 15.33799 320 THR A N 1
ATOM 5697 C CA . THR A 1 322 ? 76.99749 96.36503 108.11405 1.000 18.10985 320 THR A CA 1
ATOM 5698 C C . THR A 1 322 ? 75.73525 96.68692 108.88552 1.000 17.00044 320 THR A C 1
ATOM 5699 O O . THR A 1 322 ? 74.69406 96.95934 108.28113 1.000 18.54959 320 THR A O 1
ATOM 5710 N N . LEU A 1 323 ? 75.82599 96.72993 110.22192 1.000 15.40881 321 LEU A N 1
ATOM 5711 C CA . LEU A 1 323 ? 74.63297 96.98488 111.02180 1.000 16.00300 321 LEU A CA 1
ATOM 5712 C C . LEU A 1 323 ? 74.12919 98.41797 110.92313 1.000 15.22588 321 LEU A C 1
ATOM 5713 O O . LEU A 1 323 ? 72.91740 98.63717 110.93289 1.000 17.85243 321 LEU A O 1
ATOM 5729 N N . ALA A 1 324 ? 75.01089 99.39958 110.88280 1.000 14.75517 322 ALA A N 1
ATOM 5730 C CA . ALA A 1 324 ? 74.64139 100.79703 111.00642 1.000 15.51550 322 ALA A CA 1
ATOM 5731 C C . ALA A 1 324 ? 74.08457 101.35285 109.71168 1.000 14.18457 322 ALA A C 1
ATOM 5732 O O . ALA A 1 324 ? 74.36030 100.82517 108.63262 1.000 14.60221 322 ALA A O 1
ATOM 5739 N N . PRO A 1 325 ? 73.36268 102.47075 109.77887 1.000 14.96131 323 PRO A N 1
ATOM 5740 C CA . PRO A 1 325 ? 72.94080 103.13178 108.54535 1.000 16.22787 323 PRO A CA 1
ATOM 5741 C C . PRO A 1 325 ? 74.15050 103.39628 107.66878 1.000 15.37350 323 PRO A C 1
ATOM 5742 O O . PRO A 1 325 ? 75.21196 103.79147 108.15623 1.000 16.07305 323 PRO A O 1
ATOM 5753 N N . SER A 1 326 ? 73.94600 103.24862 106.36246 1.000 15.39677 324 SER A N 1
ATOM 5754 C CA . SER A 1 326 ? 75.06781 103.38184 105.45167 1.000 17.55433 324 SER A CA 1
ATOM 5755 C C . SER A 1 326 ? 75.55936 104.82039 105.30364 1.000 17.39742 324 SER A C 1
ATOM 5756 O O . SER A 1 326 ? 76.65759 105.01344 104.79537 1.000 19.89403 324 SER A O 1
ATOM 5764 N N A THR A 1 327 ? 74.82229 105.81890 105.81595 0.475 16.30281 325 THR A N 1
ATOM 5765 N N B THR A 1 327 ? 74.81422 105.81081 105.74639 0.525 20.45983 325 THR A N 1
ATOM 5766 C CA A THR A 1 327 ? 75.27623 107.21243 105.83311 0.475 16.24966 325 THR A CA 1
ATOM 5767 C CA B THR A 1 327 ? 75.33647 107.16200 105.70812 0.525 24.20967 325 THR A CA 1
ATOM 5768 C C A THR A 1 327 ? 76.36000 107.46618 106.87798 0.475 14.86087 325 THR A C 1
ATOM 5769 C C B THR A 1 327 ? 76.08782 107.52208 106.98314 0.525 24.27846 325 THR A C 1
ATOM 5770 O O A THR A 1 327 ? 77.10568 108.45622 106.77834 0.475 15.92058 325 THR A O 1
ATOM 5771 O O B THR A 1 327 ? 76.53922 108.66136 107.13781 0.525 25.09474 325 THR A O 1
ATOM 5792 N N A MET A 1 328 ? 76.46569 106.60284 107.88144 0.475 14.19819 326 MET A N 1
ATOM 5793 N N B MET A 1 328 ? 76.25993 106.57865 107.89256 0.525 23.82368 326 MET A N 1
ATOM 5794 C CA A MET A 1 328 ? 77.34783 106.85511 109.00872 0.475 14.37504 326 MET A CA 1
ATOM 5795 C CA B MET A 1 328 ? 77.13328 106.83304 109.01901 0.525 23.06383 326 MET A CA 1
ATOM 5796 C C A MET A 1 328 ? 78.79742 106.56598 108.63746 0.475 13.96917 326 MET A C 1
ATOM 5797 C C B MET A 1 328 ? 78.56150 106.48957 108.65472 0.525 20.73226 326 MET A C 1
ATOM 5798 O O A MET A 1 328 ? 79.09356 105.60775 107.92396 0.475 15.07821 326 MET A O 1
ATOM 5799 O O B MET A 1 328 ? 78.82694 105.72118 107.73225 0.525 21.54213 326 MET A O 1
ATOM 5826 N N A LYS A 1 329 ? 79.71197 107.41360 109.10710 0.475 14.03025 327 LYS A N 1
ATOM 5827 N N B LYS A 1 329 ? 79.48527 107.07959 109.39601 0.525 19.57240 327 LYS A N 1
ATOM 5828 C CA A LYS A 1 329 ? 81.13497 107.08341 109.11918 0.475 15.56956 327 LYS A CA 1
ATOM 5829 C CA B LYS A 1 329 ? 80.91394 106.99138 109.11960 0.525 19.46797 327 LYS A CA 1
ATOM 5830 C C A LYS A 1 329 ? 81.42161 106.26361 110.37681 0.475 14.50533 327 LYS A C 1
ATOM 5831 C C B LYS A 1 329 ? 81.55688 106.30922 110.33109 0.525 16.48329 327 LYS A C 1
ATOM 5832 O O A LYS A 1 329 ? 81.19726 106.72293 111.50165 0.475 15.10589 327 LYS A O 1
ATOM 5833 O O B LYS A 1 329 ? 81.75882 106.91623 111.38589 0.525 17.64759 327 LYS A O 1
ATOM 5870 N N . ILE A 1 330 ? 81.82932 105.02394 110.19731 1.000 14.19426 328 ILE A N 1
ATOM 5871 C CA . ILE A 1 330 ? 82.24003 104.16827 111.30237 1.000 15.93418 328 ILE A CA 1
ATOM 5872 C C . ILE A 1 330 ? 83.74531 104.27077 111.44383 1.000 14.74774 328 ILE A C 1
ATOM 5873 O O . ILE A 1 330 ? 84.48307 104.03690 110.49046 1.000 18.78478 328 ILE A O 1
ATOM 5890 N N A LYS A 1 331 ? 84.21315 104.61503 112.62984 0.545 12.45883 329 LYS A N 1
ATOM 5891 N N B LYS A 1 331 ? 84.21159 104.55943 112.65444 0.455 12.56697 329 LYS A N 1
ATOM 5892 C CA A LYS A 1 331 ? 85.63367 104.58706 112.91738 0.545 13.09522 329 LYS A CA 1
ATOM 5893 C CA B LYS A 1 331 ? 85.63938 104.63612 112.94567 0.455 12.98547 329 LYS A CA 1
ATOM 5894 C C A LYS A 1 331 ? 85.82124 103.88710 114.24612 0.545 11.95378 329 LYS A C 1
ATOM 5895 C C B LYS A 1 331 ? 85.89758 103.94800 114.27548 0.455 11.41741 329 LYS A C 1
ATOM 5896 O O A LYS A 1 331 ? 85.23557 104.29018 115.25103 0.545 12.65029 329 LYS A O 1
ATOM 5897 O O B LYS A 1 331 ? 85.47897 104.44841 115.32099 0.455 11.28617 329 LYS A O 1
ATOM 5934 N N . VAL A 1 332 ? 86.62275 102.83905 114.22974 1.000 11.25106 330 VAL A N 1
ATOM 5935 C CA . VAL A 1 332 ? 87.01867 102.09493 115.40388 1.000 12.53925 330 VAL A CA 1
ATOM 5936 C C . VAL A 1 332 ? 88.45372 102.44831 115.70509 1.000 11.93566 330 VAL A C 1
ATOM 5937 O O . VAL A 1 332 ? 89.33634 102.24396 114.85980 1.000 15.13544 330 VAL A O 1
ATOM 5951 N N . VAL A 1 333 ? 88.67218 102.95891 116.90810 1.000 11.97891 331 VAL A N 1
ATOM 5952 C CA . VAL A 1 333 ? 89.96950 103.43355 117.36659 1.000 13.62014 331 VAL A CA 1
ATOM 5953 C C . VAL A 1 333 ? 90.52567 102.36964 118.31628 1.000 11.79788 331 VAL A C 1
ATOM 5954 O O . VAL A 1 333 ? 89.85797 101.98843 119.28071 1.000 12.57278 331 VAL A O 1
ATOM 5967 N N . ALA A 1 334 ? 91.74003 101.88005 118.04247 1.000 13.31109 332 ALA A N 1
ATOM 5968 C CA . ALA A 1 334 ? 92.36861 100.83006 118.82700 1.000 15.08179 332 ALA A CA 1
ATOM 5969 C C . ALA A 1 334 ? 93.70995 101.34553 119.32348 1.000 14.19962 332 ALA A C 1
ATOM 5970 O O . ALA A 1 334 ? 94.75416 101.07554 118.71234 1.000 16.69890 332 ALA A O 1
ATOM 5977 N N . PRO A 1 335 ? 93.72628 102.10919 120.40143 1.000 14.80723 333 PRO A N 1
ATOM 5978 C CA . PRO A 1 335 ? 94.97887 102.70899 120.83567 1.000 16.61355 333 PRO A CA 1
ATOM 5979 C C . PRO A 1 335 ? 95.97802 101.63126 121.22015 1.000 17.70866 333 PRO A C 1
ATOM 5980 O O . PRO A 1 335 ? 95.60660 100.61998 121.83498 1.000 15.95142 333 PRO A O 1
ATOM 5991 N N A PRO A 1 336 ? 97.26303 101.80284 120.89174 0.680 21.27140 334 PRO A N 1
ATOM 5992 N N B PRO A 1 336 ? 97.26900 101.83800 120.93911 0.320 17.33802 334 PRO A N 1
ATOM 5993 C CA A PRO A 1 336 ? 98.22635 100.74144 121.23283 0.680 23.30555 334 PRO A CA 1
ATOM 5994 C CA B PRO A 1 336 ? 98.24909 100.78677 121.26174 0.320 17.76236 334 PRO A CA 1
ATOM 5995 C C A PRO A 1 336 ? 98.36171 100.48720 122.71543 0.680 24.19128 334 PRO A C 1
ATOM 5996 C C B PRO A 1 336 ? 98.30195 100.45418 122.73695 0.320 18.12775 334 PRO A C 1
ATOM 5997 O O A PRO A 1 336 ? 98.68187 99.36027 123.10875 0.680 25.09683 334 PRO A O 1
ATOM 5998 O O B PRO A 1 336 ? 98.49897 99.28681 123.09680 0.320 18.90990 334 PRO A O 1
ATOM 6019 N N A GLU A 1 337 ? 98.13372 101.48866 123.55490 0.680 23.82238 335 GLU A N 1
ATOM 6020 N N B GLU A 1 337 ? 98.10428 101.43893 123.60066 0.320 17.27399 335 GLU A N 1
ATOM 6021 C CA A GLU A 1 337 ? 98.24068 101.29746 124.99530 0.680 25.18458 335 GLU A CA 1
ATOM 6022 C CA B GLU A 1 337 ? 98.23480 101.23966 125.03603 0.320 18.55893 335 GLU A CA 1
ATOM 6023 C C A GLU A 1 337 ? 96.87435 101.13113 125.64512 0.680 21.44559 335 GLU A C 1
ATOM 6024 C C B GLU A 1 337 ? 96.91469 100.87387 125.70031 0.320 16.85952 335 GLU A C 1
ATOM 6025 O O A GLU A 1 337 ? 96.67407 101.53817 126.79572 0.680 21.86436 335 GLU A O 1
ATOM 6026 O O B GLU A 1 337 ? 96.83714 100.84481 126.93707 0.320 15.94408 335 GLU A O 1
ATOM 6049 N N A ARG A 1 338 ? 95.92304 100.51183 124.93336 0.680 17.40042 336 ARG A N 1
ATOM 6050 N N B ARG A 1 338 ? 95.89986 100.51563 124.90566 0.320 16.04924 336 ARG A N 1
ATOM 6051 C CA A ARG A 1 338 ? 94.55157 100.43810 125.41737 0.680 15.63861 336 ARG A CA 1
ATOM 6052 C CA B ARG A 1 338 ? 94.53397 100.43794 125.40891 0.320 16.40072 336 ARG A CA 1
ATOM 6053 C C A ARG A 1 338 ? 94.36778 99.40937 126.50512 0.680 14.43446 336 ARG A C 1
ATOM 6054 C C B ARG A 1 338 ? 94.37191 99.43592 126.53752 0.320 15.86268 336 ARG A C 1
ATOM 6055 O O A ARG A 1 338 ? 93.36754 99.45662 127.21026 0.680 14.30196 336 ARG A O 1
ATOM 6056 O O B ARG A 1 338 ? 93.38601 99.51667 127.27534 0.320 16.32837 336 ARG A O 1
ATOM 6097 N N . LYS A 1 339 ? 95.31598 98.50975 126.72426 1.000 15.75395 337 LYS A N 1
ATOM 6098 C CA . LYS A 1 339 ? 95.16247 97.56577 127.80451 1.000 17.10420 337 LYS A CA 1
ATOM 6099 C C . LYS A 1 339 ? 95.05818 98.27072 129.14873 1.000 16.63721 337 LYS A C 1
ATOM 6100 O O . LYS A 1 339 ? 94.29057 97.84376 130.01806 1.000 23.25357 337 LYS A O 1
ATOM 6120 N N . TYR A 1 340 ? 95.77194 99.36350 129.31990 1.000 11.89793 338 TYR A N 1
ATOM 6121 C CA . TYR A 1 340 ? 95.79602 100.13284 130.54753 1.000 14.48402 338 TYR A CA 1
ATOM 6122 C C . TYR A 1 340 ? 95.23545 101.54192 130.37790 1.000 11.20309 338 TYR A C 1
ATOM 6123 O O . TYR A 1 340 ? 95.52222 102.41475 131.19164 1.000 11.65159 338 TYR A O 1
ATOM 6141 N N . SER A 1 341 ? 94.36448 101.75581 129.39244 1.000 11.05093 339 SER A N 1
ATOM 6142 C CA . SER A 1 341 ? 93.87398 103.10772 129.17190 1.000 12.29643 339 SER A CA 1
ATOM 6143 C C . SER A 1 341 ? 93.03047 103.65542 130.31382 1.000 10.49220 339 SER A C 1
ATOM 6144 O O . SER A 1 341 ? 93.01291 104.87029 130.51936 1.000 10.50324 339 SER A O 1
ATOM 6152 N N . VAL A 1 342 ? 92.32202 102.80723 131.05134 1.000 9.33371 340 VAL A N 1
ATOM 6153 C CA . VAL A 1 342 ? 91.59369 103.28721 132.20793 1.000 10.24623 340 VAL A CA 1
ATOM 6154 C C . VAL A 1 342 ? 92.55992 103.91402 133.18024 1.000 9.06993 340 VAL A C 1
ATOM 6155 O O . VAL A 1 342 ? 92.39130 105.05101 133.64674 1.000 9.77299 340 VAL A O 1
ATOM 6168 N N . TRP A 1 343 ? 93.57854 103.14475 133.54791 1.000 9.27516 341 TRP A N 1
ATOM 6169 C CA . TRP A 1 343 ? 94.54844 103.62078 134.51766 1.000 10.08219 341 TRP A CA 1
ATOM 6170 C C . TRP A 1 343 ? 95.22315 104.89400 134.00826 1.000 9.20833 341 TRP A C 1
ATOM 6171 O O . TRP A 1 343 ? 95.39213 105.85697 134.75967 1.000 9.34401 341 TRP A O 1
ATOM 6192 N N . ILE A 1 344 ? 95.62526 104.90954 132.73742 1.000 9.11769 342 ILE A N 1
ATOM 6193 C CA . ILE A 1 344 ? 96.29194 106.06211 132.17657 1.000 10.50645 342 ILE A CA 1
ATOM 6194 C C . ILE A 1 344 ? 95.39731 107.29137 132.23063 1.000 9.36121 342 ILE A C 1
ATOM 6195 O O . ILE A 1 344 ? 95.85669 108.39251 132.58427 1.000 10.03467 342 ILE A O 1
ATOM 6211 N N . GLY A 1 345 ? 94.11858 107.14127 131.89841 1.000 8.91614 343 GLY A N 1
ATOM 6212 C CA . GLY A 1 345 ? 93.21643 108.26150 132.01835 1.000 10.38375 343 GLY A CA 1
ATOM 6213 C C . GLY A 1 345 ? 93.11912 108.77647 133.42726 1.000 9.39139 343 GLY A C 1
ATOM 6214 O O . GLY A 1 345 ? 93.05146 109.97586 133.66248 1.000 10.23411 343 GLY A O 1
ATOM 6218 N N . GLY A 1 346 ? 93.12637 107.86883 134.40493 1.000 9.15890 344 GLY A N 1
ATOM 6219 C CA . GLY A 1 346 ? 93.11988 108.27850 135.79817 1.000 10.64643 344 GLY A CA 1
ATOM 6220 C C . GLY A 1 346 ? 94.39353 109.00345 136.20356 1.000 9.18725 344 GLY A C 1
ATOM 6221 O O . GLY A 1 346 ? 94.36697 109.97457 136.97557 1.000 10.07330 344 GLY A O 1
ATOM 6225 N N . SER A 1 347 ? 95.52527 108.56267 135.66795 1.000 9.07258 345 SER A N 1
ATOM 6226 C CA . SER A 1 347 ? 96.79424 109.20027 135.92704 1.000 10.62771 345 SER A CA 1
ATOM 6227 C C . SER A 1 347 ? 96.80166 110.62607 135.38861 1.000 9.28653 345 SER A C 1
ATOM 6228 O O . SER A 1 347 ? 97.30240 111.55390 136.05562 1.000 10.73399 345 SER A O 1
ATOM 6236 N N . ILE A 1 348 ? 96.23719 110.81594 134.19633 1.000 9.30612 346 ILE A N 1
ATOM 6237 C CA . ILE A 1 348 ? 96.16172 112.16124 133.64847 1.000 11.00137 346 ILE A CA 1
ATOM 6238 C C . ILE A 1 348 ? 95.21780 113.02544 134.49260 1.000 9.96966 346 ILE A C 1
ATOM 6239 O O . ILE A 1 348 ? 95.57578 114.13911 134.89012 1.000 11.04462 346 ILE A O 1
ATOM 6255 N N A LEU A 1 349 ? 93.98511 112.55794 134.71158 0.451 9.95602 347 LEU A N 1
ATOM 6256 N N B LEU A 1 349 ? 93.99939 112.54632 134.73285 0.549 9.78640 347 LEU A N 1
ATOM 6257 C CA A LEU A 1 349 ? 93.00222 113.36449 135.41804 0.451 10.58723 347 LEU A CA 1
ATOM 6258 C CA B LEU A 1 349 ? 93.01264 113.36419 135.41131 0.549 10.40468 347 LEU A CA 1
ATOM 6259 C C A LEU A 1 349 ? 93.54544 113.81055 136.76627 0.451 9.49415 347 LEU A C 1
ATOM 6260 C C B LEU A 1 349 ? 93.50631 113.79201 136.78446 0.549 9.49093 347 LEU A C 1
ATOM 6261 O O A LEU A 1 349 ? 93.44953 114.98414 137.12775 0.451 10.43078 347 LEU A O 1
ATOM 6262 O O B LEU A 1 349 ? 93.32076 114.94009 137.18405 0.549 10.55060 347 LEU A O 1
ATOM 6293 N N . SER A 1 350 ? 94.10981 112.87642 137.52307 1.000 9.90398 348 SER A N 1
ATOM 6294 C CA . SER A 1 350 ? 94.55961 113.16251 138.87812 1.000 11.53659 348 SER A CA 1
ATOM 6295 C C . SER A 1 350 ? 95.85475 113.95277 138.91386 1.000 11.71833 348 SER A C 1
ATOM 6296 O O . SER A 1 350 ? 96.28628 114.36823 139.99366 1.000 13.16053 348 SER A O 1
ATOM 6305 N N . SER A 1 351 ? 96.47127 114.20662 137.76977 1.000 11.34310 349 SER A N 1
ATOM 6306 C CA . SER A 1 351 ? 97.63521 115.05836 137.65174 1.000 12.31637 349 SER A CA 1
ATOM 6307 C C . SER A 1 351 ? 97.27835 116.49300 137.32841 1.000 11.62206 349 SER A C 1
ATOM 6308 O O . SER A 1 351 ? 98.14202 117.37095 137.46107 1.000 13.65037 349 SER A O 1
ATOM 6316 N N . LEU A 1 352 ? 96.06361 116.77879 136.88448 1.000 12.33087 350 LEU A N 1
ATOM 6317 C CA . LEU A 1 352 ? 95.75795 118.10466 136.38439 1.000 13.90974 350 LEU A CA 1
ATOM 6318 C C . LEU A 1 352 ? 95.76152 119.09800 137.52182 1.000 13.88645 350 LEU A C 1
ATOM 6319 O O . LEU A 1 352 ? 95.42249 118.78449 138.67454 1.000 13.93417 350 LEU A O 1
ATOM 6335 N N . SER A 1 353 ? 96.09835 120.34128 137.19095 1.000 14.44990 351 SER A N 1
ATOM 6336 C CA . SER A 1 353 ? 96.03249 121.40227 138.17104 1.000 16.42667 351 SER A CA 1
ATOM 6337 C C . SER A 1 353 ? 94.64379 121.57412 138.76429 1.000 17.17765 351 SER A C 1
ATOM 6338 O O . SER A 1 353 ? 94.51705 122.19240 139.82110 1.000 19.33289 351 SER A O 1
ATOM 6346 N N . THR A 1 354 ? 93.59532 121.08789 138.11409 1.000 16.24826 352 THR A N 1
ATOM 6347 C CA . THR A 1 354 ? 92.23561 121.21869 138.62855 1.000 17.78275 352 THR A CA 1
ATOM 6348 C C . THR A 1 354 ? 91.79423 120.04095 139.48360 1.000 16.90060 352 THR A C 1
ATOM 6349 O O . THR A 1 354 ? 90.66756 120.04637 140.00220 1.000 18.74797 352 THR A O 1
ATOM 6360 N N . PHE A 1 355 ? 92.61515 119.02904 139.66341 1.000 16.17655 353 PHE A N 1
ATOM 6361 C CA . PHE A 1 355 ? 92.13809 117.83829 140.37806 1.000 16.67660 353 PHE A CA 1
ATOM 6362 C C . PHE A 1 355 ? 91.72066 118.17106 141.80943 1.000 17.56461 353 PHE A C 1
ATOM 6363 O O . PHE A 1 355 ? 90.74205 117.61800 142.33044 1.000 16.18431 353 PHE A O 1
ATOM 6380 N N A GLN A 1 356 ? 92.44002 119.08916 142.46152 0.548 18.51934 354 GLN A N 1
ATOM 6381 N N B GLN A 1 356 ? 92.43460 119.09377 142.45017 0.452 18.90813 354 GLN A N 1
ATOM 6382 C CA A GLN A 1 356 ? 92.12176 119.46685 143.83875 0.548 21.32866 354 GLN A CA 1
ATOM 6383 C CA B GLN A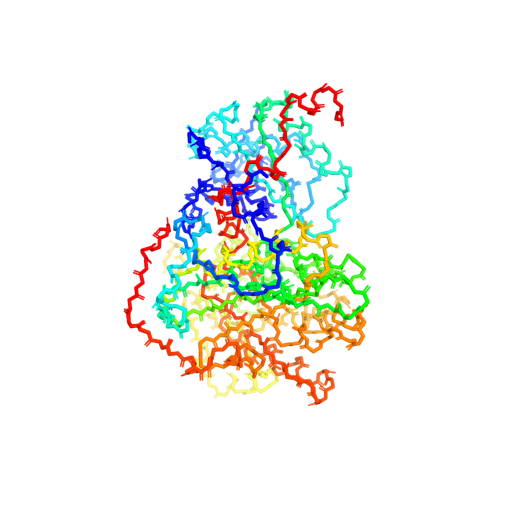 1 356 ? 92.15913 119.47924 143.82929 0.452 21.68857 354 GLN A CA 1
ATOM 6384 C C A GLN A 1 356 ? 90.68915 119.95053 143.96613 0.548 22.15041 354 GLN A C 1
ATOM 6385 C C B GLN A 1 356 ? 90.81498 120.17364 143.99581 0.452 22.88033 354 GLN A C 1
ATOM 6386 O O A GLN A 1 356 ? 90.08423 119.83495 145.03970 0.548 21.66957 354 GLN A O 1
ATOM 6387 O O B GLN A 1 356 ? 90.39105 120.39693 145.13599 0.452 23.60117 354 GLN A O 1
ATOM 6414 N N . GLN A 1 357 ? 90.13445 120.51686 142.90717 1.000 23.48042 355 GLN A N 1
ATOM 6415 C CA . GLN A 1 357 ? 88.77825 121.03359 142.98427 1.000 26.03830 355 GLN A CA 1
ATOM 6416 C C . GLN A 1 357 ? 87.72984 119.97150 142.70243 1.000 24.14291 355 GLN A C 1
ATOM 6417 O O . GLN A 1 357 ? 86.53012 120.25803 142.83127 1.000 26.14186 355 GLN A O 1
ATOM 6432 N N A MET A 1 358 ? 88.13451 118.76451 142.32097 0.563 21.45964 356 MET A N 1
ATOM 6433 N N B MET A 1 358 ? 88.15452 118.76416 142.32365 0.437 23.27459 356 MET A N 1
ATOM 6434 C CA A MET A 1 358 ? 87.19861 117.70499 141.97274 0.563 21.46705 356 MET A CA 1
ATOM 6435 C CA B MET A 1 358 ? 87.26368 117.69508 141.89816 0.437 23.99106 356 MET A CA 1
ATOM 6436 C C A MET A 1 358 ? 86.93950 116.74909 143.10809 0.563 19.80589 356 MET A C 1
ATOM 6437 C C B MET A 1 358 ? 87.04916 116.63434 142.96602 0.437 20.86809 356 MET A C 1
ATOM 6438 O O A MET A 1 358 ? 85.84992 116.17148 143.19497 0.563 20.08718 356 MET A O 1
ATOM 6439 O O B MET A 1 358 ? 86.09122 115.85866 142.86676 0.437 20.15178 356 MET A O 1
ATOM 6466 N N . TRP A 1 359 ? 87.92745 116.55610 143.95330 1.000 19.49124 357 TRP A N 1
ATOM 6467 C CA . TRP A 1 359 ? 87.85614 115.51213 144.93345 1.000 18.30524 357 TRP A CA 1
ATOM 6468 C C . TRP A 1 359 ? 86.93904 115.89451 146.08492 1.000 17.77419 357 TRP A C 1
ATOM 6469 O O . TRP A 1 359 ? 86.54427 117.05294 146.27038 1.000 19.53292 357 TRP A O 1
ATOM 6491 N N A ILE A 1 360 ? 86.58393 114.87610 146.85365 0.596 16.64663 358 ILE A N 1
ATOM 6492 N N B ILE A 1 360 ? 86.59148 114.89569 146.87890 0.404 17.49241 358 ILE A N 1
ATOM 6493 C CA A ILE A 1 360 ? 85.91712 115.03963 148.13781 0.596 17.35381 358 ILE A CA 1
ATOM 6494 C CA B ILE A 1 360 ? 85.90027 115.11573 148.14169 0.404 18.25069 358 ILE A CA 1
ATOM 6495 C C A ILE A 1 360 ? 86.97403 114.85373 149.22232 0.596 15.70504 358 ILE A C 1
ATOM 6496 C C B ILE A 1 360 ? 86.88817 114.81977 149.26256 0.404 17.03748 358 ILE A C 1
ATOM 6497 O O A ILE A 1 360 ? 87.75277 113.89319 149.18338 0.596 14.94030 358 ILE A O 1
ATOM 6498 O O B ILE A 1 360 ? 87.56471 113.78364 149.25017 0.404 16.53629 358 ILE A O 1
ATOM 6529 N N . THR A 1 361 ? 86.98736 115.73503 150.22477 1.000 17.50813 359 THR A N 1
ATOM 6530 C CA . THR A 1 361 ? 87.90025 115.55993 151.35758 1.000 18.97327 359 THR A CA 1
ATOM 6531 C C . THR A 1 361 ? 87.27876 114.75551 152.49461 1.000 18.43655 359 THR A C 1
ATOM 6532 O O . THR A 1 361 ? 86.05053 114.69767 152.65654 1.000 18.68793 359 THR A O 1
ATOM 6544 N N . LYS A 1 362 ? 88.15903 114.11199 153.26926 1.000 18.94946 360 LYS A N 1
ATOM 6545 C CA . LYS A 1 362 ? 87.70378 113.35484 154.43984 1.000 20.18488 360 LYS A CA 1
ATOM 6546 C C . LYS A 1 362 ? 86.96243 114.23600 155.41973 1.000 22.89434 360 LYS A C 1
ATOM 6547 O O . LYS A 1 362 ? 85.97301 113.80946 156.02487 1.000 23.23342 360 LYS A O 1
ATOM 6566 N N A GLU A 1 363 ? 87.41834 115.47228 155.57794 0.428 23.55051 361 GLU A N 1
ATOM 6567 N N B GLU A 1 363 ? 87.43328 115.46046 155.62584 0.572 23.65178 361 GLU A N 1
ATOM 6568 C CA A GLU A 1 363 ? 86.78905 116.37601 156.53227 0.428 25.94615 361 GLU A CA 1
ATOM 6569 C CA B GLU A 1 363 ? 86.74074 116.32558 156.57808 0.572 27.18202 361 GLU A CA 1
ATOM 6570 C C A GLU A 1 363 ? 85.35757 116.68499 156.10705 0.428 25.85840 361 GLU A C 1
ATOM 6571 C C B GLU A 1 363 ? 85.31284 116.56931 156.11392 0.572 26.33196 361 GLU A C 1
ATOM 6572 O O A GLU A 1 363 ? 84.45195 116.73595 156.94404 0.428 26.58303 361 GLU A O 1
ATOM 6573 O O B GLU A 1 363 ? 84.36265 116.40451 156.88436 0.572 26.50245 361 GLU A O 1
ATOM 6596 N N A GLU A 1 364 ? 85.12122 116.85940 154.80431 0.428 25.48606 362 GLU A N 1
ATOM 6597 N N B GLU A 1 364 ? 85.13009 116.91222 154.83678 0.572 25.85420 362 GLU A N 1
ATOM 6598 C CA A GLU A 1 364 ? 83.77173 117.14211 154.32752 0.428 27.12467 362 GLU A CA 1
ATOM 6599 C CA B GLU A 1 364 ? 83.77818 117.12152 154.33991 0.572 27.57734 362 GLU A CA 1
ATOM 6600 C C A GLU A 1 364 ? 82.89949 115.89073 154.32470 0.428 26.16591 362 GLU A C 1
ATOM 6601 C C B GLU A 1 364 ? 82.94650 115.86528 154.53115 0.572 26.35890 362 GLU A C 1
ATOM 6602 O O A GLU A 1 364 ? 81.67739 115.98811 154.49982 0.428 25.86118 362 GLU A O 1
ATOM 6603 O O B GLU A 1 364 ? 81.82201 115.91975 155.04703 0.572 26.04632 362 GLU A O 1
ATOM 6626 N N . TYR A 1 365 ? 83.50205 114.71456 154.15688 1.000 25.77651 363 TYR A N 1
ATOM 6627 C CA . TYR A 1 365 ? 82.75262 113.47587 154.27112 1.000 26.72763 363 TYR A CA 1
ATOM 6628 C C . TYR A 1 365 ? 82.33429 113.23873 155.71152 1.000 27.64558 363 TYR A C 1
ATOM 6629 O O . TYR A 1 365 ? 81.16883 112.94110 156.00729 1.000 28.12403 363 TYR A O 1
ATOM 6648 N N . ASP A 1 366 ? 83.27506 113.38532 156.63675 1.000 28.15358 364 ASP A N 1
ATOM 6649 C CA . ASP A 1 366 ? 82.99033 113.06180 158.02907 1.000 30.71731 364 ASP A CA 1
ATOM 6650 C C . ASP A 1 366 ? 81.95059 113.97297 158.64296 1.000 34.07537 364 ASP A C 1
ATOM 6651 O O . ASP A 1 366 ? 81.33472 113.60773 159.65731 1.000 35.38091 364 ASP A O 1
ATOM 6660 N N . GLU A 1 367 ? 81.72107 115.13930 158.06273 1.000 36.57080 365 GLU A N 1
ATOM 6661 C CA . GLU A 1 367 ? 80.73019 116.04034 158.62223 1.000 42.51245 365 GLU A CA 1
ATOM 6662 C C . GLU A 1 367 ? 79.42730 116.08095 157.83894 1.000 48.42094 365 GLU A C 1
ATOM 6663 O O . GLU A 1 367 ? 78.41684 116.52709 158.38753 1.000 49.27218 365 GLU A O 1
ATOM 6675 N N . SER A 1 368 ? 79.40083 115.60882 156.59543 1.000 53.33920 366 SER A N 1
ATOM 6676 C CA . SER A 1 368 ? 78.16736 115.66666 155.81533 1.000 58.10757 366 SER A CA 1
ATOM 6677 C C . SER A 1 368 ? 78.15977 114.59044 154.73953 1.000 60.42918 366 SER A C 1
ATOM 6678 O O . SER A 1 368 ? 77.63642 114.79550 153.63874 1.000 61.49018 366 SER A O 1
ATOM 6686 N N . GLY A 1 369 ? 78.71304 113.42196 155.05194 1.000 61.17665 367 GLY A N 1
ATOM 6687 C CA . GLY A 1 369 ? 78.81935 112.34466 154.08796 1.000 61.95074 367 GLY A CA 1
ATOM 6688 C C . GLY A 1 369 ? 77.86130 111.19205 154.31612 1.000 62.70418 367 GLY A C 1
ATOM 6689 O O . GLY A 1 369 ? 77.57513 110.42845 153.38693 1.000 62.98005 367 GLY A O 1
ATOM 6693 N N . GLU B 2 6 ? 88.33312 127.77829 140.96777 1.000 44.11908 4 GLU G N 1
ATOM 6694 C CA . GLU B 2 6 ? 89.43859 128.45410 141.62498 1.000 43.09378 4 GLU G CA 1
ATOM 6695 C C . GLU B 2 6 ? 90.65836 128.63748 140.69376 1.000 37.13953 4 GLU G C 1
ATOM 6696 O O . GLU B 2 6 ? 91.46045 129.53905 140.92120 1.000 36.52488 4 GLU G O 1
ATOM 6707 N N . HIS B 2 7 ? 90.79049 127.81493 139.64299 1.000 32.29918 5 HIS G N 1
ATOM 6708 C CA . HIS B 2 7 ? 91.94086 127.93560 138.75163 1.000 26.99837 5 HIS G CA 1
ATOM 6709 C C . HIS B 2 7 ? 91.93164 129.30541 138.07952 1.000 25.22110 5 HIS G C 1
ATOM 6710 O O . HIS B 2 7 ? 90.89847 129.70600 137.53236 1.000 24.30018 5 HIS G O 1
ATOM 6724 N N . PRO B 2 8 ? 93.04819 130.05116 138.09778 1.000 26.22290 6 PRO G N 1
ATOM 6725 C CA . PRO B 2 8 ? 93.00907 131.42757 137.57505 1.000 26.23060 6 PRO G CA 1
ATOM 6726 C C . PRO B 2 8 ? 92.51942 131.55044 136.14377 1.000 23.29071 6 PRO G C 1
ATOM 6727 O O . PRO B 2 8 ? 91.88825 132.55525 135.79153 1.000 22.94648 6 PRO G O 1
ATOM 6738 N N . GLU B 2 9 ? 92.84166 130.59613 135.27841 1.000 21.58459 7 GLU G N 1
ATOM 6739 C CA . GLU B 2 9 ? 92.41741 130.74652 133.90159 1.000 21.77840 7 GLU G CA 1
ATOM 6740 C C . GLU B 2 9 ? 90.95217 130.46628 133.72860 1.000 21.72446 7 GLU G C 1
ATOM 6741 O O . GLU B 2 9 ? 90.34203 131.04397 132.83357 1.000 21.82029 7 GLU G O 1
ATOM 6753 N N . PHE B 2 10 ? 90.37435 129.57600 134.54216 1.000 22.35116 8 PHE G N 1
ATOM 6754 C CA . PHE B 2 10 ? 88.92691 129.41379 134.50837 1.000 23.50828 8 PHE G CA 1
ATOM 6755 C C . PHE B 2 10 ? 88.24083 130.72868 134.84763 1.000 24.99943 8 PHE G C 1
ATOM 6756 O O . PHE B 2 10 ? 87.27108 131.13048 134.19266 1.000 26.22560 8 PHE G O 1
ATOM 6773 N N . LEU B 2 11 ? 88.75372 131.43219 135.85313 1.000 24.57186 9 LEU G N 1
ATOM 6774 C CA . LEU B 2 11 ? 88.11519 132.67299 136.26152 1.000 26.39050 9 LEU G CA 1
ATOM 6775 C C . LEU B 2 11 ? 88.15766 133.71337 135.15548 1.000 26.61582 9 LEU G C 1
ATOM 6776 O O . LEU B 2 11 ? 87.28123 134.57160 135.08743 1.000 28.24086 9 LEU G O 1
ATOM 6792 N N . LYS B 2 12 ? 89.13538 133.62913 134.26240 1.000 24.75977 10 LYS G N 1
ATOM 6793 C CA . LYS B 2 12 ? 89.21601 134.54921 133.13417 1.000 25.28297 10 LYS G CA 1
ATOM 6794 C C . LYS B 2 12 ? 88.38977 134.10022 131.93664 1.000 24.97181 10 LYS G C 1
ATOM 6795 O O . LYS B 2 12 ? 88.18909 134.89076 131.00731 1.000 25.38317 10 LYS G O 1
ATOM 6814 N N . ALA B 2 13 ? 87.91865 132.86230 131.93161 1.000 23.53534 11 ALA G N 1
ATOM 6815 C CA . ALA B 2 13 ? 87.35905 132.28478 130.71255 1.000 23.90364 11 ALA G CA 1
ATOM 6816 C C . ALA B 2 13 ? 85.98978 132.87018 130.40318 1.000 23.50500 11 ALA G C 1
ATOM 6817 O O . ALA B 2 13 ? 85.10648 132.91306 131.26609 1.000 24.33807 11 ALA G O 1
ATOM 6824 N N . GLY B 2 14 ? 85.79239 133.26937 129.14952 1.000 23.04817 12 GLY G N 1
ATOM 6825 C CA . GLY B 2 14 ? 84.44444 133.58323 128.66567 1.000 24.53947 12 GLY G CA 1
ATOM 6826 C C . GLY B 2 14 ? 83.81088 134.84437 129.20664 1.000 25.04690 12 GLY G C 1
ATOM 6827 O O . GLY B 2 14 ? 82.57859 134.94730 129.24329 1.000 25.23692 12 GLY G O 1
ATOM 6831 N N . LYS B 2 15 ? 84.60972 135.81669 129.63407 1.000 25.88682 13 LYS G N 1
ATOM 6832 C CA . LYS B 2 15 ? 84.03309 137.02615 130.20692 1.000 28.05438 13 LYS G CA 1
ATOM 6833 C C . LYS B 2 15 ? 83.67947 138.07568 129.15991 1.000 26.73358 13 LYS G C 1
ATOM 6834 O O . LYS B 2 15 ? 82.75700 138.86286 129.37177 1.000 28.98099 13 LYS G O 1
ATOM 6853 N N . GLU B 2 16 ? 84.37082 138.09617 128.02900 1.000 25.79020 14 GLU G N 1
ATOM 6854 C CA . GLU B 2 16 ? 84.19953 139.08537 126.97682 1.000 26.30760 14 GLU G CA 1
ATOM 6855 C C . GLU B 2 16 ? 84.22725 138.38254 125.63199 1.000 25.16277 14 GLU G C 1
ATOM 6856 O O . GLU B 2 16 ? 84.83621 137.30846 125.50428 1.000 24.62468 14 GLU G O 1
ATOM 6868 N N . PRO B 2 17 ? 83.58610 138.95909 124.60636 1.000 23.94383 15 PRO G N 1
ATOM 6869 C CA . PRO B 2 17 ? 83.73235 138.37412 123.26676 1.000 24.23201 15 PRO G CA 1
ATOM 6870 C C . PRO B 2 17 ? 85.19703 138.33837 122.86359 1.000 23.10887 15 PRO G C 1
ATOM 6871 O O . PRO B 2 17 ? 85.97450 139.22662 123.19031 1.000 24.76212 15 PRO G O 1
ATOM 6882 N N . GLY B 2 18 ? 85.59547 137.27898 122.18497 1.000 21.94446 16 GLY G N 1
ATOM 6883 C CA . GLY B 2 18 ? 86.96467 137.17966 121.73811 1.000 21.00306 16 GLY G CA 1
ATOM 6884 C C . GLY B 2 18 ? 87.41411 135.73851 121.68444 1.000 19.02459 16 GLY G C 1
ATOM 6885 O O . GLY B 2 18 ? 86.61516 134.80326 121.68517 1.000 19.55831 16 GLY G O 1
ATOM 6889 N N . LEU B 2 19 ? 88.71698 135.59637 121.63107 1.000 18.69130 17 LEU G N 1
ATOM 6890 C CA . LEU B 2 19 ? 89.33869 134.30611 121.38728 1.000 18.97933 17 LEU G CA 1
ATOM 6891 C C . LEU B 2 19 ? 90.40217 134.08140 122.43146 1.000 17.71544 17 LEU G C 1
ATOM 6892 O O . LEU B 2 19 ? 91.31886 134.88797 122.56592 1.000 18.71395 17 LEU G O 1
ATOM 6908 N N . GLN B 2 20 ? 90.26493 133.00075 123.18165 1.000 16.36012 18 GLN G N 1
ATOM 6909 C CA . GLN B 2 20 ? 91.19893 132.60951 124.21838 1.000 17.33977 18 GLN G CA 1
ATOM 6910 C C . GLN B 2 20 ? 91.80673 131.27702 123.84677 1.000 14.84107 18 GLN G C 1
ATOM 6911 O O . GLN B 2 20 ? 91.06887 130.33694 123.53226 1.000 15.42573 18 GLN G O 1
ATOM 6925 N N . ILE B 2 21 ? 93.13125 131.21392 123.86349 1.000 13.82618 19 ILE G N 1
ATOM 6926 C CA . ILE B 2 21 ? 93.85156 129.98085 123.54048 1.000 13.87647 19 ILE G CA 1
ATOM 6927 C C . ILE B 2 21 ? 94.80174 129.64679 124.67414 1.000 13.12653 19 ILE G C 1
ATOM 6928 O O . ILE B 2 21 ? 95.56588 130.49879 125.13365 1.000 14.08082 19 ILE G O 1
ATOM 6944 N N . TRP B 2 22 ? 94.73710 128.40532 125.12399 1.000 12.00354 20 TRP G N 1
ATOM 6945 C CA . TRP B 2 22 ? 95.62259 127.87557 126.12902 1.000 13.21311 20 TRP G CA 1
ATOM 6946 C C . TRP B 2 22 ? 96.31341 126.66457 125.55059 1.000 12.09456 20 TRP G C 1
ATOM 6947 O O . TRP B 2 22 ? 95.76724 125.92634 124.72386 1.000 12.55715 20 TRP G O 1
ATOM 6968 N N . ARG B 2 23 ? 97.52687 126.44276 125.99322 1.000 11.96419 21 ARG G N 1
ATOM 6969 C CA . ARG B 2 23 ? 98.27260 125.23803 125.66328 1.000 12.77163 21 ARG G CA 1
ATOM 6970 C C . ARG B 2 23 ? 98.35860 124.36389 126.91304 1.000 11.69265 21 ARG G C 1
ATOM 6971 O O . ARG B 2 23 ? 98.55637 124.86645 128.01833 1.000 13.15999 21 ARG G O 1
ATOM 6992 N N . VAL B 2 24 ? 98.22264 123.06113 126.73705 1.000 11.46200 22 VAL G N 1
ATOM 6993 C CA . VAL B 2 24 ? 98.49688 122.14445 127.83568 1.000 12.89316 22 VAL G CA 1
ATOM 6994 C C . VAL B 2 24 ? 99.99766 122.09859 128.05115 1.000 12.63594 22 VAL G C 1
ATOM 6995 O O . VAL B 2 24 ? 100.76149 121.74726 127.14461 1.000 14.35883 22 VAL G O 1
ATOM 7008 N N . GLU B 2 25 ? 100.42975 122.43495 129.24868 1.000 12.72962 23 GLU G N 1
ATOM 7009 C CA . GLU B 2 25 ? 101.84348 122.38115 129.60152 1.000 15.03097 23 GLU G CA 1
ATOM 7010 C C . GLU B 2 25 ? 101.93757 121.71266 130.96317 1.000 15.85035 23 GLU G C 1
ATOM 7011 O O . GLU B 2 25 ? 101.46980 122.26666 131.96730 1.000 16.13113 23 GLU G O 1
ATOM 7023 N N A LYS B 2 26 ? 102.60615 120.55831 130.99586 0.464 16.85823 24 LYS G N 1
ATOM 7024 N N B LYS B 2 26 ? 102.48895 120.50051 130.99866 0.536 16.72586 24 LYS G N 1
ATOM 7025 C CA A LYS B 2 26 ? 102.75118 119.75124 132.20137 0.464 18.28647 24 LYS G CA 1
ATOM 7026 C CA B LYS B 2 26 ? 102.78493 119.83578 132.26781 0.536 18.22451 24 LYS G CA 1
ATOM 7027 C C A LYS B 2 26 ? 101.48362 119.82467 133.04791 0.464 17.25561 24 LYS G C 1
ATOM 7028 C C B LYS B 2 26 ? 101.52321 119.67921 133.12604 0.536 16.56902 24 LYS G C 1
ATOM 7029 O O A LYS B 2 26 ? 101.44088 120.43970 134.12065 0.464 18.53266 24 LYS G O 1
ATOM 7030 O O B LYS B 2 26 ? 101.52015 119.96976 134.32387 0.536 17.06897 24 LYS G O 1
ATOM 7067 N N . PHE B 2 27 ? 100.42580 119.25515 132.50455 1.000 15.01416 25 PHE G N 1
ATOM 7068 C CA . PHE B 2 27 ? 99.15814 119.03763 133.19667 1.000 15.12435 25 PHE G CA 1
ATOM 7069 C C . PHE B 2 27 ? 98.46106 120.31768 133.65597 1.000 14.77714 25 PHE G C 1
ATOM 7070 O O . PHE B 2 27 ? 97.61289 120.26869 134.54809 1.000 15.13579 25 PHE G O 1
ATOM 7088 N N . ASP B 2 28 ? 98.76169 121.45028 133.04494 1.000 14.92212 26 ASP G N 1
ATOM 7089 C CA . ASP B 2 28 ? 98.12109 122.70210 133.36647 1.000 15.31604 26 ASP G CA 1
ATOM 7090 C C . ASP B 2 28 ? 97.71540 123.38356 132.07312 1.000 13.78698 26 ASP G C 1
ATOM 7091 O O . ASP B 2 28 ? 98.17165 123.03714 130.98481 1.000 14.91954 26 ASP G O 1
ATOM 7100 N N . LEU B 2 29 ? 96.82962 124.34952 132.20565 1.000 15.10629 27 LEU G N 1
ATOM 7101 C CA . LEU B 2 29 ? 96.32336 125.14827 131.09498 1.000 16.91283 27 LEU G CA 1
ATOM 7102 C C . LEU B 2 29 ? 97.02478 126.49745 131.14468 1.000 16.35635 27 LEU G C 1
ATOM 7103 O O . LEU B 2 29 ? 96.82907 127.26973 132.08038 1.000 18.25190 27 LEU G O 1
ATOM 7119 N N . VAL B 2 30 ? 97.86796 126.78613 130.16409 1.000 14.89825 28 VAL G N 1
ATOM 7120 C CA . VAL B 2 30 ? 98.73403 127.96155 130.16587 1.000 16.26966 28 VAL G CA 1
ATOM 7121 C C . VAL B 2 30 ? 98.35667 128.85158 128.98985 1.000 14.52963 28 VAL G C 1
ATOM 7122 O O . VAL B 2 30 ? 98.32148 128.37755 127.84826 1.000 14.79799 28 VAL G O 1
ATOM 7135 N N A PRO B 2 31 ? 98.04958 130.12156 129.21175 0.519 15.34342 29 PRO G N 1
ATOM 7136 N N B PRO B 2 31 ? 98.08147 130.13222 129.20038 0.481 15.54022 29 PRO G N 1
ATOM 7137 C CA A PRO B 2 31 ? 97.73655 131.00490 128.08413 0.519 16.15339 29 PRO G CA 1
ATOM 7138 C CA B PRO B 2 31 ? 97.67406 130.98500 128.07306 0.481 16.33974 29 PRO G CA 1
ATOM 7139 C C A PRO B 2 31 ? 98.81349 130.94565 127.01231 0.519 15.62028 29 PRO G C 1
ATOM 7140 C C B PRO B 2 31 ? 98.77632 131.11761 127.02526 0.481 16.02796 29 PRO G C 1
ATOM 7141 O O A PRO B 2 31 ? 100.00980 130.85770 127.30510 0.519 15.89297 29 PRO G O 1
ATOM 7142 O O B PRO B 2 31 ? 99.94793 131.33179 127.35256 0.481 16.66551 29 PRO G O 1
ATOM 7163 N N . VAL B 2 32 ? 98.38194 131.01683 125.75567 1.000 15.00420 30 VAL G N 1
ATOM 7164 C CA . VAL B 2 32 ? 99.30761 131.18583 124.63357 1.000 16.50447 30 VAL G CA 1
ATOM 7165 C C . VAL B 2 32 ? 99.56194 132.67433 124.44591 1.000 18.46890 30 VAL G C 1
ATOM 7166 O O . VAL B 2 32 ? 98.60168 133.45498 124.44957 1.000 18.32151 30 VAL G O 1
ATOM 7180 N N . PRO B 2 33 ? 100.81688 133.10608 124.30136 1.000 18.64469 31 PRO G N 1
ATOM 7181 C CA . PRO B 2 33 ? 101.09429 134.51237 124.00550 1.000 20.60490 31 PRO G CA 1
ATOM 7182 C C . PRO B 2 33 ? 100.31553 134.94051 122.78005 1.000 18.93509 31 PRO G C 1
ATOM 7183 O O . PRO B 2 33 ? 100.34161 134.26551 121.74178 1.000 18.97098 31 PRO G O 1
ATOM 7194 N N . PRO B 2 34 ? 99.61978 136.06184 122.84572 1.000 21.01214 32 PRO G N 1
ATOM 7195 C CA . PRO B 2 34 ? 98.79032 136.47394 121.69990 1.000 21.04037 32 PRO G CA 1
ATOM 7196 C C . PRO B 2 34 ? 99.55207 136.62499 120.39333 1.000 21.58196 32 PRO G C 1
ATOM 7197 O O . PRO B 2 34 ? 98.96828 136.40724 119.31948 1.000 21.34996 32 PRO G O 1
ATOM 7208 N N A ASN B 2 35 ? 100.84476 136.94874 120.44304 0.529 21.75962 33 ASN G N 1
ATOM 7209 N N B ASN B 2 35 ? 100.85089 136.92370 120.44740 0.471 22.45764 33 ASN G N 1
ATOM 7210 C CA A ASN B 2 35 ? 101.61765 137.04496 119.20317 0.529 22.02343 33 ASN G CA 1
ATOM 7211 C CA B ASN B 2 35 ? 101.63903 137.04818 119.21835 0.471 23.51543 33 ASN G CA 1
ATOM 7212 C C A ASN B 2 35 ? 101.66055 135.72343 118.44051 0.529 22.24438 33 ASN G C 1
ATOM 7213 C C B ASN B 2 35 ? 101.91988 135.70828 118.53946 0.471 22.24098 33 ASN G C 1
ATOM 7214 O O A ASN B 2 35 ? 101.82186 135.73367 117.21729 0.529 23.68425 33 ASN G O 1
ATOM 7215 O O B ASN B 2 35 ? 102.53838 135.69834 117.47005 0.471 23.06514 33 ASN G O 1
ATOM 7236 N N . LEU B 2 36 ? 101.47487 134.59762 119.12499 1.000 20.94338 34 LEU G N 1
ATOM 7237 C CA . LEU B 2 36 ? 101.56075 133.27959 118.52074 1.000 20.57678 34 LEU G CA 1
ATOM 7238 C C . LEU B 2 36 ? 100.21887 132.72687 118.08185 1.000 19.08867 34 LEU G C 1
ATOM 7239 O O . LEU B 2 36 ? 100.18087 131.60561 117.59755 1.000 19.74538 34 LEU G O 1
ATOM 7256 N N A TYR B 2 37 ? 99.11978 133.47439 118.21832 0.380 18.43583 35 TYR G N 1
ATOM 7257 N N B TYR B 2 37 ? 99.13295 133.46651 118.25399 0.620 18.30995 35 TYR G N 1
ATOM 7258 C CA A TYR B 2 37 ? 97.79516 132.93182 117.91162 0.380 18.48122 35 TYR G CA 1
ATOM 7259 C CA B TYR B 2 37 ? 97.83242 132.97084 117.84618 0.620 18.78639 35 TYR G CA 1
ATOM 7260 C C A TYR B 2 37 ? 97.66209 132.58630 116.43311 0.380 18.72725 35 TYR G C 1
ATOM 7261 C C B TYR B 2 37 ? 97.86482 132.51430 116.39888 0.620 18.50360 35 TYR G C 1
ATOM 7262 O O A TYR B 2 37 ? 97.78835 133.45405 115.56447 0.380 19.66609 35 TYR G O 1
ATOM 7263 O O B TYR B 2 37 ? 98.35642 133.22031 115.51620 0.620 19.45235 35 TYR G O 1
ATOM 7298 N N . GLY B 2 38 ? 97.32708 131.32900 116.16110 1.000 18.14758 36 GLY G N 1
ATOM 7299 C CA . GLY B 2 38 ? 97.17544 130.80903 114.81744 1.000 18.84923 36 GLY G CA 1
ATOM 7300 C C . GLY B 2 38 ? 98.26170 129.85188 114.41078 1.000 17.67860 36 GLY G C 1
ATOM 7301 O O . GLY B 2 38 ? 98.09409 129.14638 113.40703 1.000 18.82784 36 GLY G O 1
ATOM 7306 N N . ASP B 2 39 ? 99.39152 129.86209 115.12830 1.000 17.24993 37 ASP G N 1
ATOM 7307 C CA . ASP B 2 39 ? 100.54677 129.01110 114.86753 1.000 18.33155 37 ASP G CA 1
ATOM 7308 C C . ASP B 2 39 ? 100.57710 127.97083 115.97354 1.000 17.87881 37 ASP G C 1
ATOM 7309 O O . ASP B 2 39 ? 100.74503 128.30388 117.14024 1.000 22.42407 37 ASP G O 1
ATOM 7318 N N . PHE B 2 40 ? 100.37044 126.72688 115.62830 1.000 13.68052 38 PHE G N 1
ATOM 7319 C CA . PHE B 2 40 ? 100.25157 125.67900 116.61982 1.000 13.74583 38 PHE G CA 1
ATOM 7320 C C . PHE B 2 40 ? 101.42328 124.70987 116.51033 1.000 12.44758 38 PHE G C 1
ATOM 7321 O O . PHE B 2 40 ? 101.76263 124.23171 115.42255 1.000 13.59780 38 PHE G O 1
ATOM 7338 N N . PHE B 2 41 ? 102.01886 124.35768 117.65250 1.000 12.74605 39 PHE G N 1
ATOM 7339 C CA . PHE B 2 41 ? 103.07918 123.35398 117.67863 1.000 13.39373 39 PHE G CA 1
ATOM 7340 C C . PHE B 2 41 ? 102.49608 121.97002 117.42376 1.000 12.26134 39 PHE G C 1
ATOM 7341 O O . PHE B 2 41 ? 101.55773 121.54554 118.09791 1.000 12.41611 39 PHE G O 1
ATOM 7358 N N A THR B 2 42 ? 103.07570 121.24443 116.45633 0.475 12.56632 40 THR G N 1
ATOM 7359 N N B THR B 2 42 ? 103.09622 121.25600 116.47971 0.525 12.50625 40 THR G N 1
ATOM 7360 C CA A THR B 2 42 ? 102.59516 119.90340 116.13078 0.475 13.74755 40 THR G CA 1
ATOM 7361 C CA B THR B 2 42 ? 102.61079 119.93327 116.13769 0.525 13.61314 40 THR G CA 1
ATOM 7362 C C A THR B 2 42 ? 102.82256 118.92411 117.27889 0.475 12.59275 40 THR G C 1
ATOM 7363 C C B THR B 2 42 ? 102.76380 118.97634 117.31870 0.525 12.88302 40 THR G C 1
ATOM 7364 O O A THR B 2 42 ? 102.17358 117.87732 117.32944 0.475 12.83546 40 THR G O 1
ATOM 7365 O O B THR B 2 42 ? 101.98791 118.02690 117.46519 0.525 13.38590 40 THR G O 1
ATOM 7386 N N . GLY B 2 43 ? 103.71601 119.25274 118.19911 1.000 11.91526 41 GLY G N 1
ATOM 7387 C CA . GLY B 2 43 ? 104.00008 118.44908 119.36684 1.000 13.41487 41 GLY G CA 1
ATOM 7388 C C . GLY B 2 43 ? 103.08155 118.67891 120.54725 1.000 12.32421 41 GLY G C 1
ATOM 7389 O O . GLY B 2 43 ? 103.31408 118.05176 121.59992 1.000 12.90372 41 GLY G O 1
ATOM 7394 N N . ASP B 2 44 ? 102.05913 119.54910 120.43965 1.000 11.83253 42 ASP G N 1
ATOM 7395 C CA . ASP B 2 44 ? 101.27871 120.01391 121.58200 1.000 11.92796 42 ASP G CA 1
ATOM 7396 C C . ASP B 2 44 ? 99.78329 119.88845 121.35487 1.000 10.25659 42 ASP G C 1
ATOM 7397 O O . ASP B 2 44 ? 99.30545 119.61230 120.24956 1.000 11.48914 42 ASP G O 1
ATOM 7406 N N . ALA B 2 45 ? 99.05903 120.06991 122.46282 1.000 10.46633 43 ALA G N 1
ATOM 7407 C CA . ALA B 2 45 ? 97.62816 120.13911 122.48035 1.000 11.25521 43 ALA G CA 1
ATOM 7408 C C . ALA B 2 45 ? 97.19045 121.45252 123.10395 1.000 10.56632 43 ALA G C 1
ATOM 7409 O O . ALA B 2 45 ? 97.83866 121.96577 124.01964 1.000 11.72804 43 ALA G O 1
ATOM 7416 N N . TYR B 2 46 ? 96.06187 121.94678 122.61009 1.000 10.17169 44 TYR G N 1
ATOM 7417 C CA . TYR B 2 46 ? 95.56006 123.26357 122.95503 1.000 12.13942 44 TYR G CA 1
ATOM 7418 C C . TYR B 2 46 ? 94.06370 123.20877 123.22310 1.000 10.80153 44 TYR G C 1
ATOM 7419 O O . TYR B 2 46 ? 93.34066 122.35430 122.71150 1.000 11.48670 44 TYR G O 1
ATOM 7437 N N . VAL B 2 47 ? 93.58867 124.18911 123.99230 1.000 11.05267 45 VAL G N 1
ATOM 7438 C CA . VAL B 2 47 ? 92.17567 124.42229 124.24198 1.000 12.50097 45 VAL G CA 1
ATOM 7439 C C . VAL B 2 47 ? 91.88005 125.83699 123.80052 1.000 12.23712 45 VAL G C 1
ATOM 7440 O O . VAL B 2 47 ? 92.62809 126.77934 124.14487 1.000 12.99085 45 VAL G O 1
ATOM 7453 N N . ILE B 2 48 ? 90.80199 125.98421 123.04448 1.000 12.56245 46 ILE G N 1
ATOM 7454 C CA . ILE B 2 48 ? 90.40507 127.25577 122.44692 1.000 14.66944 46 ILE G CA 1
ATOM 7455 C C . ILE B 2 48 ? 88.96501 127.54491 122.81751 1.000 14.73555 46 ILE G C 1
ATOM 7456 O O . ILE B 2 48 ? 88.08552 126.72159 122.59033 1.000 15.91317 46 ILE G O 1
ATOM 7472 N N . LEU B 2 49 ? 88.71509 128.72239 123.38200 1.000 14.77121 47 LEU G N 1
ATOM 7473 C CA . LEU B 2 49 ? 87.36610 129.19758 123.66884 1.000 16.55130 47 LEU G CA 1
ATOM 7474 C C . LEU B 2 49 ? 87.08842 130.42133 122.81434 1.000 16.07906 47 LEU G C 1
ATOM 7475 O O . LEU B 2 49 ? 87.73704 131.47596 122.96950 1.000 16.00037 47 LEU G O 1
ATOM 7491 N N . LYS B 2 50 ? 86.10017 130.29802 121.95501 1.000 16.79812 48 LYS G N 1
ATOM 7492 C CA . LYS B 2 50 ? 85.59280 131.43643 121.19835 1.000 18.85461 48 LYS G CA 1
ATOM 7493 C C . LYS B 2 50 ? 84.30225 131.91256 121.84056 1.000 18.70181 48 LYS G C 1
ATOM 7494 O O . LYS B 2 50 ? 83.34696 131.14421 121.97612 1.000 19.12973 48 LYS G O 1
ATOM 7513 N N . THR B 2 51 ? 84.28426 133.17427 122.24405 1.000 19.57801 49 THR G N 1
ATOM 7514 C CA . THR B 2 51 ? 83.11877 133.78107 122.86341 1.000 21.30004 49 THR G CA 1
ATOM 7515 C C . THR B 2 51 ? 82.53805 134.79051 121.88745 1.000 23.15849 49 THR G C 1
ATOM 7516 O O . THR B 2 51 ? 83.25488 135.66695 121.38774 1.000 22.73999 49 THR G O 1
ATOM 7527 N N . VAL B 2 52 ? 81.23243 134.69529 121.65044 1.000 25.67661 50 VAL G N 1
ATOM 7528 C CA . VAL B 2 52 ? 80.52412 135.60128 120.75395 1.000 29.81338 50 VAL G CA 1
ATOM 7529 C C . VAL B 2 52 ? 79.41290 136.29897 121.51820 1.000 32.05798 50 VAL G C 1
ATOM 7530 O O . VAL B 2 52 ? 78.71224 135.68287 122.32440 1.000 31.59013 50 VAL G O 1
ATOM 7543 N N . GLN B 2 53 ? 79.26824 137.59844 121.26755 1.000 34.41203 51 GLN G N 1
ATOM 7544 C CA . GLN B 2 53 ? 78.17114 138.37069 121.82627 1.000 39.61964 51 GLN G CA 1
ATOM 7545 C C . GLN B 2 53 ? 76.93199 138.18730 120.95887 1.000 43.23701 51 GLN G C 1
ATOM 7546 O O . GLN B 2 53 ? 76.96743 138.45074 119.75125 1.000 44.12705 51 GLN G O 1
ATOM 7560 N N . LEU B 2 54 ? 75.84660 137.73236 121.56425 1.000 45.76047 52 LEU G N 1
ATOM 7561 C CA . LEU B 2 54 ? 74.58128 137.63235 120.85790 1.000 49.38367 52 LEU G CA 1
ATOM 7562 C C . LEU B 2 54 ? 73.81493 138.94231 121.00579 1.000 52.07756 52 LEU G C 1
ATOM 7563 O O . LEU B 2 54 ? 74.01939 139.70032 121.96007 1.000 51.64479 52 LEU G O 1
ATOM 7579 N N . ARG B 2 55 ? 72.94300 139.21524 120.03240 0.642 54.66980 53 ARG G N 1
ATOM 7580 C CA . ARG B 2 55 ? 72.20372 140.47484 120.03972 0.642 57.33985 53 ARG G CA 1
ATOM 7581 C C . ARG B 2 55 ? 71.29424 140.56910 121.25690 0.642 58.59036 53 ARG G C 1
ATOM 7582 O O . ARG B 2 55 ? 71.15405 141.64245 121.85500 0.642 58.68577 53 ARG G O 1
ATOM 7603 N N . ASN B 2 56 ? 70.67454 139.45223 121.64587 0.844 59.52119 54 ASN G N 1
ATOM 7604 C CA . ASN B 2 56 ? 69.85366 139.43330 122.85213 0.844 60.00044 54 ASN G CA 1
ATOM 7605 C C . ASN B 2 56 ? 70.65286 139.80766 124.09945 0.844 59.54555 54 ASN G C 1
ATOM 7606 O O . ASN B 2 56 ? 70.05401 140.12381 125.13323 0.844 60.17739 54 ASN G O 1
ATOM 7617 N N . GLY B 2 57 ? 71.98761 139.77009 124.03180 0.824 58.18688 55 GLY G N 1
ATOM 7618 C CA . GLY B 2 57 ? 72.84894 140.19656 125.11735 0.824 56.73731 55 GLY G CA 1
ATOM 7619 C C . GLY B 2 57 ? 73.66584 139.08748 125.74740 0.824 55.62357 55 GLY G C 1
ATOM 7620 O O . GLY B 2 57 ? 74.69005 139.37235 126.38040 0.824 56.03986 55 GLY G O 1
ATOM 7624 N N . ASN B 2 58 ? 73.25136 137.83734 125.60051 1.000 54.11602 56 ASN G N 1
ATOM 7625 C CA . ASN B 2 58 ? 73.98612 136.76118 126.23631 1.000 51.54861 56 ASN G CA 1
ATOM 7626 C C . ASN B 2 58 ? 75.24061 136.42570 125.41803 1.000 46.94148 56 ASN G C 1
ATOM 7627 O O . ASN B 2 58 ? 75.44410 136.90784 124.29549 1.000 46.74937 56 ASN G O 1
ATOM 7638 N N . LEU B 2 59 ? 76.10367 135.60100 126.00025 1.000 42.58339 57 LEU G N 1
ATOM 7639 C CA . LEU B 2 59 ? 77.31258 135.16226 125.32644 1.000 38.35508 57 LEU G CA 1
ATOM 7640 C C . LEU B 2 59 ? 77.11094 133.74442 124.81417 1.000 35.77572 57 LEU G C 1
ATOM 7641 O O . LEU B 2 59 ? 76.41228 132.94403 125.44010 1.000 37.20725 57 LEU G O 1
ATOM 7657 N N . GLN B 2 60 ? 77.70221 133.45912 123.65609 1.000 31.42893 58 GLN G N 1
ATOM 7658 C CA . GLN B 2 60 ? 77.72318 132.13356 123.05184 1.000 29.92717 58 GLN G CA 1
ATOM 7659 C C . GLN B 2 60 ? 79.15247 131.60656 123.11242 1.000 26.80235 58 GLN G C 1
ATOM 7660 O O . GLN B 2 60 ? 80.10034 132.34524 122.83896 1.000 26.35164 58 GLN G O 1
ATOM 7674 N N . TYR B 2 61 ? 79.31342 130.33119 123.43349 1.000 24.12517 59 TYR G N 1
ATOM 7675 C CA . TYR B 2 61 ? 80.62475 129.72855 123.65093 1.000 22.89277 59 TYR G CA 1
ATOM 7676 C C . TYR B 2 61 ? 80.83879 128.52302 122.74534 1.000 21.69654 59 TYR G C 1
ATOM 7677 O O . TYR B 2 61 ? 79.99049 127.63452 122.67913 1.000 22.85620 59 TYR G O 1
ATOM 7695 N N . ASP B 2 62 ? 82.01341 128.44479 122.12683 1.000 20.69133 60 ASP G N 1
ATOM 7696 C CA . ASP B 2 62 ? 82.45840 127.25149 121.40029 1.000 20.68870 60 ASP G CA 1
ATOM 7697 C C . ASP B 2 62 ? 83.84750 126.88176 121.88615 1.000 17.86679 60 ASP G C 1
ATOM 7698 O O . ASP B 2 62 ? 84.74145 127.73118 121.90522 1.000 17.33562 60 ASP G O 1
ATOM 7707 N N . LEU B 2 63 ? 83.98678 125.65301 122.36662 1.000 17.21118 61 LEU G N 1
ATOM 7708 C CA . LEU B 2 63 ? 85.23077 125.16339 122.91144 1.000 16.41344 61 LEU G CA 1
ATOM 7709 C C . LEU B 2 63 ? 85.77924 124.19371 121.89773 1.000 15.07855 61 LEU G C 1
ATOM 7710 O O . LEU B 2 63 ? 85.09341 123.23109 121.50279 1.000 16.86316 61 LEU G O 1
ATOM 7726 N N . HIS B 2 64 ? 87.01531 124.39594 121.51942 1.000 15.05236 62 HIS G N 1
ATOM 7727 C CA . HIS B 2 64 ? 87.70027 123.46665 120.63723 1.000 14.67650 62 HIS G CA 1
ATOM 7728 C C . HIS B 2 64 ? 88.96572 122.98367 121.32315 1.000 13.64297 62 HIS G C 1
ATOM 7729 O O . HIS B 2 64 ? 89.66805 123.76662 121.95971 1.000 16.64345 62 HIS G O 1
ATOM 7743 N N . TYR B 2 65 ? 89.28391 121.72240 121.17127 1.000 11.67101 63 TYR G N 1
ATOM 7744 C CA . TYR B 2 65 ? 90.54005 121.19695 121.64044 1.000 12.93128 63 TYR G CA 1
ATOM 7745 C C . TYR B 2 65 ? 91.28226 120.68620 120.43011 1.000 12.31756 63 TYR G C 1
ATOM 7746 O O . TYR B 2 65 ? 90.75512 119.88745 119.65200 1.000 14.98594 63 TYR G O 1
ATOM 7764 N N . TRP B 2 66 ? 92.48224 121.17807 120.23741 1.000 11.77834 64 TRP G N 1
ATOM 7765 C CA . TRP B 2 66 ? 93.26282 120.93703 119.03604 1.000 12.11525 64 TRP G CA 1
ATOM 7766 C C . TRP B 2 66 ? 94.43465 120.02876 119.39112 1.000 11.25287 64 TRP G C 1
ATOM 7767 O O . TRP B 2 66 ? 95.18009 120.30597 120.35968 1.000 10.89716 64 TRP G O 1
ATOM 7788 N N . LEU B 2 67 ? 94.58124 118.94718 118.61669 1.000 10.70692 65 LEU G N 1
ATOM 7789 C CA . LEU B 2 67 ? 95.56282 117.92790 118.90190 1.000 11.78861 65 LEU G CA 1
ATOM 7790 C C . LEU B 2 67 ? 96.61029 117.87894 117.79982 1.000 11.53707 65 LEU G C 1
ATOM 7791 O O . LEU B 2 67 ? 96.30547 117.52919 116.65481 1.000 12.68154 65 LEU G O 1
ATOM 7807 N N . GLY B 2 68 ? 97.84463 118.15730 118.15492 1.000 11.97236 66 GLY G N 1
ATOM 7808 C CA . GLY B 2 68 ? 98.91493 118.08086 117.18277 1.000 13.14641 66 GLY G CA 1
ATOM 7809 C C . GLY B 2 68 ? 99.26387 116.63757 116.89116 1.000 13.19131 66 GLY G C 1
ATOM 7810 O O . GLY B 2 68 ? 99.12233 115.76195 117.73926 1.000 13.52876 66 GLY G O 1
ATOM 7814 N N . ASN B 2 69 ? 99.76052 116.39946 115.68033 1.000 13.50676 67 ASN G N 1
ATOM 7815 C CA . ASN B 2 69 ? 100.07826 115.04525 115.27030 1.000 15.61714 67 ASN G CA 1
ATOM 7816 C C . ASN B 2 69 ? 101.13374 114.39380 116.13478 1.000 15.46867 67 ASN G C 1
ATOM 7817 O O . ASN B 2 69 ? 101.21083 113.16876 116.16277 1.000 17.71404 67 ASN G O 1
ATOM 7828 N N A GLU B 2 70 ? 101.94884 115.17084 116.82415 0.493 14.24419 68 GLU G N 1
ATOM 7829 N N B GLU B 2 70 ? 101.97693 115.16426 116.80799 0.507 13.83282 68 GLU G N 1
ATOM 7830 C CA A GLU B 2 70 ? 103.01653 114.63183 117.64036 0.493 15.37132 68 GLU G CA 1
ATOM 7831 C CA B GLU B 2 70 ? 103.03272 114.61514 117.63741 0.507 15.04870 68 GLU G CA 1
ATOM 7832 C C A GLU B 2 70 ? 102.84560 114.96810 119.11403 0.493 14.59877 68 GLU G C 1
ATOM 7833 C C B GLU B 2 70 ? 102.79136 114.78402 119.13418 0.507 13.63748 68 GLU G C 1
ATOM 7834 O O A GLU B 2 70 ? 103.81983 114.92620 119.87403 0.493 14.76587 68 GLU G O 1
ATOM 7835 O O B GLU B 2 70 ? 103.67506 114.44161 119.93424 0.507 13.10212 68 GLU G O 1
ATOM 7858 N N . CYS B 2 71 ? 101.62738 115.28101 119.55299 1.000 13.43040 69 CYS G N 1
ATOM 7859 C CA . CYS B 2 71 ? 101.43059 115.57108 120.96794 1.000 14.14712 69 CYS G CA 1
ATOM 7860 C C . CYS B 2 71 ? 101.38114 114.26250 121.73103 1.000 13.44770 69 CYS G C 1
ATOM 7861 O O . CYS B 2 71 ? 101.02124 113.21770 121.19712 1.000 14.66431 69 CYS G O 1
ATOM 7870 N N . SER B 2 72 ? 101.77056 114.32378 122.99523 1.000 12.24653 70 SER G N 1
ATOM 7871 C CA . SER B 2 72 ? 101.82076 113.14364 123.82101 1.000 13.27597 70 SER G CA 1
ATOM 7872 C C . SER B 2 72 ? 100.46083 112.84403 124.43563 1.000 12.18015 70 SER G C 1
ATOM 7873 O O . SER B 2 72 ? 99.56702 113.68274 124.47585 1.000 12.39259 70 SER G O 1
ATOM 7881 N N . GLN B 2 73 ? 100.30088 111.61935 124.92906 1.000 12.96211 71 GLN G N 1
ATOM 7882 C CA . GLN B 2 73 ? 98.99335 111.17018 125.40602 1.000 13.17954 71 GLN G CA 1
ATOM 7883 C C . GLN B 2 73 ? 98.51599 111.97620 126.61448 1.000 12.14664 71 GLN G C 1
ATOM 7884 O O . GLN B 2 73 ? 97.32614 112.22935 126.75686 1.000 12.68848 71 GLN G O 1
ATOM 7898 N N . ASP B 2 74 ? 99.42387 112.40800 127.48829 1.000 11.79833 72 ASP G N 1
ATOM 7899 C CA . ASP B 2 74 ? 99.02034 113.25810 128.59469 1.000 12.86832 72 ASP G CA 1
ATOM 7900 C C . ASP B 2 74 ? 98.44392 114.55710 128.10077 1.000 11.27187 72 ASP G C 1
ATOM 7901 O O . ASP B 2 74 ? 97.54602 115.12097 128.71855 1.000 12.07052 72 ASP G O 1
ATOM 7910 N N . GLU B 2 75 ? 99.00637 115.10246 127.02243 1.000 11.11915 73 GLU G N 1
ATOM 7911 C CA . GLU B 2 75 ? 98.57788 116.39632 126.50031 1.000 11.63323 73 GLU G CA 1
ATOM 7912 C C . GLU B 2 75 ? 97.20984 116.30878 125.85111 1.000 9.75814 73 GLU G C 1
ATOM 7913 O O . GLU B 2 75 ? 96.35339 117.15231 126.10046 1.000 10.53239 73 GLU G O 1
ATOM 7925 N N . SER B 2 76 ? 97.01619 115.32962 124.97087 1.000 9.83490 74 SER G N 1
ATOM 7926 C CA . SER B 2 76 ? 95.70268 115.17380 124.34058 1.000 11.84684 74 SER G CA 1
ATOM 7927 C C . SER B 2 76 ? 94.64800 114.81293 125.36448 1.000 10.10383 74 SER G C 1
ATOM 7928 O O . SER B 2 76 ? 93.52138 115.31926 125.31323 1.000 10.76646 74 SER G O 1
ATOM 7936 N N . GLY B 2 77 ? 94.99235 113.95088 126.33073 1.000 10.50718 75 GLY G N 1
ATOM 7937 C CA . GLY B 2 77 ? 94.03109 113.62408 127.36776 1.000 10.79941 75 GLY G CA 1
ATOM 7938 C C . GLY B 2 77 ? 93.68389 114.82428 128.22589 1.000 10.23222 75 GLY G C 1
ATOM 7939 O O . GLY B 2 77 ? 92.51688 115.04527 128.54596 1.000 10.53214 75 GLY G O 1
ATOM 7943 N N . ALA B 2 78 ? 94.68862 115.58162 128.62880 1.000 10.13756 76 ALA G N 1
ATOM 7944 C CA . ALA B 2 78 ? 94.41921 116.74402 129.44069 1.000 11.38718 76 ALA G CA 1
ATOM 7945 C C . ALA B 2 78 ? 93.61077 117.76103 128.66380 1.000 10.05870 76 ALA G C 1
ATOM 7946 O O . ALA B 2 78 ? 92.71661 118.40027 129.21905 1.000 10.75177 76 ALA G O 1
ATOM 7953 N N . ALA B 2 79 ? 93.87565 117.93792 127.36293 1.000 10.25713 77 ALA G N 1
ATOM 7954 C CA . ALA B 2 79 ? 93.08408 118.90516 126.61389 1.000 11.09375 77 ALA G CA 1
ATOM 7955 C C . ALA B 2 79 ? 91.60730 118.51477 126.61222 1.000 10.78849 77 ALA G C 1
ATOM 7956 O O . ALA B 2 79 ? 90.72594 119.37459 126.74222 1.000 11.40044 77 ALA G O 1
ATOM 7963 N N . ALA B 2 80 ? 91.31536 117.22740 126.43316 1.000 10.17263 78 ALA G N 1
ATOM 7964 C CA . ALA B 2 80 ? 89.93312 116.73513 126.47987 1.000 11.17686 78 ALA G CA 1
ATOM 7965 C C . ALA B 2 80 ? 89.30561 116.99412 127.84363 1.000 10.16918 78 ALA G C 1
ATOM 7966 O O . ALA B 2 80 ? 88.18913 117.51500 127.93266 1.000 10.83390 78 ALA G O 1
ATOM 7973 N N . ILE B 2 81 ? 90.02502 116.66170 128.92332 1.000 10.34599 79 ILE G N 1
ATOM 7974 C CA . ILE B 2 81 ? 89.47361 116.83560 130.27118 1.000 11.76287 79 ILE G CA 1
ATOM 7975 C C . ILE B 2 81 ? 89.25431 118.31278 130.57746 1.000 11.37133 79 ILE G C 1
ATOM 7976 O O . ILE B 2 81 ? 88.20515 118.68544 131.10747 1.000 12.23720 79 ILE G O 1
ATOM 7992 N N . PHE B 2 82 ? 90.24328 119.16160 130.26382 1.000 10.90867 80 PHE G N 1
ATOM 7993 C CA . PHE B 2 82 ? 90.07484 120.59386 130.51652 1.000 12.52472 80 PHE G CA 1
ATOM 7994 C C . PHE B 2 82 ? 88.91171 121.15414 129.73943 1.000 11.46578 80 PHE G C 1
ATOM 7995 O O . PHE B 2 82 ? 88.22737 122.04440 130.22990 1.000 12.79030 80 PHE G O 1
ATOM 8012 N N . THR B 2 83 ? 88.66047 120.64702 128.53071 1.000 11.49581 81 THR G N 1
ATOM 8013 C CA . THR B 2 83 ? 87.49012 121.07981 127.76481 1.000 12.44631 81 THR G CA 1
ATOM 8014 C C . THR B 2 83 ? 86.20403 120.76842 128.50656 1.000 12.14092 81 THR G C 1
ATOM 8015 O O . THR B 2 83 ? 85.33006 121.63581 128.64123 1.000 12.97825 81 THR G O 1
ATOM 8026 N N . VAL B 2 84 ? 86.08441 119.56024 129.05241 1.000 11.93394 82 VAL G N 1
ATOM 8027 C CA . VAL B 2 84 ? 84.89318 119.21398 129.82022 1.000 13.63483 82 VAL G CA 1
ATOM 8028 C C . VAL B 2 84 ? 84.77982 120.11250 131.04671 1.000 13.65148 82 VAL G C 1
ATOM 8029 O O . VAL B 2 84 ? 83.69818 120.59447 131.37757 1.000 14.96790 82 VAL G O 1
ATOM 8042 N N . GLN B 2 85 ? 85.89082 120.33201 131.74228 1.000 14.45350 83 GLN G N 1
ATOM 8043 C CA . GLN B 2 85 ? 85.84380 121.13680 132.96268 1.000 16.08613 83 GLN G CA 1
ATOM 8044 C C . GLN B 2 85 ? 85.50468 122.58086 132.66755 1.000 16.08195 83 GLN G C 1
ATOM 8045 O O . GLN B 2 85 ? 84.76141 123.20334 133.42868 1.000 17.84613 83 GLN G O 1
ATOM 8059 N N A LEU B 2 86 ? 85.97668 123.11755 131.54848 0.374 16.52099 84 LEU G N 1
ATOM 8060 N N B LEU B 2 86 ? 86.03322 123.13431 131.58254 0.626 16.15191 84 LEU G N 1
ATOM 8061 C CA A LEU B 2 86 ? 85.65675 124.49699 131.20251 0.374 17.62678 84 LEU G CA 1
ATOM 8062 C CA B LEU B 2 86 ? 85.65277 124.48678 131.20176 0.626 17.47967 84 LEU G CA 1
ATOM 8063 C C A LEU B 2 86 ? 84.23047 124.64589 130.68860 0.374 17.57064 84 LEU G C 1
ATOM 8064 C C B LEU B 2 86 ? 84.17727 124.55662 130.86277 0.626 17.57201 84 LEU G C 1
ATOM 8065 O O A LEU B 2 86 ? 83.61535 125.70791 130.85392 0.374 17.51514 84 LEU G O 1
ATOM 8066 O O B LEU B 2 86 ? 83.46998 125.46206 131.32214 0.626 16.78115 84 LEU G O 1
ATOM 8097 N N . ASP B 2 87 ? 83.68915 123.60346 130.05988 1.000 16.77543 85 ASP G N 1
ATOM 8098 C CA . ASP B 2 87 ? 82.26875 123.59001 129.72745 1.000 18.76713 85 ASP G CA 1
ATOM 8099 C C . ASP B 2 87 ? 81.43986 123.57945 131.00136 1.000 18.42375 85 ASP G C 1
ATOM 8100 O O . ASP B 2 87 ? 80.47309 124.33390 131.11561 1.000 19.57188 85 ASP G O 1
ATOM 8110 N N . ASP B 2 88 ? 81.79499 122.72555 131.97199 1.000 18.95796 86 ASP G N 1
ATOM 8111 C CA . ASP B 2 88 ? 81.05546 122.68893 133.23290 1.000 20.44244 86 ASP G CA 1
ATOM 8112 C C . ASP B 2 88 ? 81.09202 124.04297 133.91687 1.000 20.98129 86 ASP G C 1
ATOM 8113 O O . ASP B 2 88 ? 80.07241 124.48884 134.45462 1.000 22.18465 86 ASP G O 1
ATOM 8122 N N . TYR B 2 89 ? 82.26298 124.69748 133.92521 1.000 21.09839 87 TYR G N 1
ATOM 8123 C CA . TYR B 2 89 ? 82.38321 126.01478 134.54902 1.000 22.66579 87 TYR G CA 1
ATOM 8124 C C . TYR B 2 89 ? 81.49244 127.02610 133.84628 1.000 22.61440 87 TYR G C 1
ATOM 8125 O O . TYR B 2 89 ? 80.92148 127.90535 134.50864 1.000 24.60102 87 TYR G O 1
ATOM 8143 N N . LEU B 2 90 ? 81.31535 126.88736 132.51960 1.000 23.65256 88 LEU G N 1
ATOM 8144 C CA . LEU B 2 90 ? 80.38340 127.69716 131.73820 1.000 25.18755 88 LEU G CA 1
ATOM 8145 C C . LEU B 2 90 ? 78.95892 127.12382 131.74814 1.000 26.50197 88 LEU G C 1
ATOM 8146 O O . LEU B 2 90 ? 78.16668 127.40464 130.83942 1.000 26.60073 88 LEU G O 1
ATOM 8162 N N . ASN B 2 91 ? 78.63002 126.30165 132.73245 1.000 27.79220 89 ASN G N 1
ATOM 8163 C CA . ASN B 2 91 ? 77.24962 125.85673 132.94281 1.000 29.88855 89 ASN G CA 1
ATOM 8164 C C . ASN B 2 91 ? 76.74777 125.00927 131.78278 1.000 28.43683 89 ASN G C 1
ATOM 8165 O O . ASN B 2 91 ? 75.54388 124.93623 131.50497 1.000 29.12967 89 ASN G O 1
ATOM 8176 N N . GLY B 2 92 ? 77.66933 124.32068 131.12702 1.000 27.19570 90 GLY G N 1
ATOM 8177 C CA . GLY B 2 92 ? 77.28438 123.42466 130.07843 1.000 27.38389 90 GLY G CA 1
ATOM 8178 C C . GLY B 2 92 ? 76.88690 124.09859 128.79904 1.000 27.06265 90 GLY G C 1
ATOM 8179 O O . GLY B 2 92 ? 76.36332 123.43178 127.90905 1.000 28.04168 90 GLY G O 1
ATOM 8183 N N A ARG B 2 93 ? 77.08952 125.40389 128.68268 0.543 28.33242 91 ARG G N 1
ATOM 8184 N N B ARG B 2 93 ? 77.18478 125.38025 128.64087 0.457 26.54204 91 ARG G N 1
ATOM 8185 C CA A ARG B 2 93 ? 76.55972 126.16027 127.55690 0.543 29.62761 91 ARG G CA 1
ATOM 8186 C CA B ARG B 2 93 ? 76.69091 126.12446 127.49161 0.457 26.48870 91 ARG G CA 1
ATOM 8187 C C A ARG B 2 93 ? 77.53973 126.27228 126.39957 0.543 28.25335 91 ARG G C 1
ATOM 8188 C C B ARG B 2 93 ? 77.57253 126.00393 126.25881 0.457 24.28950 91 ARG G C 1
ATOM 8189 O O A ARG B 2 93 ? 77.27907 127.01596 125.45085 0.543 28.83857 91 ARG G O 1
ATOM 8190 O O B ARG B 2 93 ? 77.12618 126.36175 125.16333 0.457 23.87418 91 ARG G O 1
ATOM 8231 N N A ALA B 2 94 ? 78.65710 125.56854 126.44839 0.543 26.43350 92 ALA G N 1
ATOM 8232 N N B ALA B 2 94 ? 78.80517 125.52819 126.40114 0.457 22.79171 92 ALA G N 1
ATOM 8233 C CA A ALA B 2 94 ? 79.56092 125.54623 125.31937 0.543 25.82543 92 ALA G CA 1
ATOM 8234 C CA B ALA B 2 94 ? 79.76889 125.57168 125.31388 0.457 23.07851 92 ALA G CA 1
ATOM 8235 C C A ALA B 2 94 ? 79.27289 124.31033 124.48441 0.543 24.77372 92 ALA G C 1
ATOM 8236 C C B ALA B 2 94 ? 79.70373 124.28673 124.50390 0.457 23.05149 92 ALA G C 1
ATOM 8237 O O A ALA B 2 94 ? 78.82135 123.28230 124.99501 0.543 25.73718 92 ALA G O 1
ATOM 8238 O O B ALA B 2 94 ? 79.82753 123.18441 125.05331 0.457 22.47722 92 ALA G O 1
ATOM 8250 N N . VAL B 2 95 ? 79.51643 124.42840 123.19521 1.000 22.99483 93 VAL G N 1
ATOM 8251 C CA . VAL B 2 95 ? 79.60324 123.28041 122.30972 1.000 22.78616 93 VAL G CA 1
ATOM 8252 C C . VAL B 2 95 ? 81.06444 122.86662 122.19919 1.000 19.87881 93 VAL G C 1
ATOM 8253 O O . VAL B 2 95 ? 81.94194 123.71409 121.98420 1.000 19.31360 93 VAL G O 1
ATOM 8267 N N . GLN B 2 96 ? 81.32677 121.56827 122.32842 1.000 18.37162 94 GLN G N 1
ATOM 8268 C CA . GLN B 2 96 ? 82.68800 121.04627 122.28979 1.000 17.41943 94 GLN G CA 1
ATOM 8269 C C . GLN B 2 96 ? 83.03721 120.49453 120.90386 1.000 16.55856 94 GLN G C 1
ATOM 8270 O O . GLN B 2 96 ? 82.21368 119.82304 120.27050 1.000 19.04766 94 GLN G O 1
ATOM 8284 N N . HIS B 2 97 ? 84.26377 120.76030 120.44700 1.000 15.33701 95 HIS G N 1
ATOM 8285 C CA . HIS B 2 97 ? 84.72778 120.35821 119.12595 1.000 16.14580 95 HIS G CA 1
ATOM 8286 C C . HIS B 2 97 ? 86.14896 119.82282 119.21215 1.000 14.91722 95 HIS G C 1
ATOM 8287 O O . HIS B 2 97 ? 87.04837 120.51972 119.68662 1.000 15.51624 95 HIS G O 1
ATOM 8301 N N . ARG B 2 98 ? 86.35616 118.61149 118.74798 1.000 14.86533 96 ARG G N 1
ATOM 8302 C CA . ARG B 2 98 ? 87.67085 118.03318 118.63955 1.000 14.38037 96 ARG G CA 1
ATOM 8303 C C . ARG B 2 98 ? 88.25588 118.41065 117.28543 1.000 14.12125 96 ARG G C 1
ATOM 8304 O O . ARG B 2 98 ? 87.63126 118.18201 116.25758 1.000 17.05016 96 ARG G O 1
ATOM 8325 N N . GLU B 2 99 ? 89.44984 118.98230 117.29194 1.000 12.48559 97 GLU G N 1
ATOM 8326 C CA . GLU B 2 99 ? 90.14168 119.44384 116.09633 1.000 13.59651 97 GLU G CA 1
ATOM 8327 C C . GLU B 2 99 ? 91.46266 118.69725 115.99110 1.000 13.13661 97 GLU G C 1
ATOM 8328 O O . GLU B 2 99 ? 92.29126 118.74738 116.89171 1.000 16.46140 97 GLU G O 1
ATOM 8340 N N . VAL B 2 100 ? 91.67594 118.00291 114.90388 1.000 14.27857 98 VAL G N 1
ATOM 8341 C CA . VAL B 2 100 ? 92.92220 117.29426 114.69515 1.000 15.85691 98 VAL G CA 1
ATOM 8342 C C . VAL B 2 100 ? 93.72240 118.04376 113.63560 1.000 13.86497 98 VAL G C 1
ATOM 8343 O O . VAL B 2 100 ? 93.16248 118.50518 112.64090 1.000 14.75996 98 VAL G O 1
ATOM 8356 N N . GLN B 2 101 ? 95.03963 118.15699 113.84753 1.000 13.49485 99 GLN G N 1
ATOM 8357 C CA . GLN B 2 101 ? 95.91942 118.83536 112.91738 1.000 14.45489 99 GLN G CA 1
ATOM 8358 C C . GLN B 2 101 ? 95.65486 118.36758 111.49417 1.000 15.82105 99 GLN G C 1
ATOM 8359 O O . GLN B 2 101 ? 95.69765 117.17967 111.19382 1.000 16.46605 99 GLN G O 1
ATOM 8373 N N . GLY B 2 102 ? 95.43309 119.32644 110.61048 1.000 15.72464 100 GLY G N 1
ATOM 8374 C CA . GLY B 2 102 ? 95.23555 119.06632 109.21567 1.000 18.66873 100 GLY G CA 1
ATOM 8375 C C . GLY B 2 102 ? 93.81186 118.72207 108.82163 1.000 18.75040 100 GLY G C 1
ATOM 8376 O O . GLY B 2 102 ? 93.54278 118.61144 107.61309 1.000 21.28277 100 GLY G O 1
ATOM 8380 N N . PHE B 2 103 ? 92.90581 118.56793 109.79834 1.000 16.38711 101 PHE G N 1
ATOM 8381 C CA . PHE B 2 103 ? 91.51898 118.15932 109.55746 1.000 18.76634 101 PHE G CA 1
ATOM 8382 C C . PHE B 2 103 ? 90.55817 119.01981 110.34219 1.000 17.33632 101 PHE G C 1
ATOM 8383 O O . PHE B 2 103 ? 89.46821 118.58329 110.69417 1.000 19.08172 101 PHE G O 1
ATOM 8400 N N . GLU B 2 104 ? 90.96042 120.24460 110.63595 1.000 15.89066 102 GLU G N 1
ATOM 8401 C CA . GLU B 2 104 ? 90.15801 121.10094 111.47803 1.000 16.64080 102 GLU G CA 1
ATOM 8402 C C . GLU B 2 104 ? 88.91989 121.59181 110.74590 1.000 17.09504 102 GLU G C 1
ATOM 8403 O O . GLU B 2 104 ? 88.87754 121.70385 109.52209 1.000 18.93801 102 GLU G O 1
ATOM 8415 N N . SER B 2 105 ? 87.89170 121.88678 111.52377 1.000 17.52834 103 SER G N 1
ATOM 8416 C CA . SER B 2 105 ? 86.64495 122.41828 111.00153 1.000 19.37890 103 SER G CA 1
ATOM 8417 C C . SER B 2 105 ? 86.85979 123.80073 110.36429 1.000 20.36866 103 SER G C 1
ATOM 8418 O O . SER B 2 105 ? 87.78678 124.55266 110.69445 1.000 18.82945 103 SER G O 1
ATOM 8426 N N . SER B 2 106 ? 85.96792 124.13777 109.43785 1.000 22.65650 104 SER G N 1
ATOM 8427 C CA . SER B 2 106 ? 85.95790 125.47132 108.84525 1.000 25.34877 104 SER G CA 1
ATOM 8428 C C . SER B 2 106 ? 85.74440 126.55509 109.88446 1.000 24.26865 104 SER G C 1
ATOM 8429 O O . SER B 2 106 ? 86.31828 127.64603 109.77379 1.000 25.45021 104 SER G O 1
ATOM 8437 N N . THR B 2 107 ? 84.90443 126.28879 110.88647 1.000 23.72538 105 THR G N 1
ATOM 8438 C CA . THR B 2 107 ? 84.68280 127.26925 111.93886 1.000 24.25269 105 THR G CA 1
ATOM 8439 C C . THR B 2 107 ? 85.99120 127.57209 112.64975 1.000 21.31033 105 THR G C 1
ATOM 8440 O O . THR B 2 107 ? 86.34205 128.73422 112.87826 1.000 22.16840 105 THR G O 1
ATOM 8451 N N . PHE B 2 108 ? 86.75048 126.53126 112.99068 1.000 18.11503 106 PHE G N 1
ATOM 8452 C CA . PHE B 2 108 ? 87.98324 126.72731 113.73244 1.000 17.73963 106 PHE G CA 1
ATOM 8453 C C . PHE B 2 108 ? 88.99274 127.48991 112.89602 1.000 17.08142 106 PHE G C 1
ATOM 8454 O O . PHE B 2 108 ? 89.60001 128.46003 113.35455 1.000 16.65720 106 PHE G O 1
ATOM 8471 N N A SER B 2 109 ? 89.17955 127.05191 111.64996 0.426 18.02700 107 SER G N 1
ATOM 8472 N N B SER B 2 109 ? 89.19629 127.05828 111.65426 0.253 18.13031 107 SER G N 1
ATOM 8473 N N C SER B 2 109 ? 89.18783 127.08020 111.64840 0.321 17.79228 107 SER G N 1
ATOM 8474 C CA A SER B 2 109 ? 90.10494 127.72337 110.75112 0.426 20.42937 107 SER G CA 1
ATOM 8475 C CA B SER B 2 109 ? 90.13745 127.75691 110.79291 0.253 19.99643 107 SER G CA 1
ATOM 8476 C CA C SER B 2 109 ? 90.17665 127.76788 110.83439 0.321 19.68543 107 SER G CA 1
ATOM 8477 C C A SER B 2 109 ? 89.74014 129.19343 110.61764 0.426 19.89520 107 SER G C 1
ATOM 8478 C C B SER B 2 109 ? 89.74346 129.21790 110.64289 0.253 20.10542 107 SER G C 1
ATOM 8479 C C C SER B 2 109 ? 89.74147 129.18934 110.49556 0.321 20.40951 107 SER G C 1
ATOM 8480 O O A SER B 2 109 ? 90.61683 130.07020 110.65338 0.426 19.97828 107 SER G O 1
ATOM 8481 O O B SER B 2 109 ? 90.60357 130.10953 110.65194 0.253 20.17709 107 SER G O 1
ATOM 8482 O O C SER B 2 109 ? 90.60007 130.03809 110.23024 0.321 21.96113 107 SER G O 1
ATOM 8504 N N . GLY B 2 110 ? 88.44137 129.48675 110.56648 1.000 21.02072 108 GLY G N 1
ATOM 8505 C CA . GLY B 2 110 ? 87.95441 130.83521 110.36411 1.000 22.65255 108 GLY G CA 1
ATOM 8506 C C . GLY B 2 110 ? 88.23747 131.79422 111.50821 1.000 21.72092 108 GLY G C 1
ATOM 8507 O O . GLY B 2 110 ? 88.06598 133.00990 111.33698 1.000 23.42589 108 GLY G O 1
ATOM 8513 N N . TYR B 2 111 ? 88.64950 131.29638 112.66613 1.000 19.86086 109 TYR G N 1
ATOM 8514 C CA . TYR B 2 111 ? 88.98231 132.17982 113.76814 1.000 19.50833 109 TYR G CA 1
ATOM 8515 C C . TYR B 2 111 ? 90.28210 132.92540 113.51566 1.000 19.41849 109 TYR G C 1
ATOM 8516 O O . TYR B 2 111 ? 90.60224 133.84942 114.26195 1.000 20.46464 109 TYR G O 1
ATOM 8534 N N . PHE B 2 112 ? 91.07596 132.47941 112.54756 1.000 20.18644 110 PHE G N 1
ATOM 8535 C CA . PHE B 2 112 ? 92.43285 132.97230 112.33211 1.000 22.52749 110 PHE G CA 1
ATOM 8536 C C . PHE B 2 112 ? 92.48934 133.62281 110.95596 1.000 25.91090 110 PHE G C 1
ATOM 8537 O O . PHE B 2 112 ? 92.36992 132.94032 109.93369 1.000 26.51304 110 PHE G O 1
ATOM 8554 N N . LYS B 2 113 ? 92.68050 134.93774 110.92716 1.000 29.43597 111 LYS G N 1
ATOM 8555 C CA . LYS B 2 113 ? 92.64062 135.63538 109.64892 1.000 34.32631 111 LYS G CA 1
ATOM 8556 C C . LYS B 2 113 ? 93.71227 135.13903 108.69557 1.000 34.11347 111 LYS G C 1
ATOM 8557 O O . LYS B 2 113 ? 93.49347 135.10785 107.47640 1.000 34.82447 111 LYS G O 1
ATOM 8576 N N . SER B 2 114 ? 94.88794 134.80069 109.21742 1.000 34.11786 112 SER G N 1
ATOM 8577 C CA . SER B 2 114 ? 95.99530 134.30342 108.41145 1.000 35.85922 112 SER G CA 1
ATOM 8578 C C . SER B 2 114 ? 95.92455 132.80303 108.19397 1.000 34.81695 112 SER G C 1
ATOM 8579 O O . SER B 2 114 ? 96.84435 132.23138 107.59641 1.000 36.78062 112 SER G O 1
ATOM 8587 N N . GLY B 2 115 ? 94.86252 132.15789 108.65146 1.000 31.11029 113 GLY G N 1
ATOM 8588 C CA . GLY B 2 115 ? 94.74495 130.72424 108.55301 1.000 29.42090 113 GLY G CA 1
ATOM 8589 C C . GLY B 2 115 ? 95.61616 130.00912 109.55854 1.000 25.57131 113 GLY G C 1
ATOM 8590 O O . GLY B 2 115 ? 96.44010 130.58915 110.27459 1.000 28.05360 113 GLY G O 1
ATOM 8594 N N . LEU B 2 116 ? 95.41079 128.71615 109.61792 1.000 20.31431 114 LEU G N 1
ATOM 8595 C CA . LEU B 2 116 ? 96.09289 127.89196 110.58007 1.000 17.78512 114 LEU G CA 1
ATOM 8596 C C . LEU B 2 116 ? 97.45677 127.53105 110.03793 1.000 15.24120 114 LEU G C 1
ATOM 8597 O O . LEU B 2 116 ? 97.60042 127.15111 108.87433 1.000 16.83165 114 LEU G O 1
ATOM 8613 N N A LYS B 2 117 ? 98.45700 127.62375 110.89189 0.666 14.29430 115 LYS G N 1
ATOM 8614 N N B LYS B 2 117 ? 98.46134 127.59169 110.90360 0.334 15.11590 115 LYS G N 1
ATOM 8615 C CA A LYS B 2 117 ? 99.81125 127.21028 110.58004 0.666 14.36113 115 LYS G CA 1
ATOM 8616 C CA B LYS B 2 117 ? 99.82222 127.21917 110.54947 0.334 15.53749 115 LYS G CA 1
ATOM 8617 C C A LYS B 2 117 ? 100.31588 126.30235 111.69041 0.666 12.82605 115 LYS G C 1
ATOM 8618 C C B LYS B 2 117 ? 100.43786 126.42982 111.69756 0.334 14.11180 115 LYS G C 1
ATOM 8619 O O A LYS B 2 117 ? 99.82803 126.34406 112.82144 0.666 12.54845 115 LYS G O 1
ATOM 8620 O O B LYS B 2 117 ? 100.14213 126.67836 112.86870 0.334 14.77750 115 LYS G O 1
ATOM 8657 N N . TYR B 2 118 ? 101.29102 125.47259 111.34380 1.000 12.62338 116 TYR G N 1
ATOM 8658 C CA . TYR B 2 118 ? 101.90165 124.55373 112.27198 1.000 12.64235 116 TYR G CA 1
ATOM 8659 C C . TYR B 2 118 ? 103.39651 124.76784 112.34123 1.000 12.82043 116 TYR G C 1
ATOM 8660 O O . TYR B 2 118 ? 104.02900 125.22483 111.39599 1.000 13.60931 116 TYR G O 1
ATOM 8679 N N A LYS B 2 119 ? 103.95015 124.44037 113.49654 0.492 13.96617 117 LYS G N 1
ATOM 8680 N N B LYS B 2 119 ? 103.97703 124.35341 113.45696 0.508 12.28596 117 LYS G N 1
ATOM 8681 C CA A LYS B 2 119 ? 105.36219 124.59158 113.81658 0.492 17.35844 117 LYS G CA 1
ATOM 8682 C CA B LYS B 2 119 ? 105.39983 124.51335 113.73311 0.508 13.88859 117 LYS G CA 1
ATOM 8683 C C A LYS B 2 119 ? 105.89263 123.27731 114.35325 0.492 16.65922 117 LYS G C 1
ATOM 8684 C C B LYS B 2 119 ? 105.94217 123.27335 114.40548 0.508 13.48339 117 LYS G C 1
ATOM 8685 O O A LYS B 2 119 ? 105.14876 122.49545 114.94814 0.492 16.53242 117 LYS G O 1
ATOM 8686 O O B LYS B 2 119 ? 105.26578 122.67700 115.24529 0.508 13.66380 117 LYS G O 1
ATOM 8723 N N A LYS B 2 120 ? 107.17746 123.03079 114.14408 0.492 17.37256 118 LYS G N 1
ATOM 8724 N N B LYS B 2 120 ? 107.16714 122.91146 114.06073 0.508 14.77057 118 LYS G N 1
ATOM 8725 C CA A LYS B 2 120 ? 107.77768 121.82453 114.68374 0.492 19.76932 118 LYS G CA 1
ATOM 8726 C CA B LYS B 2 120 ? 107.79434 121.76563 114.68814 0.508 18.27658 118 LYS G CA 1
ATOM 8727 C C A LYS B 2 120 ? 108.14055 122.01594 116.14601 0.492 21.09707 118 LYS G C 1
ATOM 8728 C C B LYS B 2 120 ? 108.00327 122.03087 116.16660 0.508 20.14991 118 LYS G C 1
ATOM 8729 O O A LYS B 2 120 ? 108.60064 123.08617 116.54730 0.492 22.07225 118 LYS G O 1
ATOM 8730 O O B LYS B 2 120 ? 108.18084 123.16787 116.60509 0.508 21.83817 118 LYS G O 1
ATOM 8767 N N . GLY B 2 121 ? 107.98057 120.95270 116.92839 1.000 21.90576 119 GLY G N 1
ATOM 8768 C CA . GLY B 2 121 ? 108.36558 120.96925 118.32710 1.000 22.42372 119 GLY G CA 1
ATOM 8769 C C . GLY B 2 121 ? 107.17545 121.13467 119.24219 1.000 17.54043 119 GLY G C 1
ATOM 8770 O O . GLY B 2 121 ? 106.04013 120.84660 118.90217 1.000 17.40750 119 GLY G O 1
ATOM 8775 N N . GLY B 2 122 ? 107.46550 121.59894 120.43085 1.000 18.90990 120 GLY G N 1
ATOM 8776 C CA . GLY B 2 122 ? 106.44612 121.76398 121.43849 1.000 19.03707 120 GLY G CA 1
ATOM 8777 C C . GLY B 2 122 ? 107.02750 121.65895 122.83306 1.000 17.73373 120 GLY G C 1
ATOM 8778 O O . GLY B 2 122 ? 108.21162 121.40163 123.04418 1.000 20.60244 120 GLY G O 1
ATOM 8782 N N . VAL B 2 123 ? 106.16302 121.86198 123.78410 1.000 16.09888 121 VAL G N 1
ATOM 8783 C CA . VAL B 2 123 ? 106.52037 121.71817 125.18179 1.000 17.40683 121 VAL G CA 1
ATOM 8784 C C . VAL B 2 123 ? 106.61643 120.23880 125.53893 1.000 16.59064 121 VAL G C 1
ATOM 8785 O O . VAL B 2 123 ? 105.91259 119.37403 125.01012 1.000 15.52519 121 VAL G O 1
ATOM 8798 N N . ALA B 2 124 ? 107.48377 119.94594 126.47459 1.000 16.84267 122 ALA G N 1
ATOM 8799 C CA . ALA B 2 124 ? 107.75853 118.57869 126.87890 1.000 18.37779 122 ALA G CA 1
ATOM 8800 C C . ALA B 2 124 ? 106.53306 117.93833 127.51682 1.000 17.28317 122 ALA G C 1
ATOM 8801 O O . ALA B 2 124 ? 105.78569 118.57328 128.24896 1.000 17.38245 122 ALA G O 1
ATOM 8808 N N . SER B 2 125 ? 106.37384 116.64257 127.28827 1.000 16.81121 123 SER G N 1
ATOM 8809 C CA . SER B 2 125 ? 105.33960 115.85606 127.93797 1.000 18.15853 123 SER G CA 1
ATOM 8810 C C . SER B 2 125 ? 105.48941 115.88651 129.45083 1.000 16.96814 123 SER G C 1
ATOM 8811 O O . SER B 2 125 ? 106.58319 115.90300 130.00165 1.000 17.32007 123 SER G O 1
ATOM 8819 N N . GLY B 2 126 ? 104.35659 115.84209 130.13746 1.000 16.69169 124 GLY G N 1
ATOM 8820 C CA . GLY B 2 126 ? 104.34662 115.64810 131.56660 1.000 19.45160 124 GLY G CA 1
ATOM 8821 C C . GLY B 2 126 ? 104.60086 114.21378 131.97625 1.000 19.47164 124 GLY G C 1
ATOM 8822 O O . GLY B 2 126 ? 104.93227 113.97739 133.13452 1.000 21.80736 124 GLY G O 1
ATOM 8826 N N . PHE B 2 127 ? 104.37248 113.24538 131.08054 1.000 18.68001 125 PHE G N 1
ATOM 8827 C CA . PHE B 2 127 ? 104.65049 111.83144 131.37548 1.000 21.48529 125 PHE G CA 1
ATOM 8828 C C . PHE B 2 127 ? 106.14061 111.56004 131.26478 0.493 20.53790 125 PHE G C 1
ATOM 8829 O O . PHE B 2 127 ? 106.77414 111.88405 130.20718 0.493 19.74068 125 PHE G O 1
#

Sequence (473 aa):
DDVVQQALVVDDNGGSGNVKAGVVAGDDAPRSSVFPSSSIVGRPDAFVGDEEAQTKRRGILTLKYPPIEHGIVTNWDDMEKIWHHTFYYNNELRRAAPEEHPVVLLTEAPLNPKGNNRRERMMTQQIMFEESSFNNVVPAMMYVAIQAVLSSSLYSSSGRTTGIVLLDDSGDGVSHTVPIYEGYYALPPHAIMMRRLLDDLLAAGRDLTEYLMMKILHERGYYGFSTSSAEKEIVRDIKEKKLCYIALNFDEEEMKKTSEEQSSSDIEKKSSYELPDGNIIITVGNERFRCPEALFQPSFLGKEAAGIIHTTTFNSSIKKKKCDDVVDIRKKDLYGNIVLSSGGTTMYEEGIGERLLTRRDITTLAPSTTMMKKIKKVVAPPPEERRKYSVWIGGSILLSSLSTFQQQMMWIITKEEEEYDESGEHPEFLKAGKEPGLQIWRVEKKFDLVPPVPPNNLYYGDFFTTGDAYVILKTVQLRNGNLQYDLHYWLGNEECSQDESGAAAIFTVQLLDDYLNGRRAAVQHREVQGFESSTFSSSGYFKSGLKKYKKKKGGVASGF